Protein AF-0000000078525795 (afdb_homodimer)

Nearest PDB structures (foldseek):
  3oou-assembly1_A  TM=9.366E-01  e=1.561E-06  Listeria innocua
  3w6v-assembly1_A  TM=9.516E-01  e=3.385E-06  Streptomyces griseus
  3oio-assembly1_A  TM=8.699E-01  e=6.347E-05  Chromobacterium violaceum
  8hfb-assembly1_B  TM=8.817E-01  e=7.647E-04  Bacillus subtilis
  1y3t-assembly1_B  TM=6.438E-01  e=1.008E-03  Bacillus subtilis

Secondary structure (DSSP, 8-state):
--GGGGSTTB-SS-SS-SSS-EEEEEEEE---EEEEEEEB-SSEEEEEEEES-EEEEETTEEEEE-S-EEEEE-TT--EEEEE-SSS-EEEEEEEE-GGGG-BSS--HHIIIIIHHHHTTSEE--SEE-TTSTTHHHHHHHHHHHHHHT-S-TT--S---HHHHHHHHHHHHHHHHHHHHHHHHTT--EE------HHHHHHHHHHHHHHHHTTS---HHHHHHHTTS-HHHHHHHHHHHHSS-HHHHHHHHHHHHHHHHHHH----HHHHHHHTT---HHHHHHHHHHHHSS-HHHHHHHH--/--GGGGSTTB-SS-SS-SSS-EEEEEEEE---EEEEEEEB-SSEEEEEEEES-EEEEETTEEEEE-S-EEEEE-TT--EEEEE-SSS-EEEEEEEE-GGGG-BSS--HHIIIIIHHHHTTSEE--SEE-TTSTTHHHHHHHHHHHHHHT-S-TT--S---HHHHHHHHHHHHHHHHHHHHHHHHTT--EE------HHHHHHHHHHHHHHHSTTS---HHHHHHHTTS-HHHHHHHHHHHHSS-HHHHHHHHHHHHHHHHHHH----HHHHHHHTT---HHHHHHHHHHHHSS-HHHHHHHH--

Foldseek 3Di:
DDPVLVPPQAPVDQQDDPVFRKHKDKDKALDFWWRFAKGFAQWKKKKWWDAAWKWKFWFLDIDTDHHTWMFMDHHPIIITMGGHHSHITIMMMMTGQLCLQADPDDDPCNPPPSVCSNVQFKTAAGIDDPPDPLGVLLVVLVVQLVVLVPDPSDCPDPPPPVSCVRSSVSNSVSVVSNSVSCVVVVRMDGRPPPVPLLSVLLSVLLSVLLVQLLEDDDLCVSCVSSPHGSVVVQVSNCSRRVHGPVVVSLVQLLVQLLVCLQPHDDDSVVSCNRSNHDDPVVNQVSNCVVPVDGSVVSSVVNVD/DDPVLPPPQAPVDQQDDPVFRKHKDKDKALDFWWRFAKGFAQWKKKKWWDAAWKWKFWFLDIDTDHHTWIFMDHHPIIITMGGHHSHITIMMMMTGQLCLQADPDDDCCNPPFSVCSNVQFKDAAGIDDPPDPLGVLLVVLVVQLVVLVPDPSPCPDPPPPVSCVRSSVSNSVSVVSNSVSCVVVVRMDGRPPPVPLLRVLLSVLVSVLLVQLLEDDDLCVSCVSSPHGSVVVQVSNCSRRVHGPVVVSLVQLLVQLLVCLQPHDDPSVVSCNRSNHDDPVVNQVSNCVVPVDGSVVSSVVNVD

Organism: NCBI:txid29354

Structure (mmCIF, N/CA/C/O backbone):
data_AF-0000000078525795-model_v1
#
loop_
_entity.id
_entity.type
_entity.pdbx_description
1 polymer 'Transcriptional regulator'
#
loop_
_atom_site.group_PDB
_atom_site.id
_atom_site.type_symbol
_atom_site.label_atom_id
_atom_site.label_alt_id
_atom_site.label_comp_id
_atom_site.label_asym_id
_atom_site.label_entity_id
_atom_site.label_seq_id
_atom_site.pdbx_PDB_ins_code
_atom_site.Cartn_x
_atom_site.Cartn_y
_atom_site.Cartn_z
_atom_site.occupancy
_atom_site.B_iso_or_equiv
_atom_site.auth_seq_id
_atom_site.auth_comp_id
_atom_site.auth_asym_id
_atom_site.auth_atom_id
_atom_site.pdbx_PDB_model_num
ATOM 1 N N . MET A 1 1 ? -3.785 -38.656 9.938 1 24.16 1 MET A N 1
ATOM 2 C CA . MET A 1 1 ? -3.287 -38 8.742 1 24.16 1 MET A CA 1
ATOM 3 C C . MET A 1 1 ? -2.117 -37.094 9.07 1 24.16 1 MET A C 1
ATOM 5 O O . MET A 1 1 ? -2.256 -36.156 9.883 1 24.16 1 MET A O 1
ATOM 9 N N . ASN A 1 2 ? -0.89 -37.594 8.898 1 23.81 2 ASN A N 1
ATOM 10 C CA . ASN A 1 2 ? 0.354 -37.062 9.453 1 23.81 2 ASN A CA 1
ATOM 11 C C . ASN A 1 2 ? 0.684 -35.688 8.891 1 23.81 2 ASN A C 1
ATOM 13 O O . ASN A 1 2 ? 0.725 -35.5 7.676 1 23.81 2 ASN A O 1
ATOM 17 N N . PRO A 1 3 ? 0.663 -34.594 9.641 1 32.03 3 PRO A N 1
ATOM 18 C CA . PRO A 1 3 ? 0.903 -33.188 9.336 1 32.03 3 PRO A CA 1
ATOM 19 C C . PRO A 1 3 ? 2.205 -32.938 8.578 1 32.03 3 PRO A C 1
ATOM 21 O O . PRO A 1 3 ? 2.398 -31.891 7.98 1 32.03 3 PRO A O 1
ATOM 24 N N . GLU A 1 4 ? 3.152 -33.812 8.719 1 31.3 4 GLU A N 1
ATOM 25 C CA . GLU A 1 4 ? 4.496 -33.625 8.18 1 31.3 4 GLU A CA 1
ATOM 26 C C . GLU A 1 4 ? 4.48 -33.656 6.652 1 31.3 4 GLU A C 1
ATOM 28 O O . GLU A 1 4 ? 5.426 -33.219 6.008 1 31.3 4 GLU A O 1
ATOM 33 N N . ILE A 1 5 ? 3.561 -34.406 6 1 30.08 5 ILE A N 1
ATOM 34 C CA . ILE A 1 5 ? 3.564 -34.594 4.551 1 30.08 5 ILE A CA 1
ATOM 35 C C . ILE A 1 5 ? 3.115 -33.312 3.871 1 30.08 5 ILE A C 1
ATOM 37 O O . ILE A 1 5 ? 3.045 -33.219 2.643 1 30.08 5 ILE A O 1
ATOM 41 N N . LYS A 1 6 ? 2.645 -32.25 4.605 1 38.78 6 LYS A N 1
ATOM 42 C CA . LYS A 1 6 ? 2.104 -31.031 4.043 1 38.78 6 LYS A CA 1
ATOM 43 C C . LYS A 1 6 ? 3.203 -30.188 3.404 1 38.78 6 LYS A C 1
ATOM 45 O O . LYS A 1 6 ? 2.918 -29.219 2.691 1 38.78 6 LYS A O 1
ATOM 50 N N . SER A 1 7 ? 4.484 -30.422 3.799 1 37.66 7 SER A N 1
ATOM 51 C CA . SER A 1 7 ? 5.5 -29.391 3.553 1 37.66 7 SER A CA 1
ATOM 52 C C . SER A 1 7 ? 6.047 -29.484 2.131 1 37.66 7 SER A C 1
ATOM 54 O O . SER A 1 7 ? 6.477 -28.484 1.559 1 37.66 7 SER A O 1
ATOM 56 N N . LYS A 1 8 ? 6.293 -30.703 1.543 1 37.44 8 LYS A N 1
ATOM 57 C CA . LYS A 1 8 ? 7.332 -30.875 0.535 1 37.44 8 LYS A CA 1
ATOM 58 C C . LYS A 1 8 ? 6.781 -30.641 -0.87 1 37.44 8 LYS A C 1
ATOM 60 O O . LYS A 1 8 ? 7.535 -30.672 -1.848 1 37.44 8 LYS A O 1
ATOM 65 N N . LEU A 1 9 ? 5.695 -30.891 -1.155 1 39.53 9 LEU A N 1
ATOM 66 C CA . LEU A 1 9 ? 5.25 -30.891 -2.545 1 39.53 9 LEU A CA 1
ATOM 67 C C . LEU A 1 9 ? 4.93 -29.469 -3.01 1 39.53 9 LEU A C 1
ATOM 69 O O . LEU A 1 9 ? 4.453 -29.266 -4.129 1 39.53 9 LEU A O 1
ATOM 73 N N . LYS A 1 10 ? 5 -28.453 -2.172 1 49.47 10 LYS A N 1
ATOM 74 C CA . LYS A 1 10 ? 5.035 -27.016 -2.375 1 49.47 10 LYS A CA 1
ATOM 75 C C . LYS A 1 10 ? 6.152 -26.625 -3.342 1 49.47 10 LYS A C 1
ATOM 77 O O . LYS A 1 10 ? 7.242 -27.188 -3.305 1 49.47 10 LYS A O 1
ATOM 82 N N . GLU A 1 11 ? 5.781 -26.125 -4.496 1 59.47 11 GLU A N 1
ATOM 83 C CA . GLU A 1 11 ? 6.82 -25.578 -5.363 1 59.47 11 GLU A CA 1
ATOM 84 C C . GLU A 1 11 ? 8.039 -25.156 -4.559 1 59.47 11 GLU A C 1
ATOM 86 O O . GLU A 1 11 ? 7.91 -24.516 -3.51 1 59.47 11 GLU A O 1
ATOM 91 N N . GLY A 1 12 ? 8.992 -26.047 -4.234 1 52.88 12 GLY A N 1
ATOM 92 C CA . GLY A 1 12 ? 10.219 -25.719 -3.523 1 52.88 12 GLY A CA 1
ATOM 93 C C . GLY A 1 12 ? 10.781 -24.359 -3.902 1 52.88 12 GLY A C 1
ATOM 94 O O . GLY A 1 12 ? 11.766 -23.906 -3.316 1 52.88 12 GLY A O 1
ATOM 95 N N . ARG A 1 13 ? 10.172 -23.734 -4.996 1 52.12 13 ARG A N 1
ATOM 96 C CA . ARG A 1 13 ? 10.797 -22.484 -5.434 1 52.12 13 ARG A CA 1
ATOM 97 C C . ARG A 1 13 ? 10.203 -21.281 -4.695 1 52.12 13 ARG A C 1
ATOM 99 O O . ARG A 1 13 ? 9.008 -21 -4.812 1 52.12 13 ARG A O 1
ATOM 106 N N . PRO A 1 14 ? 11.031 -20.766 -3.855 1 54.81 14 PRO A N 1
ATOM 107 C CA . PRO A 1 14 ? 10.539 -19.531 -3.246 1 54.81 14 PRO A CA 1
ATOM 108 C C . PRO A 1 14 ? 10.234 -18.438 -4.277 1 54.81 14 PRO A C 1
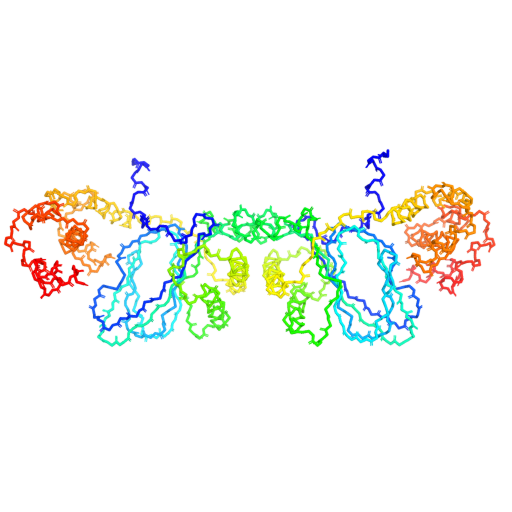ATOM 110 O O . PRO A 1 14 ? 10.93 -18.328 -5.289 1 54.81 14 PRO A O 1
ATOM 113 N N . HIS A 1 15 ? 9.023 -17.922 -4.324 1 66.62 15 HIS A N 1
ATOM 114 C CA . HIS A 1 15 ? 8.711 -16.781 -5.176 1 66.62 15 HIS A CA 1
ATOM 115 C C . HIS A 1 15 ? 9.133 -15.469 -4.52 1 66.62 15 HIS A C 1
ATOM 117 O O . HIS A 1 15 ? 8.586 -15.086 -3.486 1 66.62 15 HIS A O 1
ATOM 123 N N . GLY A 1 16 ? 10 -14.812 -5.223 1 69.31 16 GLY A N 1
ATOM 124 C CA . GLY A 1 16 ? 10.609 -13.641 -4.621 1 69.31 16 GLY A CA 1
ATOM 125 C C . GLY A 1 16 ? 11.617 -13.977 -3.535 1 69.31 16 GLY A C 1
ATOM 126 O O . GLY A 1 16 ? 12.281 -15.008 -3.598 1 69.31 16 GLY A O 1
ATOM 127 N N . THR A 1 17 ? 11.898 -13.023 -2.76 1 69.56 17 THR A N 1
ATOM 128 C CA . THR A 1 17 ? 12.82 -13.242 -1.645 1 69.56 17 THR A CA 1
ATOM 129 C C . THR A 1 17 ? 12.047 -13.406 -0.337 1 69.56 17 THR A C 1
ATOM 131 O O . THR A 1 17 ? 10.836 -13.172 -0.288 1 69.56 17 THR A O 1
ATOM 134 N N . SER A 1 18 ? 12.695 -13.961 0.61 1 69.88 18 SER A N 1
ATOM 135 C CA . SER A 1 18 ? 12.07 -14.125 1.919 1 69.88 18 SER A CA 1
ATOM 136 C C . SER A 1 18 ? 11.555 -12.797 2.459 1 69.88 18 SER A C 1
ATOM 138 O O . SER A 1 18 ? 10.531 -12.75 3.141 1 69.88 18 SER A O 1
ATOM 140 N N . SER A 1 19 ? 12.273 -11.711 2.041 1 75.88 19 SER A N 1
ATOM 141 C CA . SER A 1 19 ? 11.891 -10.406 2.562 1 75.88 19 SER A CA 1
ATOM 142 C C . SER A 1 19 ? 10.82 -9.75 1.686 1 75.88 19 SER A C 1
ATOM 144 O O . SER A 1 19 ? 10.133 -8.828 2.121 1 75.88 19 SER A O 1
ATOM 146 N N . PHE A 1 20 ? 10.742 -10.242 0.498 1 86.56 20 PHE A N 1
ATOM 147 C CA . PHE A 1 20 ? 9.734 -9.711 -0.412 1 86.56 20 PHE A CA 1
ATOM 148 C C . PHE A 1 20 ? 9.117 -10.836 -1.242 1 86.56 20 PHE A C 1
ATOM 150 O O . PHE A 1 20 ? 9.484 -11.031 -2.402 1 86.56 20 PHE A O 1
ATOM 157 N N . PRO A 1 21 ? 8.172 -11.555 -0.725 1 87.69 21 PRO A N 1
ATOM 158 C CA . PRO A 1 21 ? 7.586 -12.734 -1.356 1 87.69 21 PRO A CA 1
ATOM 159 C C . PRO A 1 21 ? 6.637 -12.383 -2.5 1 87.69 21 PRO A C 1
ATOM 161 O O . PRO A 1 21 ? 5.434 -12.641 -2.41 1 87.69 21 PRO A O 1
ATOM 164 N N . CYS A 1 22 ? 7.125 -11.844 -3.48 1 91.56 22 CYS A N 1
ATOM 165 C CA . CYS A 1 22 ? 6.434 -11.477 -4.711 1 91.56 22 CYS A CA 1
ATOM 166 C C . CYS A 1 22 ? 7.344 -11.648 -5.922 1 91.56 22 CYS A C 1
ATOM 168 O O . CYS A 1 22 ? 8.492 -11.219 -5.902 1 91.56 22 CYS A O 1
ATOM 170 N N . GLY A 1 23 ? 6.855 -12.328 -6.906 1 90.56 23 GLY A N 1
ATOM 171 C CA . GLY A 1 23 ? 7.625 -12.562 -8.117 1 90.56 23 GLY A CA 1
ATOM 172 C C . GLY A 1 23 ? 6.785 -12.523 -9.375 1 90.56 23 GLY A C 1
ATOM 173 O O . GLY A 1 23 ? 5.555 -12.609 -9.312 1 90.56 23 GLY A O 1
ATOM 174 N N . ILE A 1 24 ? 7.492 -12.273 -10.484 1 91 24 ILE A N 1
ATOM 175 C CA . ILE A 1 24 ? 6.816 -12.266 -11.781 1 91 24 ILE A CA 1
ATOM 176 C C . ILE A 1 24 ? 7.434 -13.32 -12.688 1 91 24 ILE A C 1
ATOM 178 O O . ILE A 1 24 ? 8.617 -13.656 -12.555 1 91 24 ILE A O 1
ATOM 182 N N . TYR A 1 25 ? 6.629 -13.836 -13.578 1 89.19 25 TYR A N 1
ATOM 183 C CA . TYR A 1 25 ? 7.039 -14.82 -14.57 1 89.19 25 TYR A CA 1
ATOM 184 C C . TYR A 1 25 ? 6.457 -14.492 -15.938 1 89.19 25 TYR A C 1
ATOM 186 O O . TYR A 1 25 ? 5.25 -14.281 -16.078 1 89.19 25 TYR A O 1
ATOM 194 N N . ARG A 1 26 ? 7.363 -14.375 -16.828 1 88.88 26 ARG A N 1
ATOM 195 C CA . ARG A 1 26 ? 6.957 -14.141 -18.219 1 88.88 26 ARG A CA 1
ATOM 196 C C . ARG A 1 26 ? 7.266 -15.352 -19.094 1 88.88 26 ARG A C 1
ATOM 198 O O . ARG A 1 26 ? 8.43 -15.734 -19.234 1 88.88 26 ARG A O 1
ATOM 205 N N . THR A 1 27 ? 6.258 -15.93 -19.641 1 88.19 27 THR A N 1
ATOM 206 C CA . THR A 1 27 ? 6.441 -17.125 -20.438 1 88.19 27 THR A CA 1
ATOM 207 C C . THR A 1 27 ? 6.004 -16.891 -21.875 1 88.19 27 THR A C 1
ATOM 209 O O . THR A 1 27 ? 4.926 -16.328 -22.125 1 88.19 27 THR A O 1
ATOM 212 N N . GLN A 1 28 ? 6.914 -17.172 -22.734 1 87.88 28 GLN A N 1
ATOM 213 C CA . GLN A 1 28 ? 6.645 -17.203 -24.172 1 87.88 28 GLN A CA 1
ATOM 214 C C . GLN A 1 28 ? 7.039 -18.531 -24.781 1 87.88 28 GLN A C 1
ATOM 216 O O . GLN A 1 28 ? 8.078 -19.109 -24.438 1 87.88 28 GLN A O 1
ATOM 221 N N . SER A 1 29 ? 6.121 -19.141 -25.547 1 85.56 29 SER A N 1
ATOM 222 C CA . SER A 1 29 ? 6.414 -20.422 -26.141 1 85.56 29 SER A CA 1
ATOM 223 C C . SER A 1 29 ? 5.695 -20.594 -27.484 1 85.56 29 SER A C 1
ATOM 225 O O . SER A 1 29 ? 4.641 -19.984 -27.703 1 85.56 29 SER A O 1
ATOM 227 N N . THR A 1 30 ? 6.32 -21.391 -28.328 1 85.06 30 THR A N 1
ATOM 228 C CA . THR A 1 30 ? 5.684 -21.734 -29.594 1 85.06 30 THR A CA 1
ATOM 229 C C . THR A 1 30 ? 5.418 -23.25 -29.656 1 85.06 30 THR A C 1
ATOM 231 O O . THR A 1 30 ? 4.945 -23.75 -30.672 1 85.06 30 THR A O 1
ATOM 234 N N . GLN A 1 31 ? 5.719 -23.906 -28.578 1 79.25 31 GLN A N 1
ATOM 235 C CA . GLN A 1 31 ? 5.59 -25.359 -28.594 1 79.25 31 GLN A CA 1
ATOM 236 C C . GLN A 1 31 ? 4.27 -25.797 -27.969 1 79.25 31 GLN A C 1
ATOM 238 O O . GLN A 1 31 ? 3.732 -25.109 -27.094 1 79.25 31 GLN A O 1
ATOM 243 N N . LYS A 1 32 ? 3.826 -26.906 -28.484 1 83.25 32 LYS A N 1
ATOM 244 C CA . LYS A 1 32 ? 2.652 -27.531 -27.875 1 83.25 32 LYS A CA 1
ATOM 245 C C . LYS A 1 32 ? 3.047 -28.422 -26.703 1 83.25 32 LYS A C 1
ATOM 247 O O . LYS A 1 32 ? 4.102 -29.062 -26.734 1 83.25 32 LYS A O 1
ATOM 252 N N . GLY A 1 33 ? 2.152 -28.438 -25.719 1 83.5 33 GLY A N 1
ATOM 253 C CA . GLY A 1 33 ? 2.422 -29.312 -24.594 1 83.5 33 GLY A CA 1
ATOM 254 C C . GLY A 1 33 ? 2.367 -28.609 -23.25 1 83.5 33 GLY A C 1
ATOM 255 O O . GLY A 1 33 ? 1.694 -27.578 -23.109 1 83.5 33 GLY A O 1
ATOM 256 N N . ILE A 1 34 ? 2.988 -29.25 -22.344 1 81.75 34 ILE A N 1
ATOM 257 C CA . ILE A 1 34 ? 2.934 -28.734 -20.984 1 81.75 34 ILE A CA 1
ATOM 258 C C . ILE A 1 34 ? 3.805 -27.484 -20.859 1 81.75 34 ILE A C 1
ATOM 260 O O . ILE A 1 34 ? 5.016 -27.531 -21.094 1 81.75 34 ILE A O 1
ATOM 264 N N . LEU A 1 35 ? 3.186 -26.422 -20.547 1 84.69 35 LEU A N 1
ATOM 265 C CA . LEU A 1 35 ? 3.887 -25.156 -20.391 1 84.69 35 LEU A CA 1
ATOM 266 C C . LEU A 1 35 ? 4.312 -24.938 -18.938 1 84.69 35 LEU A C 1
ATOM 268 O O . LEU A 1 35 ? 5.457 -24.562 -18.672 1 84.69 35 LEU A O 1
ATOM 272 N N . VAL A 1 36 ? 3.41 -25.172 -18.078 1 88.69 36 VAL A N 1
ATOM 273 C CA . VAL A 1 36 ? 3.672 -25.109 -16.641 1 88.69 36 VAL A CA 1
ATOM 274 C C . VAL A 1 36 ? 3.219 -26.406 -15.984 1 88.69 36 VAL A C 1
ATOM 276 O O . VAL A 1 36 ? 2.037 -26.766 -16.031 1 88.69 36 VAL A O 1
ATOM 279 N N . LYS A 1 37 ? 4.117 -27.078 -15.422 1 88.38 37 LYS A N 1
ATOM 280 C CA . LYS A 1 37 ? 3.828 -28.344 -14.758 1 88.38 37 LYS A CA 1
ATOM 281 C C . LYS A 1 37 ? 2.928 -28.141 -13.539 1 88.38 37 LYS A C 1
ATOM 283 O O . LYS A 1 37 ? 3.006 -27.109 -12.875 1 88.38 37 LYS A O 1
ATOM 288 N N . HIS A 1 38 ? 2.213 -29.156 -13.242 1 91.56 38 HIS A N 1
ATOM 289 C CA . HIS A 1 38 ? 1.286 -29.094 -12.117 1 91.56 38 HIS A CA 1
ATOM 290 C C . HIS A 1 38 ? 2.031 -28.922 -10.797 1 91.56 38 HIS A C 1
ATOM 292 O O . HIS A 1 38 ? 3.023 -29.609 -10.539 1 91.56 38 HIS A O 1
ATOM 298 N N . HIS A 1 39 ? 1.562 -27.969 -10.031 1 91.12 39 HIS A N 1
ATOM 299 C CA . HIS A 1 39 ? 2.104 -27.672 -8.711 1 91.12 39 HIS A CA 1
ATOM 300 C C . HIS A 1 39 ? 1.112 -26.875 -7.879 1 91.12 39 HIS A C 1
ATOM 302 O O . HIS A 1 39 ? 0.033 -26.516 -8.359 1 91.12 39 HIS A O 1
ATOM 308 N N . TRP A 1 40 ? 1.383 -26.781 -6.648 1 91.31 40 TRP A N 1
ATOM 309 C CA . TRP A 1 40 ? 0.586 -25.922 -5.785 1 91.31 40 TRP A CA 1
ATOM 310 C C . TRP A 1 40 ? 1.477 -25.141 -4.82 1 91.31 40 TRP A C 1
ATOM 312 O O . TRP A 1 40 ? 2.646 -25.484 -4.637 1 91.31 40 TRP A O 1
ATOM 322 N N . HIS A 1 41 ? 0.975 -24.031 -4.375 1 91.25 41 HIS A N 1
ATOM 323 C CA . HIS A 1 41 ? 1.663 -23.172 -3.414 1 91.25 41 HIS A CA 1
ATOM 324 C C . HIS A 1 41 ? 0.674 -22.328 -2.629 1 91.25 41 HIS A C 1
ATOM 326 O O . HIS A 1 41 ? -0.525 -22.328 -2.918 1 91.25 41 HIS A O 1
ATOM 332 N N . GLU A 1 42 ? 1.224 -21.688 -1.606 1 91.69 42 GLU A N 1
ATOM 333 C CA . GLU A 1 42 ? 0.36 -20.938 -0.698 1 91.69 42 GLU A CA 1
ATOM 334 C C . GLU A 1 42 ? 0.229 -19.484 -1.138 1 91.69 42 GLU A C 1
ATOM 336 O O . GLU A 1 42 ? -0.514 -18.703 -0.528 1 91.69 42 GLU A O 1
ATOM 341 N N . GLU A 1 43 ? 0.921 -19.109 -2.146 1 93.94 43 GLU A N 1
ATOM 342 C CA . GLU A 1 43 ? 0.813 -17.766 -2.713 1 93.94 43 GLU A CA 1
ATOM 343 C C . GLU A 1 43 ? -0.39 -17.656 -3.645 1 93.94 43 GLU A C 1
ATOM 345 O O . GLU A 1 43 ? -0.895 -18.656 -4.137 1 93.94 43 GLU A O 1
ATOM 350 N N . ILE A 1 44 ? -0.798 -16.484 -3.791 1 95.88 44 ILE A N 1
ATOM 351 C CA . ILE A 1 44 ? -1.762 -16.188 -4.844 1 95.88 44 ILE A CA 1
ATOM 352 C C . ILE A 1 44 ? -1.034 -16.016 -6.176 1 95.88 44 ILE A C 1
ATOM 354 O O . ILE A 1 44 ? 0.047 -15.422 -6.23 1 95.88 44 ILE A O 1
ATOM 358 N N . GLU A 1 45 ? -1.609 -16.578 -7.16 1 97.19 45 GLU A N 1
ATOM 359 C CA . GLU A 1 45 ? -1.06 -16.406 -8.5 1 97.19 45 GLU A CA 1
ATOM 360 C C . GLU A 1 45 ? -2.082 -15.773 -9.438 1 97.19 45 GLU A C 1
ATOM 362 O O . GLU A 1 45 ? -3.232 -16.219 -9.5 1 97.19 45 GLU A O 1
ATOM 367 N N . MET A 1 46 ? -1.693 -14.672 -10.039 1 98 46 MET A N 1
ATOM 368 C CA . MET A 1 46 ? -2.477 -14.016 -11.086 1 98 46 MET A CA 1
ATOM 369 C C . MET A 1 46 ? -1.829 -14.203 -12.453 1 98 46 MET A C 1
ATOM 371 O O . MET A 1 46 ? -0.67 -13.828 -12.648 1 98 46 MET A O 1
ATOM 375 N N . ILE A 1 47 ? -2.588 -14.703 -13.391 1 98.06 47 ILE A N 1
ATOM 376 C CA . ILE A 1 47 ? -2.025 -15.008 -14.703 1 98.06 47 ILE A CA 1
ATOM 377 C C . ILE A 1 47 ? -2.748 -14.195 -15.773 1 98.06 47 ILE A C 1
ATOM 379 O O . ILE A 1 47 ? -3.975 -14.258 -15.883 1 98.06 47 ILE A O 1
ATOM 383 N N . HIS A 1 48 ? -2.027 -13.398 -16.469 1 98.06 48 HIS A N 1
ATOM 384 C CA . HIS A 1 48 ? -2.527 -12.68 -17.625 1 98.06 48 HIS A CA 1
ATOM 385 C C . HIS A 1 48 ? -2.217 -13.43 -18.922 1 98.06 48 HIS A C 1
ATOM 387 O O . HIS A 1 48 ? -1.06 -13.508 -19.328 1 98.06 48 HIS A O 1
ATOM 393 N N . PHE A 1 49 ? -3.26 -14.078 -19.469 1 96.94 49 PHE A N 1
ATOM 394 C CA . PHE A 1 49 ? -3.121 -14.734 -20.766 1 96.94 49 PHE A CA 1
ATOM 395 C C . PHE A 1 49 ? -3.268 -13.727 -21.906 1 96.94 49 PHE A C 1
ATOM 397 O O . PHE A 1 49 ? -4.379 -13.305 -22.219 1 96.94 49 PHE A O 1
ATOM 404 N N . LEU A 1 50 ? -2.189 -13.352 -22.516 1 94.44 50 LEU A N 1
ATOM 405 C CA . LEU A 1 50 ? -2.154 -12.281 -23.5 1 94.44 50 LEU A CA 1
ATOM 406 C C . LEU A 1 50 ? -2.553 -12.797 -24.875 1 94.44 50 LEU A C 1
ATOM 408 O O . LEU A 1 50 ? -3.371 -12.18 -25.562 1 94.44 50 LEU A O 1
ATOM 412 N N . LYS A 1 51 ? -1.874 -13.891 -25.266 1 92.31 51 LYS A N 1
ATOM 413 C CA . LYS A 1 51 ? -2.057 -14.422 -26.609 1 92.31 51 LYS A CA 1
ATOM 414 C C . LYS A 1 51 ? -1.815 -15.93 -26.625 1 92.31 51 LYS A C 1
ATOM 416 O O . LYS A 1 51 ? -0.892 -16.422 -25.984 1 92.31 51 LYS A O 1
ATOM 421 N N . GLY A 1 52 ? -2.727 -16.609 -27.422 1 91.31 52 GLY A N 1
ATOM 422 C CA . GLY A 1 52 ? -2.525 -18.031 -27.625 1 91.31 52 GLY A CA 1
ATOM 423 C C . GLY A 1 52 ? -3.693 -18.875 -27.156 1 91.31 52 GLY A C 1
ATOM 424 O O . GLY A 1 52 ? -4.715 -18.344 -26.719 1 91.31 52 GLY A O 1
ATOM 425 N N . HIS A 1 53 ? -3.57 -20.172 -27.375 1 93.88 53 HIS A N 1
ATOM 426 C CA . HIS A 1 53 ? -4.562 -21.156 -26.969 1 93.88 53 HIS A CA 1
ATOM 427 C C . HIS A 1 53 ? -4.035 -22.031 -25.828 1 93.88 53 HIS A C 1
ATOM 429 O O . HIS A 1 53 ? -3.1 -22.812 -26.031 1 93.88 53 HIS A O 1
ATOM 435 N N . PHE A 1 54 ? -4.684 -21.844 -24.656 1 94.5 54 PHE A N 1
ATOM 436 C CA . PHE A 1 54 ? -4.223 -22.531 -23.453 1 94.5 54 PHE A CA 1
ATOM 437 C C . PHE A 1 54 ? -5.332 -23.406 -22.875 1 94.5 54 PHE A C 1
ATOM 439 O O . PHE A 1 54 ? -6.512 -23.203 -23.172 1 94.5 54 PHE A O 1
ATOM 446 N N . ARG A 1 55 ? -4.887 -24.344 -22.203 1 94.56 55 ARG A N 1
ATOM 447 C CA . ARG A 1 55 ? -5.738 -25.047 -21.25 1 94.56 55 ARG A CA 1
ATOM 448 C C . ARG A 1 55 ? -5.184 -24.953 -19.844 1 94.56 55 ARG A C 1
ATOM 450 O O . ARG A 1 55 ? -4.074 -25.422 -19.562 1 94.56 55 ARG A O 1
ATOM 457 N N . LEU A 1 56 ? -5.941 -24.312 -19.016 1 96.19 56 LEU A N 1
ATOM 458 C CA . LEU A 1 56 ? -5.562 -24.188 -17.609 1 96.19 56 LEU A CA 1
ATOM 459 C C . LEU A 1 56 ? -6.27 -25.234 -16.766 1 96.19 56 LEU A C 1
ATOM 461 O O . LEU A 1 56 ? -7.488 -25.375 -16.828 1 96.19 56 LEU A O 1
ATOM 465 N N . LEU A 1 57 ? -5.465 -25.969 -16.078 1 94.69 57 LEU A N 1
ATOM 466 C CA . LEU A 1 57 ? -6.008 -26.969 -15.148 1 94.69 57 LEU A CA 1
ATOM 467 C C . LEU A 1 57 ? -5.871 -26.5 -13.703 1 94.69 57 LEU A C 1
ATOM 469 O O . LEU A 1 57 ? -4.773 -26.156 -13.258 1 94.69 57 LEU A O 1
ATOM 473 N N . VAL A 1 58 ? -6.98 -26.438 -13.023 1 94.88 58 VAL A N 1
ATOM 474 C CA . VAL A 1 58 ? -6.996 -26.094 -11.609 1 94.88 58 VAL A CA 1
ATOM 475 C C . VAL A 1 58 ? -7.82 -27.109 -10.828 1 94.88 58 VAL A C 1
ATOM 477 O O . VAL A 1 58 ? -9.031 -27.219 -11.016 1 94.88 58 VAL A O 1
ATOM 480 N N . ASN A 1 59 ? -7.109 -27.766 -9.953 1 91.88 59 ASN A N 1
ATOM 481 C CA . ASN A 1 59 ? -7.762 -28.859 -9.242 1 91.88 59 ASN A CA 1
ATOM 482 C C . ASN A 1 59 ? -8.422 -29.828 -10.211 1 91.88 59 ASN A C 1
ATOM 484 O O . ASN A 1 59 ? -7.766 -30.391 -11.094 1 91.88 59 ASN A O 1
ATOM 488 N N . MET A 1 60 ? -9.672 -30.047 -10.133 1 89.44 60 MET A N 1
ATOM 489 C CA . MET A 1 60 ? -10.32 -31.031 -11 1 89.44 60 MET A CA 1
ATOM 490 C C . MET A 1 60 ? -11.047 -30.344 -12.156 1 89.44 60 MET A C 1
ATOM 492 O O . MET A 1 60 ? -11.859 -30.969 -12.836 1 89.44 60 MET A O 1
ATOM 496 N N . GLU A 1 61 ? -10.734 -29.062 -12.359 1 92.38 61 GLU A N 1
ATOM 497 C CA . GLU A 1 61 ? -11.414 -28.312 -13.406 1 92.38 61 GLU A CA 1
ATOM 498 C C . GLU A 1 61 ? -10.438 -27.891 -14.508 1 92.38 61 GLU A C 1
ATOM 500 O O . GLU A 1 61 ? -9.266 -27.641 -14.234 1 92.38 61 GLU A O 1
ATOM 505 N N . SER A 1 62 ? -11.023 -27.906 -15.703 1 94.19 62 SER A N 1
ATOM 506 C CA . SER A 1 62 ? -10.258 -27.484 -16.875 1 94.19 62 SER A CA 1
ATOM 507 C C . SER A 1 62 ? -10.883 -26.266 -17.547 1 94.19 62 SER A C 1
ATOM 509 O O . SER A 1 62 ? -12.102 -26.203 -17.703 1 94.19 62 SER A O 1
ATOM 511 N N . TYR A 1 63 ? -10.008 -25.266 -17.922 1 95.56 63 TYR A N 1
ATOM 512 C CA . TYR A 1 63 ? -10.453 -24.047 -18.578 1 95.56 63 TYR A CA 1
ATOM 513 C C . TYR A 1 63 ? -9.742 -23.844 -19.906 1 95.56 63 TYR A C 1
ATOM 515 O O . TYR A 1 63 ? -8.516 -23.703 -19.938 1 95.56 63 TYR A O 1
ATOM 523 N N . GLU A 1 64 ? -10.562 -23.844 -20.906 1 95.5 64 GLU A N 1
ATOM 524 C CA . GLU A 1 64 ? -9.992 -23.516 -22.219 1 95.5 64 GLU A CA 1
ATOM 525 C C . GLU A 1 64 ? -9.906 -22.016 -22.422 1 95.5 64 GLU A C 1
ATOM 527 O O . GLU A 1 64 ? -10.906 -21.297 -22.266 1 95.5 64 GLU A O 1
ATOM 532 N N . ILE A 1 65 ? -8.734 -21.516 -22.812 1 95.62 65 ILE A N 1
ATOM 533 C CA . ILE A 1 65 ? -8.5 -20.078 -22.953 1 95.62 65 ILE A CA 1
ATOM 534 C C . ILE A 1 65 ? -8.047 -19.781 -24.375 1 95.62 65 ILE A C 1
ATOM 536 O O . ILE A 1 65 ? -6.977 -20.219 -24.812 1 95.62 65 ILE A O 1
ATOM 540 N N . LYS A 1 66 ? -8.805 -19 -25.078 1 93.81 66 LYS A N 1
ATOM 541 C CA . LYS A 1 66 ? -8.508 -18.672 -26.453 1 93.81 66 LYS A CA 1
ATOM 542 C C . LYS A 1 66 ? -8.352 -17.156 -26.641 1 93.81 66 LYS A C 1
ATOM 544 O O . LYS A 1 66 ? -7.824 -16.703 -27.656 1 93.81 66 LYS A O 1
ATOM 549 N N . GLU A 1 67 ? -8.891 -16.469 -25.672 1 93.81 67 GLU A N 1
ATOM 550 C CA . GLU A 1 67 ? -8.828 -15.016 -25.703 1 93.81 67 GLU A CA 1
ATOM 551 C C . GLU A 1 67 ? -8.125 -14.453 -24.469 1 93.81 67 GLU A C 1
ATOM 553 O O . GLU A 1 67 ? -7.938 -15.172 -23.484 1 93.81 67 GLU A O 1
ATOM 558 N N . GLU A 1 68 ? -7.758 -13.195 -24.641 1 96.38 68 GLU A N 1
ATOM 559 C CA . GLU A 1 68 ? -7.09 -12.531 -23.516 1 96.38 68 GLU A CA 1
ATOM 560 C C . GLU A 1 68 ? -7.973 -12.516 -22.281 1 96.38 68 GLU A C 1
ATOM 562 O O . GLU A 1 68 ? -9.18 -12.289 -22.375 1 96.38 68 GLU A O 1
ATOM 567 N N . CYS A 1 69 ? -7.402 -12.812 -21.156 1 97.44 69 CYS A N 1
ATOM 568 C CA . CYS A 1 69 ? -8.117 -12.805 -19.875 1 97.44 69 CYS A CA 1
ATOM 569 C C . CYS A 1 69 ? -7.145 -12.914 -18.703 1 97.44 69 CYS A C 1
ATOM 571 O O . CYS A 1 69 ? -5.934 -13.039 -18.906 1 97.44 69 CYS A O 1
ATOM 573 N N . ILE A 1 70 ? -7.699 -12.758 -17.516 1 98.44 70 ILE A N 1
ATOM 574 C CA . ILE A 1 70 ? -6.898 -12.875 -16.297 1 98.44 70 ILE A CA 1
ATOM 575 C C . ILE A 1 70 ? -7.48 -13.961 -15.398 1 98.44 70 ILE A C 1
ATOM 577 O O . ILE A 1 70 ? -8.68 -13.961 -15.125 1 98.44 70 ILE A O 1
ATOM 581 N N . PHE A 1 71 ? -6.656 -14.875 -14.977 1 98.44 71 PHE A N 1
ATOM 582 C CA . PHE A 1 71 ? -7.062 -15.93 -14.055 1 98.44 71 PHE A CA 1
ATOM 583 C C . PHE A 1 71 ? -6.352 -15.781 -12.719 1 98.44 71 PHE A C 1
ATOM 585 O O . PHE A 1 71 ? -5.223 -15.289 -12.664 1 98.44 71 PHE A O 1
ATOM 592 N N . PHE A 1 72 ? -7.023 -16.219 -11.695 1 98.19 72 PHE A N 1
ATOM 593 C CA . PHE A 1 72 ? -6.434 -16.266 -10.359 1 98.19 72 PHE A CA 1
ATOM 594 C C . PHE A 1 72 ? -6.344 -17.688 -9.852 1 98.19 72 PHE A C 1
ATOM 596 O O . PHE A 1 72 ? -7.285 -18.469 -10.008 1 98.19 72 PHE A O 1
ATOM 603 N N . ILE A 1 73 ? -5.203 -18.047 -9.352 1 96.69 73 ILE A N 1
ATOM 604 C CA . ILE A 1 73 ? -4.996 -19.297 -8.633 1 96.69 73 ILE A CA 1
ATOM 605 C C . ILE A 1 73 ? -4.902 -19.016 -7.133 1 96.69 73 ILE A C 1
ATOM 607 O O . ILE A 1 73 ? -3.998 -18.312 -6.68 1 96.69 73 ILE A O 1
ATOM 611 N N . ASN A 1 74 ? -5.797 -19.531 -6.363 1 9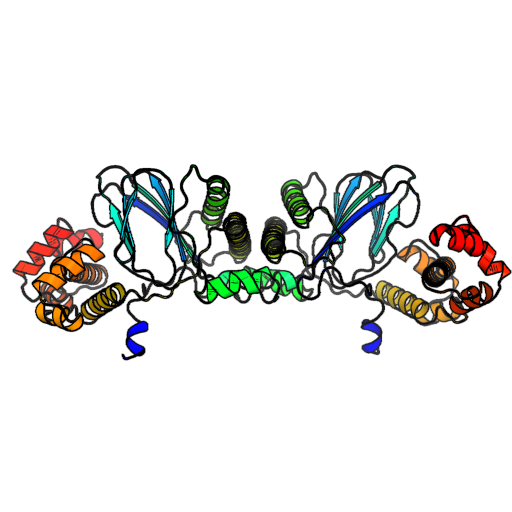5.81 74 ASN A N 1
ATOM 612 C CA . ASN A 1 74 ? -5.82 -19.297 -4.922 1 95.81 74 ASN A CA 1
ATOM 613 C C . ASN A 1 74 ? -4.855 -20.234 -4.191 1 95.81 74 ASN A C 1
ATOM 615 O O . ASN A 1 74 ? -4.41 -21.234 -4.75 1 95.81 74 ASN A O 1
ATOM 619 N N . PRO A 1 75 ? -4.551 -19.859 -2.986 1 93.62 75 PRO A N 1
ATOM 620 C CA . PRO A 1 75 ? -3.598 -20.656 -2.219 1 93.62 75 PRO A CA 1
ATOM 621 C C . PRO A 1 75 ? -4.016 -22.109 -2.098 1 93.62 75 PRO A C 1
ATOM 623 O O . PRO A 1 75 ? -5.18 -22.406 -1.804 1 93.62 75 PRO A O 1
ATOM 626 N N . GLY A 1 76 ? -3.033 -22.984 -2.422 1 91.06 76 GLY A N 1
ATOM 627 C CA . GLY A 1 76 ? -3.24 -24.406 -2.215 1 91.06 76 GLY A CA 1
ATOM 628 C C . GLY A 1 76 ? -3.848 -25.094 -3.42 1 91.06 76 GLY A C 1
ATOM 629 O O . GLY A 1 76 ? -3.936 -26.328 -3.455 1 91.06 76 GLY A O 1
ATOM 630 N N . GLU A 1 77 ? -4.223 -24.391 -4.352 1 92.69 77 GLU A N 1
ATOM 631 C CA . GLU A 1 77 ? -4.848 -25.016 -5.516 1 92.69 77 GLU A CA 1
ATOM 632 C C . GLU A 1 77 ? -3.807 -25.641 -6.434 1 92.69 77 GLU A C 1
ATOM 634 O O . GLU A 1 77 ? -2.836 -24.984 -6.82 1 92.69 77 GLU A O 1
ATOM 639 N N . LEU A 1 78 ? -4.047 -26.922 -6.703 1 93.25 78 LEU A N 1
ATOM 640 C CA . LEU A 1 78 ? -3.24 -27.594 -7.711 1 93.25 78 LEU A CA 1
ATOM 641 C C . LEU A 1 78 ? -3.529 -27.047 -9.102 1 93.25 78 LEU A C 1
ATOM 643 O O . LEU A 1 78 ? -4.691 -26.875 -9.477 1 93.25 78 LEU A O 1
ATOM 647 N N . HIS A 1 79 ? -2.434 -26.641 -9.828 1 94.62 79 HIS A N 1
ATOM 648 C CA . HIS A 1 79 ? -2.709 -26.047 -11.141 1 94.62 79 HIS A CA 1
ATOM 649 C C . HIS A 1 79 ? -1.556 -26.297 -12.102 1 94.62 79 HIS A C 1
ATOM 651 O O . HIS A 1 79 ? -0.442 -26.625 -11.68 1 94.62 79 HIS A O 1
ATOM 657 N N . GLY A 1 80 ? -1.887 -26.266 -13.344 1 94.38 80 GLY A N 1
ATOM 658 C CA . GLY A 1 80 ? -0.964 -26.359 -14.461 1 94.38 80 GLY A CA 1
ATOM 659 C C . GLY A 1 80 ? -1.511 -25.766 -15.742 1 94.38 80 GLY A C 1
ATOM 660 O O . GLY A 1 80 ? -2.703 -25.469 -15.836 1 94.38 80 GLY A O 1
ATOM 661 N N . ILE A 1 81 ? -0.578 -25.5 -16.672 1 94.12 81 ILE A N 1
ATOM 662 C CA . ILE A 1 81 ? -0.972 -24.891 -17.938 1 94.12 81 ILE A CA 1
ATOM 663 C C . ILE A 1 81 ? -0.474 -25.75 -19.109 1 94.12 81 ILE A C 1
ATOM 665 O O . ILE A 1 81 ? 0.695 -26.141 -19.141 1 94.12 81 ILE A O 1
ATOM 669 N N . ILE A 1 82 ? -1.334 -26.062 -19.984 1 91.25 82 ILE A N 1
ATOM 670 C CA . ILE A 1 82 ? -1.003 -26.797 -21.203 1 91.25 82 ILE A CA 1
ATOM 671 C C . ILE A 1 82 ? -1.213 -25.891 -22.422 1 91.25 82 ILE A C 1
ATOM 673 O O . ILE A 1 82 ? -2.207 -25.172 -22.5 1 91.25 82 ILE A O 1
ATOM 677 N N . SER A 1 83 ? -0.278 -25.875 -23.312 1 90.12 83 SER A N 1
ATOM 678 C CA . SER A 1 83 ? -0.422 -25.203 -24.609 1 90.12 83 SER A CA 1
ATOM 679 C C . SER A 1 83 ? -1.108 -26.109 -25.625 1 90.12 83 SER A C 1
ATOM 681 O O . SER A 1 83 ? -0.675 -27.25 -25.844 1 90.12 83 SER A O 1
ATOM 683 N N . GLU A 1 84 ? -2.033 -25.672 -26.266 1 86 84 GLU A N 1
ATOM 684 C CA . GLU A 1 84 ? -2.844 -26.5 -27.141 1 86 84 GLU A CA 1
ATOM 685 C C . GLU A 1 84 ? -2.475 -26.281 -28.609 1 86 84 GLU A C 1
ATOM 687 O O . GLU A 1 84 ? -3.053 -26.906 -29.5 1 86 84 GLU A O 1
ATOM 692 N N . SER A 1 85 ? -1.666 -25.375 -28.906 1 81.62 85 SER A N 1
ATOM 693 C CA . SER A 1 85 ? -1.31 -25.078 -30.297 1 81.62 85 SER A CA 1
ATOM 694 C C . SER A 1 85 ? 0.172 -24.75 -30.422 1 81.62 85 SER A C 1
ATOM 696 O O . SER A 1 85 ? 0.859 -24.547 -29.422 1 81.62 85 SER A O 1
ATOM 698 N N . LYS A 1 86 ? 0.631 -24.797 -31.641 1 82.75 86 LYS A N 1
ATOM 699 C CA . LYS A 1 86 ? 2.023 -24.453 -31.922 1 82.75 86 LYS A CA 1
ATOM 700 C C . LYS A 1 86 ? 2.182 -22.969 -32.219 1 82.75 86 LYS A C 1
ATOM 702 O O . LYS A 1 86 ? 3.283 -22.5 -32.531 1 82.75 86 LYS A O 1
ATOM 707 N N . SER A 1 87 ? 1.107 -22.312 -32.031 1 83.19 87 SER A N 1
ATOM 708 C CA . SER A 1 87 ? 1.181 -20.859 -32.25 1 83.19 87 SER A CA 1
ATOM 709 C C . SER A 1 87 ? 1.834 -20.156 -31.078 1 83.19 87 SER A C 1
ATOM 711 O O . SER A 1 87 ? 1.981 -20.75 -30 1 83.19 87 SER A O 1
ATOM 713 N N . LEU A 1 88 ? 2.252 -18.969 -31.406 1 85.56 88 LEU A N 1
ATOM 714 C CA . LEU A 1 88 ? 2.885 -18.188 -30.359 1 85.56 88 LEU A CA 1
ATOM 715 C C . LEU A 1 88 ? 1.933 -17.984 -29.172 1 85.56 88 LEU A C 1
ATOM 717 O O . LEU A 1 88 ? 0.78 -17.594 -29.375 1 85.56 88 LEU A O 1
ATOM 721 N N . LYS A 1 89 ? 2.42 -18.344 -28.047 1 88.25 89 LYS A N 1
ATOM 722 C CA . LYS A 1 89 ? 1.683 -18.188 -26.797 1 88.25 89 LYS A CA 1
ATOM 723 C C . LYS A 1 89 ? 2.453 -17.312 -25.797 1 88.25 89 LYS A C 1
ATOM 725 O O . LYS A 1 89 ? 3.68 -17.391 -25.719 1 88.25 89 LYS A O 1
ATOM 730 N N . GLU A 1 90 ? 1.652 -16.453 -25.203 1 93 90 GLU A N 1
ATOM 731 C CA . GLU A 1 90 ? 2.277 -15.562 -24.219 1 93 90 GLU A CA 1
ATOM 732 C C . GLU A 1 90 ? 1.403 -15.406 -22.984 1 93 90 GLU A C 1
ATOM 734 O O . GLU A 1 90 ? 0.202 -15.156 -23.094 1 93 90 GLU A O 1
ATOM 739 N N . GLU A 1 91 ? 1.961 -15.633 -21.891 1 93.56 91 GLU A N 1
ATOM 740 C CA . GLU A 1 91 ? 1.292 -15.383 -20.609 1 93.56 91 GLU A CA 1
ATOM 741 C C . GLU A 1 91 ? 2.271 -14.859 -19.562 1 93.56 91 GLU A C 1
ATOM 743 O O . GLU A 1 91 ? 3.451 -15.219 -19.578 1 93.56 91 GLU A O 1
ATOM 748 N N . HIS A 1 92 ? 1.807 -13.953 -18.734 1 94.88 92 HIS A N 1
ATOM 749 C CA . HIS A 1 92 ? 2.559 -13.406 -17.609 1 94.88 92 HIS A CA 1
ATOM 750 C C . HIS A 1 92 ? 1.873 -13.727 -16.281 1 94.88 92 HIS A C 1
ATOM 752 O O . HIS A 1 92 ? 0.644 -13.703 -16.188 1 94.88 92 HIS A O 1
ATOM 758 N N . ALA A 1 93 ? 2.697 -14.047 -15.281 1 95.94 93 ALA A N 1
ATOM 759 C CA . ALA A 1 93 ? 2.129 -14.383 -13.977 1 95.94 93 ALA A CA 1
ATOM 760 C C . ALA A 1 93 ? 2.77 -13.555 -12.867 1 95.94 93 ALA A C 1
ATOM 762 O O . ALA A 1 93 ? 3.973 -13.281 -12.906 1 95.94 93 ALA A O 1
ATOM 763 N N . ILE A 1 94 ? 1.97 -13.133 -11.984 1 95.38 94 ILE A N 1
ATOM 764 C CA . ILE A 1 94 ? 2.408 -12.555 -10.719 1 95.38 94 ILE A CA 1
ATOM 765 C C . ILE A 1 94 ? 2.098 -13.516 -9.578 1 95.38 94 ILE A C 1
ATOM 767 O O . ILE A 1 94 ? 0.987 -14.047 -9.484 1 95.38 94 ILE A O 1
ATOM 771 N N . VAL A 1 95 ? 3.025 -13.812 -8.758 1 95.88 95 VAL A N 1
ATOM 772 C CA . VAL A 1 95 ? 2.844 -14.68 -7.594 1 95.88 95 VAL A CA 1
ATOM 773 C C . VAL A 1 95 ? 3.24 -13.93 -6.324 1 95.88 95 VAL A C 1
ATOM 775 O O . VAL A 1 95 ? 4.344 -13.383 -6.238 1 95.88 95 VAL A O 1
ATOM 778 N N . PHE A 1 96 ? 2.314 -13.844 -5.348 1 94.62 96 PHE A N 1
ATOM 779 C CA . PHE A 1 96 ? 2.656 -13.117 -4.133 1 94.62 96 PHE A CA 1
ATOM 780 C C . PHE A 1 96 ? 1.91 -13.688 -2.932 1 94.62 96 PHE A C 1
ATOM 782 O O . PHE A 1 96 ? 0.833 -14.266 -3.084 1 94.62 96 PHE A O 1
ATOM 789 N N . GLN A 1 97 ? 2.453 -13.523 -1.764 1 93.75 97 GLN A N 1
ATOM 790 C CA . GLN A 1 97 ? 1.784 -13.883 -0.518 1 93.75 97 GLN A CA 1
ATOM 791 C C . GLN A 1 97 ? 0.894 -12.742 -0.024 1 93.75 97 GLN A C 1
ATOM 793 O O . GLN A 1 97 ? 1.334 -11.594 0.055 1 93.75 97 GLN A O 1
ATOM 798 N N . PRO A 1 98 ? -0.306 -13.055 0.39 1 91 98 PRO A N 1
ATOM 799 C CA . PRO A 1 98 ? -1.174 -11.984 0.878 1 91 98 PRO A CA 1
ATOM 800 C C . PRO A 1 98 ? -0.569 -11.227 2.059 1 91 98 PRO A C 1
ATOM 802 O O . PRO A 1 98 ? -0.82 -10.031 2.225 1 91 98 PRO A O 1
ATOM 805 N N . GLY A 1 99 ? 0.203 -11.922 2.836 1 91.94 99 GLY A N 1
ATOM 806 C CA . GLY A 1 99 ? 0.847 -11.297 3.982 1 91.94 99 GLY A CA 1
ATOM 807 C C . GLY A 1 99 ? 1.757 -10.148 3.604 1 91.94 99 GLY A C 1
ATOM 808 O O . GLY A 1 99 ? 2.094 -9.312 4.445 1 91.94 99 GLY A O 1
ATOM 809 N N . LEU A 1 100 ? 2.156 -10.125 2.381 1 93.94 100 LEU A N 1
ATOM 810 C CA . LEU A 1 100 ? 2.977 -9.039 1.857 1 93.94 100 LEU A CA 1
ATOM 811 C C . LEU A 1 100 ? 2.285 -7.695 2.049 1 93.94 100 LEU A C 1
ATOM 813 O O . LEU A 1 100 ? 2.949 -6.668 2.199 1 93.94 100 LEU A O 1
ATOM 817 N N . LEU A 1 101 ? 0.913 -7.711 2.119 1 96.56 101 LEU A N 1
ATOM 818 C CA . LEU A 1 101 ? 0.116 -6.492 2.154 1 96.56 101 LEU A CA 1
ATOM 819 C C . LEU A 1 101 ? -0.493 -6.277 3.535 1 96.56 101 LEU A C 1
ATOM 821 O O . LEU A 1 101 ? -1.41 -5.469 3.697 1 96.56 101 LEU A O 1
ATOM 825 N N . SER A 1 102 ? -0.02 -7.016 4.496 1 96.25 102 SER A N 1
ATOM 826 C CA . SER A 1 102 ? -0.521 -6.855 5.855 1 96.25 102 SER A CA 1
ATOM 827 C C . SER A 1 102 ? 0.099 -5.637 6.535 1 96.25 102 SER A C 1
ATOM 829 O O . SER A 1 102 ? 1.322 -5.488 6.551 1 96.25 102 SER A O 1
ATOM 831 N N . PHE A 1 103 ? -0.747 -4.844 7.07 1 95.19 103 PHE A N 1
ATOM 832 C CA . PHE A 1 103 ? -0.302 -3.648 7.773 1 95.19 103 PHE A CA 1
ATOM 833 C C . PHE A 1 103 ? -0.308 -3.873 9.281 1 95.19 103 PHE A C 1
ATOM 835 O O . PHE A 1 103 ? -0.993 -4.77 9.773 1 95.19 103 PHE A O 1
ATOM 842 N N . ASP A 1 104 ? 0.415 -2.977 9.945 1 91 104 ASP A N 1
ATOM 843 C CA . ASP A 1 104 ? 0.397 -2.963 11.398 1 91 104 ASP A CA 1
ATOM 844 C C . ASP A 1 104 ? -0.928 -2.418 11.93 1 91 104 ASP A C 1
ATOM 846 O O . ASP A 1 104 ? -1.412 -2.855 12.977 1 91 104 ASP A O 1
ATOM 850 N N . ALA A 1 105 ? -1.458 -1.463 11.219 1 87.56 105 ALA A N 1
ATOM 851 C CA . ALA A 1 105 ? -2.715 -0.838 11.625 1 87.56 105 ALA A CA 1
ATOM 852 C C . ALA A 1 105 ? -3.885 -1.805 11.461 1 87.56 105 ALA A C 1
ATOM 854 O O . ALA A 1 105 ? -3.955 -2.545 10.477 1 87.56 105 ALA A O 1
ATOM 855 N N . TYR A 1 106 ? -4.801 -1.823 12.359 1 89 106 TYR A N 1
ATOM 856 C CA . TYR A 1 106 ? -5.949 -2.719 12.336 1 89 106 TYR A CA 1
ATOM 857 C C . TYR A 1 106 ? -7.211 -1.976 11.922 1 89 106 TYR A C 1
ATOM 859 O O . TYR A 1 106 ? -8.211 -1.976 12.641 1 89 106 TYR A O 1
ATOM 867 N N . ASP A 1 107 ? -7.191 -1.453 10.812 1 92.31 107 ASP A N 1
ATOM 868 C CA . ASP A 1 107 ? -8.344 -0.738 10.266 1 92.31 107 ASP A CA 1
ATOM 869 C C . ASP A 1 107 ? -9.281 -1.689 9.531 1 92.31 107 ASP A C 1
ATOM 871 O O . ASP A 1 107 ? -9.094 -2.906 9.562 1 92.31 107 ASP A O 1
ATOM 875 N N . SER A 1 108 ? -10.328 -1.186 8.867 1 92.38 108 SER A N 1
ATOM 876 C CA . SER A 1 108 ? -11.344 -2.012 8.219 1 92.38 108 SER A CA 1
ATOM 877 C C . SER A 1 108 ? -10.75 -2.814 7.066 1 92.38 108 SER A C 1
ATOM 879 O O . SER A 1 108 ? -11.086 -3.984 6.875 1 92.38 108 SER A O 1
ATOM 881 N N . ALA A 1 109 ? -9.875 -2.223 6.297 1 94.69 109 ALA A N 1
ATOM 882 C CA . ALA A 1 109 ? -9.242 -2.93 5.184 1 94.69 109 ALA A CA 1
ATOM 883 C C . ALA A 1 109 ? -8.477 -4.156 5.68 1 94.69 109 ALA A C 1
ATOM 885 O O . ALA A 1 109 ? -8.562 -5.23 5.082 1 94.69 109 ALA A O 1
ATOM 886 N N . GLN A 1 110 ? -7.691 -3.982 6.742 1 95.75 110 GLN A N 1
ATOM 887 C CA . GLN A 1 110 ? -6.93 -5.078 7.332 1 95.75 110 GLN A CA 1
ATOM 888 C C . GLN A 1 110 ? -7.855 -6.16 7.879 1 95.75 110 GLN A C 1
ATOM 890 O O . GLN A 1 110 ? -7.668 -7.348 7.602 1 95.75 110 GLN A O 1
ATOM 895 N N . MET A 1 111 ? -8.844 -5.805 8.508 1 94.88 111 MET A N 1
ATOM 896 C CA . MET A 1 111 ? -9.688 -6.73 9.258 1 94.88 111 MET A CA 1
ATOM 897 C C . MET A 1 111 ? -10.625 -7.496 8.328 1 94.88 111 MET A C 1
ATOM 899 O O . MET A 1 111 ? -10.828 -8.695 8.5 1 94.88 111 MET A O 1
ATOM 903 N N . TYR A 1 112 ? -11.125 -6.824 7.371 1 95.44 112 TYR A N 1
ATOM 904 C CA . TYR A 1 112 ? -12.25 -7.414 6.656 1 95.44 112 TYR A CA 1
ATOM 905 C C . TYR A 1 112 ? -11.828 -7.906 5.277 1 95.44 112 TYR A C 1
ATOM 907 O O . TYR A 1 112 ? -12.586 -8.594 4.598 1 95.44 112 TYR A O 1
ATOM 915 N N . LEU A 1 113 ? -10.625 -7.578 4.898 1 97.19 113 LEU A N 1
ATOM 916 C CA . LEU A 1 113 ? -10.203 -8.086 3.596 1 97.19 113 LEU A CA 1
ATOM 917 C C . LEU A 1 113 ? -8.836 -8.75 3.689 1 97.19 113 LEU A C 1
ATOM 919 O O . LEU A 1 113 ? -8.703 -9.945 3.395 1 97.19 113 LEU A O 1
ATOM 923 N N . ILE A 1 114 ? -7.824 -8.031 4.152 1 97.31 114 ILE A N 1
ATOM 924 C CA . ILE A 1 114 ? -6.449 -8.523 4.098 1 97.31 114 ILE A CA 1
ATOM 925 C C . ILE A 1 114 ? -6.305 -9.742 5.012 1 97.31 114 ILE A C 1
ATOM 927 O O . ILE A 1 114 ? -5.758 -10.766 4.602 1 97.31 114 ILE A O 1
ATOM 931 N N . ASN A 1 115 ? -6.781 -9.648 6.223 1 96.88 115 ASN A N 1
ATOM 932 C CA . ASN A 1 115 ? -6.684 -10.781 7.141 1 96.88 115 ASN A CA 1
ATOM 933 C C . ASN A 1 115 ? -7.422 -12 6.602 1 96.88 115 ASN A C 1
ATOM 935 O O . ASN A 1 115 ? -6.879 -13.109 6.602 1 96.88 115 ASN A O 1
ATOM 939 N N . PRO A 1 116 ? -8.648 -11.781 6.188 1 96.69 116 PRO A N 1
ATOM 940 C CA . PRO A 1 116 ? -9.352 -12.945 5.625 1 96.69 116 PRO A CA 1
ATOM 941 C C . PRO A 1 116 ? -8.617 -13.555 4.434 1 96.69 116 PRO A C 1
ATOM 943 O O . PRO A 1 116 ? -8.617 -14.781 4.27 1 96.69 116 PRO A O 1
ATOM 946 N N . LEU A 1 117 ? -8 -12.797 3.576 1 96.5 117 LEU A N 1
ATOM 947 C CA . LEU A 1 117 ? -7.219 -13.328 2.465 1 96.5 117 LEU A CA 1
ATOM 948 C C . LEU A 1 117 ? -5.996 -14.078 2.973 1 96.5 117 LEU A C 1
ATOM 950 O O . LEU A 1 117 ? -5.703 -15.18 2.506 1 96.5 117 LEU A O 1
ATOM 954 N N . LYS A 1 118 ? -5.32 -13.438 3.889 1 94.56 118 LYS A N 1
ATOM 955 C CA . LYS A 1 118 ? -4.113 -14.016 4.477 1 94.56 118 LYS A CA 1
ATOM 956 C C . LYS A 1 118 ? -4.418 -15.352 5.145 1 94.56 118 LYS A C 1
ATOM 958 O O . LYS A 1 118 ? -3.6 -16.281 5.105 1 94.56 118 LYS A O 1
ATOM 963 N N . ASN A 1 119 ? -5.609 -15.469 5.695 1 94.31 119 ASN A N 1
ATOM 964 C CA . ASN A 1 119 ? -5.984 -16.672 6.445 1 94.31 119 ASN A CA 1
ATOM 965 C C . ASN A 1 119 ? -6.816 -17.625 5.594 1 94.31 119 ASN A C 1
ATOM 967 O O . ASN A 1 119 ? -7.441 -18.547 6.117 1 94.31 119 ASN A O 1
ATOM 971 N N . ASN A 1 120 ? -6.914 -17.328 4.363 1 93 120 ASN A N 1
ATOM 972 C CA . ASN A 1 120 ? -7.586 -18.188 3.389 1 93 120 ASN A CA 1
ATOM 973 C C . ASN A 1 120 ? -9.078 -18.297 3.68 1 93 120 ASN A C 1
ATOM 975 O O . ASN A 1 120 ? -9.664 -19.375 3.541 1 93 120 ASN A O 1
ATOM 979 N N . LYS A 1 121 ? -9.672 -17.281 4.188 1 94.44 121 LYS A N 1
ATOM 980 C CA . LYS A 1 121 ? -11.117 -17.234 4.422 1 94.44 121 LYS A CA 1
ATOM 981 C C . LYS A 1 121 ? -11.844 -16.625 3.23 1 94.44 121 LYS A C 1
ATOM 983 O O . LYS A 1 121 ? -13.055 -16.828 3.066 1 94.44 121 LYS A O 1
ATOM 988 N N . LEU A 1 122 ? -11.117 -15.844 2.502 1 95.88 122 LEU A N 1
ATOM 989 C CA . LEU A 1 122 ? -11.609 -15.258 1.26 1 95.88 122 LEU A CA 1
ATOM 990 C C . LEU A 1 122 ? -10.758 -15.703 0.074 1 95.88 122 LEU A C 1
ATOM 992 O O . LEU A 1 122 ? -9.555 -15.922 0.217 1 95.88 122 LEU A O 1
ATOM 996 N N . SER A 1 123 ? -11.375 -15.812 -1.093 1 96.12 123 SER A N 1
ATOM 997 C CA . SER A 1 123 ? -10.68 -16.234 -2.309 1 96.12 123 SER A CA 1
ATOM 998 C C . SER A 1 123 ? -10.867 -15.211 -3.424 1 96.12 123 SER A C 1
ATOM 1000 O O . SER A 1 123 ? -11.914 -14.578 -3.531 1 96.12 123 SER A O 1
ATOM 1002 N N . PHE A 1 124 ? -9.805 -15.062 -4.188 1 97.38 124 PHE A N 1
ATOM 1003 C CA . PHE A 1 124 ? -9.891 -14.281 -5.414 1 97.38 124 PHE A CA 1
ATOM 1004 C C . PHE A 1 124 ? -10.844 -14.938 -6.406 1 97.38 124 PHE A C 1
ATOM 1006 O O . PHE A 1 124 ? -11.102 -16.141 -6.328 1 97.38 124 PHE A O 1
ATOM 1013 N N . PRO A 1 125 ? -11.406 -14.141 -7.316 1 97.44 125 PRO A N 1
ATOM 1014 C CA . PRO A 1 125 ? -12.219 -14.758 -8.375 1 97.44 125 PRO A CA 1
ATOM 1015 C C . PRO A 1 125 ? -11.398 -15.664 -9.289 1 97.44 125 PRO A C 1
ATOM 1017 O O . PRO A 1 125 ? -10.172 -15.508 -9.383 1 97.44 125 PRO A O 1
ATOM 1020 N N . ARG A 1 126 ? -12.023 -16.609 -9.961 1 97.19 126 ARG A N 1
ATOM 1021 C CA . ARG A 1 126 ? -11.32 -17.516 -10.852 1 97.19 126 ARG A CA 1
ATOM 1022 C C . ARG A 1 126 ? -10.797 -16.797 -12.086 1 97.19 126 ARG A C 1
ATOM 1024 O O . ARG A 1 126 ? -9.641 -16.984 -12.484 1 97.19 126 ARG A O 1
ATOM 1031 N N . CYS A 1 127 ? -11.664 -15.945 -12.625 1 97.56 127 CYS A N 1
ATOM 1032 C CA . CYS A 1 127 ? -11.305 -15.305 -13.883 1 97.56 127 CYS A CA 1
ATOM 1033 C C . CYS A 1 127 ? -11.984 -13.953 -14.023 1 97.56 127 CYS A C 1
ATOM 1035 O O . CYS A 1 127 ? -13.062 -13.734 -13.477 1 97.56 127 CYS A O 1
ATOM 1037 N N . ILE A 1 128 ? -11.312 -13.055 -14.633 1 97.88 128 ILE A N 1
ATOM 1038 C CA . ILE A 1 128 ? -11.891 -11.789 -15.078 1 97.88 128 ILE A CA 1
ATOM 1039 C C . ILE A 1 128 ? -11.758 -11.672 -16.594 1 97.88 128 ILE A C 1
ATOM 1041 O O . ILE A 1 128 ? -10.648 -11.672 -17.125 1 97.88 128 ILE A O 1
ATOM 1045 N N . GLN A 1 129 ? -12.906 -11.523 -17.234 1 97.19 129 GLN A N 1
ATOM 1046 C CA . GLN A 1 129 ? -12.945 -11.398 -18.688 1 97.19 129 GLN A CA 1
ATOM 1047 C C . GLN A 1 129 ? -12.852 -9.938 -19.125 1 97.19 129 GLN A C 1
ATOM 1049 O O . GLN A 1 129 ? -13.203 -9.031 -18.359 1 97.19 129 GLN A O 1
ATOM 1054 N N . PRO A 1 130 ? -12.414 -9.68 -20.328 1 96.69 130 PRO A N 1
ATOM 1055 C CA . PRO A 1 130 ? -12.211 -8.312 -20.797 1 96.69 130 PRO A CA 1
ATOM 1056 C C . PRO A 1 130 ? -13.492 -7.48 -20.781 1 96.69 130 PRO A C 1
ATOM 1058 O O . PRO A 1 130 ? -13.438 -6.25 -20.703 1 96.69 130 PRO A O 1
ATOM 1061 N N . ASP A 1 131 ? -14.586 -8.109 -20.875 1 96.75 131 ASP A N 1
ATOM 1062 C CA . ASP A 1 131 ? -15.844 -7.371 -20.953 1 96.75 131 ASP A CA 1
ATOM 1063 C C . ASP A 1 131 ? -16.312 -6.969 -19.547 1 96.75 131 ASP A C 1
ATOM 1065 O O . ASP A 1 131 ? -17.266 -6.184 -19.422 1 96.75 131 ASP A O 1
ATOM 1069 N N . HIS A 1 132 ? -15.695 -7.508 -18.547 1 97.38 132 HIS A N 1
ATOM 1070 C CA . HIS A 1 132 ? -16.078 -7.098 -17.203 1 97.38 132 HIS A CA 1
ATOM 1071 C C . HIS A 1 132 ? -15.648 -5.66 -16.922 1 97.38 132 HIS A C 1
ATOM 1073 O O . HIS A 1 132 ? -14.555 -5.246 -17.312 1 97.38 132 HIS A O 1
ATOM 1079 N N . PRO A 1 133 ? -16.422 -4.871 -16.219 1 97.88 133 PRO A N 1
ATOM 1080 C CA . PRO A 1 133 ? -16.109 -3.455 -15.984 1 97.88 133 PRO A CA 1
ATOM 1081 C C . PRO A 1 133 ? -14.812 -3.248 -15.211 1 97.88 133 PRO A C 1
ATOM 1083 O O . PRO A 1 133 ? -14.18 -2.197 -15.336 1 97.88 133 PRO A O 1
ATOM 1086 N N . SER A 1 134 ? -14.383 -4.215 -14.469 1 97.56 134 SER A N 1
ATOM 1087 C CA . SER A 1 134 ? -13.18 -4.082 -13.656 1 97.56 134 SER A CA 1
ATOM 1088 C C . SER A 1 134 ? -11.93 -4.453 -14.445 1 97.56 134 SER A C 1
ATOM 1090 O O . SER A 1 134 ? -10.805 -4.207 -13.992 1 97.56 134 SER A O 1
ATOM 1092 N N . TYR A 1 135 ? -12.078 -4.996 -15.586 1 98.38 135 TYR A N 1
ATOM 1093 C CA . TYR A 1 135 ? -10.969 -5.625 -16.297 1 98.38 135 TYR A CA 1
ATOM 1094 C C . TYR A 1 135 ? -9.859 -4.625 -16.578 1 98.38 135 TYR A C 1
ATOM 1096 O O . TYR A 1 135 ? -8.688 -4.891 -16.297 1 98.38 135 TYR A O 1
ATOM 1104 N N . SER A 1 136 ? -10.195 -3.463 -17.109 1 98.12 136 SER A N 1
ATOM 1105 C CA . SER A 1 136 ? -9.195 -2.467 -17.484 1 98.12 136 SER A CA 1
ATOM 1106 C C . SER A 1 136 ? -8.367 -2.027 -16.281 1 98.12 136 SER A C 1
ATOM 1108 O O . SER A 1 136 ? -7.145 -1.891 -16.375 1 98.12 136 SER A O 1
ATOM 1110 N N . SER A 1 137 ? -9.062 -1.788 -15.203 1 97.88 137 SER A N 1
ATOM 1111 C CA . SER A 1 137 ? -8.375 -1.356 -13.984 1 97.88 137 SER A CA 1
ATOM 1112 C C . SER A 1 137 ? -7.461 -2.449 -13.445 1 97.88 137 SER A C 1
ATOM 1114 O O . SER A 1 137 ? -6.328 -2.176 -13.047 1 97.88 137 SER A O 1
ATOM 1116 N N . ILE A 1 138 ? -7.895 -3.664 -13.445 1 98.38 138 ILE A N 1
ATOM 1117 C CA . ILE A 1 138 ? -7.113 -4.789 -12.945 1 98.38 138 ILE A CA 1
ATOM 1118 C C . ILE A 1 138 ? -5.902 -5.02 -13.852 1 98.38 138 ILE A C 1
ATOM 1120 O O . ILE A 1 138 ? -4.793 -5.246 -13.359 1 98.38 138 ILE A O 1
ATOM 1124 N N . LEU A 1 139 ? -6.137 -4.91 -15.117 1 98.44 139 LEU A N 1
ATOM 1125 C CA . LEU A 1 139 ? -5.043 -5.062 -16.062 1 98.44 139 LEU A CA 1
ATOM 1126 C C . LEU A 1 139 ? -3.986 -3.98 -15.859 1 98.44 139 LEU A C 1
ATOM 1128 O O . LEU A 1 139 ? -2.787 -4.262 -15.914 1 98.44 139 LEU A O 1
ATOM 1132 N N . GLU A 1 140 ? -4.406 -2.781 -15.68 1 98.12 140 GLU A N 1
ATOM 1133 C CA . GLU A 1 140 ? -3.477 -1.688 -15.414 1 98.12 140 GLU A CA 1
ATOM 1134 C C . GLU A 1 140 ? -2.621 -1.979 -14.188 1 98.12 140 GLU A C 1
ATOM 1136 O O . GLU A 1 140 ? -1.408 -1.756 -14.203 1 98.12 140 GLU A O 1
ATOM 1141 N N . CYS A 1 141 ? -3.25 -2.4 -13.125 1 98.25 141 CYS A N 1
ATOM 1142 C CA . CYS A 1 141 ? -2.52 -2.773 -11.922 1 98.25 141 CYS A CA 1
ATOM 1143 C C . CYS A 1 141 ? -1.512 -3.879 -12.211 1 98.25 141 CYS A C 1
ATOM 1145 O O . CYS A 1 141 ? -0.371 -3.822 -11.75 1 98.25 141 CYS A O 1
ATOM 1147 N N . PHE A 1 142 ? -1.944 -4.883 -12.969 1 97.94 142 PHE A N 1
ATOM 1148 C CA . PHE A 1 142 ? -1.084 -6 -13.344 1 97.94 142 PHE A CA 1
ATOM 1149 C C . PHE A 1 142 ? 0.156 -5.504 -14.078 1 97.94 142 PHE A C 1
ATOM 1151 O O . PHE A 1 142 ? 1.279 -5.875 -13.727 1 97.94 142 PHE A O 1
ATOM 1158 N N . ILE A 1 143 ? -0.059 -4.668 -15.039 1 96.94 143 ILE A N 1
ATOM 1159 C CA . ILE A 1 143 ? 1.021 -4.133 -15.867 1 96.94 143 ILE A CA 1
ATOM 1160 C C . ILE A 1 143 ? 1.971 -3.309 -15 1 96.94 143 ILE A C 1
ATOM 1162 O O . ILE A 1 143 ? 3.191 -3.426 -15.125 1 96.94 143 ILE A O 1
ATOM 1166 N N . ASN A 1 144 ? 1.408 -2.514 -14.117 1 96.5 144 ASN A N 1
ATOM 1167 C CA . ASN A 1 144 ? 2.232 -1.698 -13.227 1 96.5 144 ASN A CA 1
ATOM 1168 C C . ASN A 1 144 ? 3.133 -2.561 -12.352 1 96.5 144 ASN A C 1
ATOM 1170 O O . ASN A 1 144 ? 4.297 -2.223 -12.125 1 96.5 144 ASN A O 1
ATOM 1174 N N . VAL A 1 145 ? 2.588 -3.629 -11.844 1 96.5 145 VAL A N 1
ATOM 1175 C CA . VAL A 1 145 ? 3.379 -4.539 -11.016 1 96.5 145 VAL A CA 1
ATOM 1176 C C . VAL A 1 145 ? 4.516 -5.129 -11.844 1 96.5 145 VAL A C 1
ATOM 1178 O O . VAL A 1 145 ? 5.676 -5.105 -11.43 1 96.5 145 VAL A O 1
ATOM 1181 N N . THR A 1 146 ? 4.215 -5.617 -13.016 1 94.12 146 THR A N 1
ATOM 1182 C CA . THR A 1 146 ? 5.223 -6.258 -13.852 1 94.12 146 THR A CA 1
ATOM 1183 C C . THR A 1 146 ? 6.289 -5.254 -14.273 1 94.12 146 THR A C 1
ATOM 1185 O O . THR A 1 146 ? 7.477 -5.582 -14.32 1 94.12 146 THR A O 1
ATOM 1188 N N . ASP A 1 147 ? 5.906 -4.035 -14.539 1 92.88 147 ASP A N 1
ATOM 1189 C CA . ASP A 1 147 ? 6.84 -2.994 -14.969 1 92.88 147 ASP A CA 1
ATOM 1190 C C . ASP A 1 147 ? 7.762 -2.582 -13.82 1 92.88 147 ASP A C 1
ATOM 1192 O O . ASP A 1 147 ? 8.883 -2.113 -14.055 1 92.88 147 ASP A O 1
ATOM 1196 N N . SER A 1 148 ? 7.254 -2.684 -12.648 1 92.38 148 SER A N 1
ATOM 1197 C CA . SER A 1 148 ? 8.016 -2.244 -11.484 1 92.38 148 SER A CA 1
ATOM 1198 C C . SER A 1 148 ? 9.141 -3.223 -11.164 1 92.38 148 SER A C 1
ATOM 1200 O O . SER A 1 148 ? 10.078 -2.885 -10.43 1 92.38 148 SER A O 1
ATOM 1202 N N . PHE A 1 149 ? 9.023 -4.516 -11.492 1 84.62 149 PHE A N 1
ATOM 1203 C CA . PHE A 1 149 ? 10.086 -5.496 -11.281 1 84.62 149 PHE A CA 1
ATOM 1204 C C . PHE A 1 149 ? 11.227 -5.281 -12.266 1 84.62 149 PHE A C 1
ATOM 1206 O O . PHE A 1 149 ? 12.359 -5.691 -12.008 1 84.62 149 PHE A O 1
ATOM 1213 N N . GLY A 1 150 ? 11.352 -4.195 -12.906 1 64.56 150 GLY A N 1
ATOM 1214 C CA . GLY A 1 150 ? 12.406 -3.953 -13.883 1 64.56 150 GLY A CA 1
ATOM 1215 C C . GLY A 1 150 ? 12.648 -5.129 -14.805 1 64.56 150 GLY A C 1
ATOM 1216 O O . GLY A 1 150 ? 12.086 -6.207 -14.609 1 64.56 150 GLY A O 1
ATOM 1217 N N . VAL A 1 151 ? 13.102 -4.953 -15.984 1 51.84 151 VAL A N 1
ATOM 1218 C CA . VAL A 1 151 ? 13.391 -5.941 -17.016 1 51.84 151 VAL A CA 1
ATOM 1219 C C . VAL A 1 151 ? 14.219 -7.082 -16.438 1 51.84 151 VAL A C 1
ATOM 1221 O O . VAL A 1 151 ? 14.086 -8.234 -16.859 1 51.84 151 VAL A O 1
ATOM 1224 N N . GLU A 1 152 ? 15.359 -6.859 -15.672 1 43.91 152 GLU A N 1
ATOM 1225 C CA . GLU A 1 152 ? 16.344 -7.926 -15.523 1 43.91 152 GLU A CA 1
ATOM 1226 C C . GLU A 1 152 ? 15.953 -8.883 -14.398 1 43.91 152 GLU A C 1
ATOM 1228 O O . GLU A 1 152 ? 15.859 -8.484 -13.242 1 43.91 152 GLU A O 1
ATOM 1233 N N . GLU A 1 153 ? 15.062 -9.797 -14.555 1 45.09 153 GLU A N 1
ATOM 1234 C CA . GLU A 1 153 ? 14.727 -10.984 -13.781 1 45.09 153 GLU A CA 1
ATOM 1235 C C . GLU A 1 153 ? 15.844 -11.336 -12.805 1 45.09 153 GLU A C 1
ATOM 1237 O O . GLU A 1 153 ? 15.586 -11.867 -11.719 1 45.09 153 GLU A O 1
ATOM 1242 N N . GLY A 1 154 ? 17.188 -11.539 -13.367 1 37.75 154 GLY A N 1
ATOM 1243 C CA . GLY A 1 154 ? 18.297 -12.258 -12.773 1 37.75 154 GLY A CA 1
ATOM 1244 C C . GLY A 1 154 ? 18.922 -11.539 -11.594 1 37.75 154 GLY A C 1
ATOM 1245 O O . GLY A 1 154 ? 20.062 -11.805 -11.219 1 37.75 154 GLY A O 1
ATOM 1246 N N . LEU A 1 155 ? 18.781 -10.266 -11.398 1 38.88 155 LEU A N 1
ATOM 1247 C CA . LEU A 1 155 ? 19.891 -9.531 -10.797 1 38.88 155 LEU A CA 1
ATOM 1248 C C . LEU A 1 155 ? 20.141 -10 -9.367 1 38.88 155 LEU A C 1
ATOM 1250 O O . LEU A 1 155 ? 19.375 -9.656 -8.453 1 38.88 155 LEU A O 1
ATOM 1254 N N . GLU A 1 156 ? 20.375 -11.109 -9.156 1 40.34 156 GLU A N 1
ATOM 1255 C CA . GLU A 1 156 ? 21.266 -11.508 -8.078 1 40.34 156 GLU A CA 1
ATOM 1256 C C . GLU A 1 156 ? 22.141 -10.336 -7.621 1 40.34 156 GLU A C 1
ATOM 1258 O O . GLU A 1 156 ? 22.922 -10.469 -6.68 1 40.34 156 GLU A O 1
ATOM 1263 N N . GLN A 1 157 ? 22.453 -9.453 -8.594 1 43.41 157 GLN A N 1
ATOM 1264 C CA . GLN A 1 157 ? 23.391 -8.406 -8.18 1 43.41 157 GLN A CA 1
ATOM 1265 C C . GLN A 1 157 ? 22.781 -7.523 -7.098 1 43.41 157 GLN A C 1
ATOM 1267 O O . GLN A 1 157 ? 21.547 -7.441 -6.969 1 43.41 157 GLN A O 1
ATOM 1272 N N . GLN A 1 158 ? 23.5 -7.105 -6.195 1 46.75 158 GLN A N 1
ATOM 1273 C CA . GLN A 1 158 ? 23.25 -6.145 -5.125 1 46.75 158 GLN A CA 1
ATOM 1274 C C . GLN A 1 158 ? 22.203 -5.109 -5.547 1 46.75 158 GLN A C 1
ATOM 1276 O O . GLN A 1 158 ? 22.531 -4.152 -6.254 1 46.75 158 GLN A O 1
ATOM 1281 N N . GLU A 1 159 ? 21.016 -5.637 -5.918 1 55.66 159 GLU A N 1
ATOM 1282 C CA . GLU A 1 159 ? 20.016 -4.602 -6.18 1 55.66 159 GLU A CA 1
ATOM 1283 C C . GLU A 1 159 ? 20.281 -3.352 -5.348 1 55.66 159 GLU A C 1
ATOM 1285 O O . GLU A 1 159 ? 20.484 -3.439 -4.137 1 55.66 159 GLU A O 1
ATOM 1290 N N . ASP A 1 160 ? 20.516 -2.295 -6.035 1 79.5 160 ASP A N 1
ATOM 1291 C CA . ASP A 1 160 ? 20.625 -0.986 -5.398 1 79.5 160 ASP A CA 1
ATOM 1292 C C . ASP A 1 160 ? 19.422 -0.713 -4.492 1 79.5 160 ASP A C 1
ATOM 1294 O O . ASP A 1 160 ? 18.281 -0.848 -4.914 1 79.5 160 ASP A O 1
ATOM 1298 N N . VAL A 1 161 ? 19.672 -0.887 -3.186 1 86.5 161 VAL A N 1
ATOM 1299 C CA . VAL A 1 161 ? 18.688 -0.581 -2.15 1 86.5 161 VAL A CA 1
ATOM 1300 C C . VAL A 1 161 ? 17.75 0.515 -2.643 1 86.5 161 VAL A C 1
ATOM 1302 O O . VAL A 1 161 ? 16.547 0.449 -2.416 1 86.5 161 VAL A O 1
ATOM 1305 N N . PHE A 1 162 ? 18.281 1.333 -3.422 1 92 162 PHE A N 1
ATOM 1306 C CA . PHE A 1 162 ? 17.5 2.469 -3.912 1 92 162 PHE A CA 1
ATOM 1307 C C . PHE A 1 162 ? 16.406 2.004 -4.859 1 92 162 PHE A C 1
ATOM 1309 O O . PHE A 1 162 ? 15.234 2.344 -4.672 1 92 162 PHE A O 1
ATOM 1316 N N . GLU A 1 163 ? 16.703 1.19 -5.809 1 91.44 163 GLU A N 1
ATOM 1317 C CA . GLU A 1 163 ? 15.727 0.691 -6.77 1 91.44 163 GLU A CA 1
ATOM 1318 C C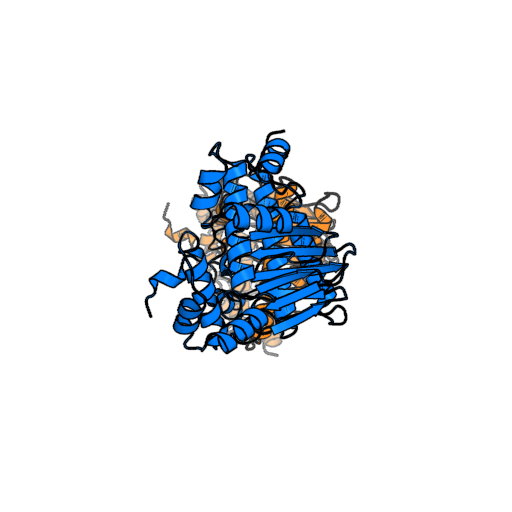 . GLU A 1 163 ? 14.727 -0.254 -6.109 1 91.44 163 GLU A C 1
ATOM 1320 O O . GLU A 1 163 ? 13.547 -0.278 -6.473 1 91.44 163 GLU A O 1
ATOM 1325 N N . ALA A 1 164 ? 15.211 -1.045 -5.207 1 91.31 164 ALA A N 1
ATOM 1326 C CA . ALA A 1 164 ? 14.352 -1.998 -4.508 1 91.31 164 ALA A CA 1
ATOM 1327 C C . ALA A 1 164 ? 13.25 -1.28 -3.736 1 91.31 164 ALA A C 1
ATOM 1329 O O . ALA A 1 164 ? 12.094 -1.712 -3.746 1 91.31 164 ALA A O 1
ATOM 1330 N N . VAL A 1 165 ? 13.602 -0.186 -3.08 1 94.44 165 VAL A N 1
ATOM 1331 C CA . VAL A 1 165 ? 12.641 0.578 -2.299 1 94.44 165 VAL A CA 1
ATOM 1332 C C . VAL A 1 165 ? 11.523 1.086 -3.209 1 94.44 165 VAL A C 1
ATOM 1334 O O . VAL A 1 165 ? 10.344 0.896 -2.916 1 94.44 165 VAL A O 1
ATOM 1337 N N . ILE A 1 166 ? 11.898 1.66 -4.312 1 95.69 166 ILE A N 1
ATOM 1338 C CA . ILE A 1 166 ? 10.93 2.225 -5.246 1 95.69 166 ILE A CA 1
ATOM 1339 C C . ILE A 1 166 ? 10.039 1.115 -5.793 1 95.69 166 ILE A C 1
ATOM 1341 O O . ILE A 1 166 ? 8.812 1.232 -5.777 1 95.69 166 ILE A O 1
ATOM 1345 N N . SER A 1 167 ? 10.648 0.036 -6.246 1 94.56 167 SER A N 1
ATOM 1346 C CA . SER A 1 167 ? 9.922 -1.079 -6.852 1 94.56 167 SER A CA 1
ATOM 1347 C C . SER A 1 167 ? 8.938 -1.696 -5.867 1 94.56 167 SER A C 1
ATOM 1349 O O . SER A 1 167 ? 7.766 -1.906 -6.203 1 94.56 167 SER A O 1
ATOM 1351 N N . GLN A 1 168 ? 9.375 -1.938 -4.684 1 95.75 168 GLN A N 1
ATOM 1352 C CA . GLN A 1 168 ? 8.547 -2.59 -3.676 1 95.75 168 GLN A CA 1
ATOM 1353 C C . GLN A 1 168 ? 7.352 -1.722 -3.299 1 95.75 168 GLN A C 1
ATOM 1355 O O . GLN A 1 168 ? 6.238 -2.225 -3.137 1 95.75 168 GLN A O 1
ATOM 1360 N N . LEU A 1 169 ? 7.555 -0.412 -3.168 1 97.38 169 LEU A N 1
ATOM 1361 C CA . LEU A 1 169 ? 6.457 0.5 -2.871 1 97.38 169 LEU A CA 1
ATOM 1362 C C . LEU A 1 169 ? 5.441 0.518 -4.012 1 97.38 169 LEU A C 1
ATOM 1364 O O . LEU A 1 169 ? 4.234 0.484 -3.773 1 97.38 169 LEU A O 1
ATOM 1368 N N . GLN A 1 170 ? 5.93 0.592 -5.211 1 97.31 170 GLN A N 1
ATOM 1369 C CA . GLN A 1 170 ? 5.051 0.643 -6.375 1 97.31 170 GLN A CA 1
ATOM 1370 C C . GLN A 1 170 ? 4.258 -0.653 -6.523 1 97.31 170 GLN A C 1
ATOM 1372 O O . GLN A 1 170 ? 3.072 -0.627 -6.855 1 97.31 170 GLN A O 1
ATOM 1377 N N . ILE A 1 171 ? 4.902 -1.777 -6.34 1 96.88 171 ILE A N 1
ATOM 1378 C CA . ILE A 1 171 ? 4.246 -3.078 -6.41 1 96.88 171 ILE A CA 1
ATOM 1379 C C . ILE A 1 171 ? 3.135 -3.148 -5.363 1 96.88 171 ILE A C 1
ATOM 1381 O O . ILE A 1 171 ? 1.992 -3.482 -5.68 1 96.88 171 ILE A O 1
ATOM 1385 N N . LYS A 1 172 ? 3.471 -2.805 -4.117 1 98.06 172 LYS A N 1
ATOM 1386 C CA . LYS A 1 172 ? 2.482 -2.836 -3.043 1 98.06 172 LYS A CA 1
ATOM 1387 C C . LYS A 1 172 ? 1.31 -1.907 -3.348 1 98.06 172 LYS A C 1
ATOM 1389 O O . LYS A 1 172 ? 0.151 -2.27 -3.133 1 98.06 172 LYS A O 1
ATOM 1394 N N . ALA A 1 173 ? 1.63 -0.717 -3.844 1 98.5 173 ALA A N 1
ATOM 1395 C CA . ALA A 1 173 ? 0.58 0.237 -4.191 1 98.5 173 ALA A CA 1
ATOM 1396 C C . ALA A 1 173 ? -0.365 -0.344 -5.238 1 98.5 173 ALA A C 1
ATOM 1398 O O . ALA A 1 173 ? -1.587 -0.252 -5.102 1 98.5 173 ALA A O 1
ATOM 1399 N N . SER A 1 174 ? 0.191 -0.927 -6.277 1 98.31 174 SER A N 1
ATOM 1400 C CA . SER A 1 174 ? -0.608 -1.476 -7.367 1 98.31 174 SER A CA 1
ATOM 1401 C C . SER A 1 174 ? -1.438 -2.668 -6.898 1 98.31 174 SER A C 1
ATOM 1403 O O . SER A 1 174 ? -2.596 -2.816 -7.293 1 98.31 174 SER A O 1
ATOM 1405 N N . LEU A 1 175 ? -0.861 -3.525 -6.086 1 98.38 175 LEU A N 1
ATOM 1406 C CA . LEU A 1 175 ? -1.591 -4.676 -5.566 1 98.38 175 LEU A CA 1
ATOM 1407 C C . LEU A 1 175 ? -2.744 -4.23 -4.676 1 98.38 175 LEU A C 1
ATOM 1409 O O . LEU A 1 175 ? -3.83 -4.816 -4.719 1 98.38 175 LEU A O 1
ATOM 1413 N N . LEU A 1 176 ? -2.518 -3.215 -3.846 1 98.62 176 LEU A N 1
ATOM 1414 C CA . LEU A 1 176 ? -3.588 -2.695 -2.998 1 98.62 176 LEU A CA 1
ATOM 1415 C C . LEU A 1 176 ? -4.73 -2.145 -3.844 1 98.62 176 LEU A C 1
ATOM 1417 O O . LEU A 1 176 ? -5.902 -2.361 -3.529 1 98.62 176 LEU A O 1
ATOM 1421 N N . LYS A 1 177 ? -4.363 -1.391 -4.848 1 98.38 177 LYS A N 1
ATOM 1422 C CA . LYS A 1 177 ? -5.383 -0.872 -5.754 1 98.38 177 LYS A CA 1
ATOM 1423 C C . LYS A 1 177 ? -6.184 -2.006 -6.387 1 98.38 177 LYS A C 1
ATOM 1425 O O . LYS A 1 177 ? -7.402 -1.904 -6.535 1 98.38 177 LYS A O 1
ATOM 1430 N N . MET A 1 178 ? -5.496 -3.051 -6.773 1 98.38 178 MET A N 1
ATOM 1431 C CA . MET A 1 178 ? -6.156 -4.215 -7.352 1 98.38 178 MET A CA 1
ATOM 1432 C C . MET A 1 178 ? -7.141 -4.832 -6.363 1 98.38 178 MET A C 1
ATOM 1434 O O . MET A 1 178 ? -8.281 -5.133 -6.723 1 98.38 178 MET A O 1
ATOM 1438 N N . LEU A 1 179 ? -6.699 -5.035 -5.117 1 98.56 179 LEU A N 1
ATOM 1439 C CA . LEU A 1 179 ? -7.566 -5.586 -4.082 1 98.56 179 LEU A CA 1
ATOM 1440 C C . LEU A 1 179 ? -8.82 -4.73 -3.904 1 98.56 179 LEU A C 1
ATOM 1442 O O . LEU A 1 179 ? -9.922 -5.258 -3.779 1 98.56 179 LEU A O 1
ATOM 1446 N N . ALA A 1 180 ? -8.617 -3.41 -3.918 1 98.31 180 ALA A N 1
ATOM 1447 C CA . ALA A 1 180 ? -9.734 -2.486 -3.76 1 98.31 180 ALA A CA 1
ATOM 1448 C C . ALA A 1 180 ? -10.734 -2.637 -4.902 1 98.31 180 ALA A C 1
ATOM 1450 O O . ALA A 1 180 ? -11.953 -2.66 -4.676 1 98.31 180 ALA A O 1
ATOM 1451 N N . THR A 1 181 ? -10.234 -2.721 -6.109 1 98.38 181 THR A N 1
ATOM 1452 C CA . THR A 1 181 ? -11.086 -2.842 -7.289 1 98.38 181 THR A CA 1
ATOM 1453 C C . THR A 1 181 ? -11.898 -4.133 -7.238 1 98.38 181 THR A C 1
ATOM 1455 O O . THR A 1 181 ? -13.109 -4.117 -7.477 1 98.38 181 THR A O 1
ATOM 1458 N N . LEU A 1 182 ? -11.266 -5.262 -6.91 1 98.62 182 LEU A N 1
ATOM 1459 C CA . LEU A 1 182 ? -11.961 -6.539 -6.801 1 98.62 182 LEU A CA 1
ATOM 1460 C C . LEU A 1 182 ? -13.031 -6.484 -5.715 1 98.62 182 LEU A C 1
ATOM 1462 O O . LEU A 1 182 ? -14.125 -7.02 -5.891 1 98.62 182 LEU A O 1
ATOM 1466 N N . TYR A 1 183 ? -12.695 -5.855 -4.59 1 98.06 183 TYR A N 1
ATOM 1467 C CA . TYR A 1 183 ? -13.648 -5.711 -3.492 1 98.06 183 TYR A CA 1
ATOM 1468 C C . TYR A 1 183 ? -14.836 -4.852 -3.908 1 98.06 183 TYR A C 1
ATOM 1470 O O . TYR A 1 183 ? -15.984 -5.184 -3.607 1 98.06 183 TYR A O 1
ATOM 1478 N N . GLN A 1 184 ? -14.562 -3.775 -4.586 1 97.31 184 GLN A N 1
ATOM 1479 C CA . GLN A 1 184 ? -15.578 -2.832 -5.043 1 97.31 184 GLN A CA 1
ATOM 1480 C C . GLN A 1 184 ? -16.625 -3.527 -5.91 1 97.31 184 GLN A C 1
ATOM 1482 O O . GLN A 1 184 ? -17.812 -3.195 -5.844 1 97.31 184 GLN A O 1
ATOM 1487 N N . PHE A 1 185 ? -16.234 -4.477 -6.676 1 97.69 185 PHE A N 1
ATOM 1488 C CA . PHE A 1 185 ? -17.141 -5.156 -7.598 1 97.69 185 PHE A CA 1
ATOM 1489 C C . PHE A 1 185 ? -17.656 -6.461 -6.992 1 97.69 185 PHE A C 1
ATOM 1491 O O . PHE A 1 185 ? -18.219 -7.297 -7.699 1 97.69 185 PHE A O 1
ATOM 1498 N N . HIS A 1 186 ? -17.375 -6.738 -5.727 1 96.94 186 HIS A N 1
ATOM 1499 C CA . HIS A 1 186 ? -17.875 -7.891 -4.984 1 96.94 186 HIS A CA 1
ATOM 1500 C C . HIS A 1 186 ? -17.422 -9.195 -5.629 1 96.94 186 HIS A C 1
ATOM 1502 O O . HIS A 1 186 ? -18.219 -10.125 -5.781 1 96.94 186 HIS A O 1
ATOM 1508 N N . LEU A 1 187 ? -16.125 -9.25 -5.93 1 97.62 187 LEU A N 1
ATOM 1509 C CA . LEU A 1 187 ? -15.672 -10.383 -6.723 1 97.62 187 LEU A CA 1
ATOM 1510 C C . LEU A 1 187 ? -15.047 -11.453 -5.828 1 97.62 187 LEU A C 1
ATOM 1512 O O . LEU A 1 187 ? -14.836 -12.586 -6.266 1 97.62 187 LEU A O 1
ATOM 1516 N N . TYR A 1 188 ? -14.719 -11.141 -4.598 1 97.06 188 TYR A N 1
ATOM 1517 C CA . TYR A 1 188 ? -14.203 -12.148 -3.682 1 97.06 188 TYR A CA 1
ATOM 1518 C C . TYR A 1 188 ? -15.305 -13.117 -3.266 1 97.06 188 TYR A C 1
ATOM 1520 O O . TYR A 1 188 ? -16.484 -12.75 -3.213 1 97.06 188 TYR A O 1
ATOM 1528 N N . SER A 1 189 ? -14.93 -14.32 -2.98 1 94.94 189 SER A N 1
ATOM 1529 C CA . SER A 1 189 ? -15.852 -15.32 -2.461 1 94.94 189 SER A CA 1
ATOM 1530 C C . SER A 1 189 ? -15.297 -15.984 -1.204 1 94.94 189 SER A C 1
ATOM 1532 O O . SER A 1 189 ? -14.086 -15.961 -0.966 1 94.94 189 SER A O 1
ATOM 1534 N N . ASP A 1 190 ? -16.156 -16.469 -0.382 1 91.94 190 ASP A N 1
ATOM 1535 C CA . ASP A 1 190 ? -15.711 -17.234 0.776 1 91.94 190 ASP A CA 1
ATOM 1536 C C . ASP A 1 190 ? -14.914 -18.469 0.345 1 91.94 190 ASP A C 1
ATOM 1538 O O . ASP A 1 190 ? -15.281 -19.156 -0.614 1 91.94 190 ASP A O 1
ATOM 1542 N N . SER A 1 191 ? -13.828 -18.469 1.017 1 84.44 191 SER A N 1
ATOM 1543 C CA . SER A 1 191 ? -13.008 -19.641 0.704 1 84.44 191 SER A CA 1
ATOM 1544 C C . SER A 1 191 ? -13.594 -20.906 1.299 1 84.44 191 SER A C 1
ATOM 1546 O O . SER A 1 191 ? -14.031 -20.922 2.453 1 84.44 191 SER A O 1
ATOM 1548 N N . HIS A 1 192 ? -14.5 -21.578 0.615 1 67.44 192 HIS A N 1
ATOM 1549 C CA . HIS A 1 192 ? -14.961 -22.875 1.135 1 67.44 192 HIS A CA 1
ATOM 1550 C C . HIS A 1 192 ? -13.836 -23.891 1.152 1 67.44 192 HIS A C 1
ATOM 1552 O O . HIS A 1 192 ? -13.258 -24.203 0.108 1 67.44 192 HIS A O 1
ATOM 1558 N N . ARG A 1 193 ? -13.102 -23.875 2.232 1 57.56 193 ARG A N 1
ATOM 1559 C CA . ARG A 1 193 ? -12.078 -24.906 2.305 1 57.56 193 ARG A CA 1
ATOM 1560 C C . ARG A 1 193 ? -12.656 -26.281 1.975 1 57.56 193 ARG A C 1
ATOM 1562 O O . ARG A 1 193 ? -13.055 -27.016 2.873 1 57.56 193 ARG A O 1
ATOM 1569 N N . ASN A 1 194 ? -13.703 -26.328 1.204 1 55.72 194 ASN A N 1
ATOM 1570 C CA . ASN A 1 194 ? -14.047 -27.703 0.916 1 55.72 194 ASN A CA 1
ATOM 1571 C C . ASN A 1 194 ? -12.883 -28.453 0.266 1 55.72 194 ASN A C 1
ATOM 1573 O O . ASN A 1 194 ? -12.516 -28.172 -0.875 1 55.72 194 ASN A O 1
ATOM 1577 N N . THR A 1 195 ? -12.008 -28.844 1.121 1 62.84 195 THR A N 1
ATOM 1578 C CA . THR A 1 195 ? -10.938 -29.703 0.63 1 62.84 195 THR A CA 1
ATOM 1579 C C . THR A 1 195 ? -11.516 -30.859 -0.198 1 62.84 195 THR A C 1
ATOM 1581 O O . THR A 1 195 ? -12.164 -31.75 0.344 1 62.84 195 THR A O 1
ATOM 1584 N N . ASP A 1 196 ? -11.734 -30.516 -1.524 1 78.06 196 ASP A N 1
ATOM 1585 C CA . ASP A 1 196 ? -12.062 -31.625 -2.408 1 78.06 196 ASP A CA 1
ATOM 1586 C C . ASP A 1 196 ? -11.117 -32.812 -2.182 1 78.06 196 ASP A C 1
ATOM 1588 O O . ASP A 1 196 ? -9.922 -32.719 -2.469 1 78.06 196 ASP A O 1
ATOM 1592 N N . THR A 1 197 ? -11.641 -33.75 -1.551 1 86.12 197 THR A N 1
ATOM 1593 C CA . THR A 1 197 ? -10.883 -34.969 -1.229 1 86.12 197 THR A CA 1
ATOM 1594 C C . THR A 1 197 ? -10.141 -35.469 -2.459 1 86.12 197 THR A C 1
ATOM 1596 O O . THR A 1 197 ? -9.031 -36.031 -2.342 1 86.12 197 THR A O 1
ATOM 1599 N N . ARG A 1 198 ? -10.734 -35.312 -3.549 1 88.25 198 ARG A N 1
ATOM 1600 C CA . ARG A 1 198 ? -10.109 -35.75 -4.789 1 88.25 198 ARG A CA 1
ATOM 1601 C C . ARG A 1 198 ? -8.781 -35.031 -5.027 1 88.25 198 ARG A C 1
ATOM 1603 O O . ARG A 1 198 ? -7.801 -35.656 -5.441 1 88.25 198 ARG A O 1
ATOM 1610 N N . VAL A 1 199 ? -8.828 -33.781 -4.711 1 91.06 199 VAL A N 1
ATOM 1611 C CA . VAL A 1 199 ? -7.625 -32.969 -4.918 1 91.06 199 VAL A CA 1
ATOM 1612 C C . VAL A 1 199 ? -6.535 -33.438 -3.945 1 91.06 199 VAL A C 1
ATOM 1614 O O . VAL A 1 199 ? -5.367 -33.562 -4.328 1 91.06 199 VAL A O 1
ATOM 1617 N N . GLU A 1 200 ? -6.891 -33.688 -2.799 1 90.94 200 GLU A N 1
ATOM 1618 C CA . GLU A 1 200 ? -5.93 -34.125 -1.793 1 90.94 200 GLU A CA 1
ATOM 1619 C C . GLU A 1 200 ? -5.32 -35.469 -2.17 1 90.94 200 GLU A C 1
ATOM 1621 O O . GLU A 1 200 ? -4.145 -35.719 -1.905 1 90.94 200 GLU A O 1
ATOM 1626 N N . LEU A 1 201 ? -6.117 -36.281 -2.717 1 91.5 201 LEU A N 1
ATOM 1627 C CA . LEU A 1 201 ? -5.633 -37.594 -3.146 1 91.5 201 LEU A CA 1
ATOM 1628 C C . LEU A 1 201 ? -4.605 -37.438 -4.262 1 91.5 201 LEU A C 1
ATOM 1630 O O . LEU A 1 201 ? -3.588 -38.125 -4.266 1 91.5 201 LEU A O 1
ATOM 1634 N N . ILE A 1 202 ? -4.902 -36.594 -5.145 1 91.88 202 ILE A N 1
ATOM 1635 C CA . ILE A 1 202 ? -3.963 -36.375 -6.238 1 91.88 202 ILE A CA 1
ATOM 1636 C C . ILE A 1 202 ? -2.672 -35.781 -5.691 1 91.88 202 ILE A C 1
ATOM 1638 O O . ILE A 1 202 ? -1.575 -36.188 -6.074 1 91.88 202 ILE A O 1
ATOM 1642 N N . LYS A 1 203 ? -2.811 -34.812 -4.824 1 92.06 203 LYS A N 1
ATOM 1643 C CA . LYS A 1 203 ? -1.633 -34.219 -4.219 1 92.06 203 LYS A CA 1
ATOM 1644 C C . LYS A 1 203 ? -0.79 -35.25 -3.479 1 92.06 203 LYS A C 1
ATOM 1646 O O . LYS A 1 203 ? 0.439 -35.25 -3.574 1 92.06 203 LYS A O 1
ATOM 1651 N N . ALA A 1 204 ? -1.444 -36.094 -2.811 1 91.94 204 ALA A N 1
ATOM 1652 C CA . ALA A 1 204 ? -0.752 -37.156 -2.104 1 91.94 204 ALA A CA 1
ATOM 1653 C C . ALA A 1 204 ? -0.012 -38.062 -3.076 1 91.94 204 ALA A C 1
ATOM 1655 O O . ALA A 1 204 ? 1.113 -38.5 -2.805 1 91.94 204 ALA A O 1
ATOM 1656 N N . SER A 1 205 ? -0.709 -38.344 -4.145 1 93.25 205 SER A N 1
ATOM 1657 C CA . SER A 1 205 ? -0.103 -39.219 -5.164 1 93.25 205 SER A CA 1
ATOM 1658 C C . SER A 1 205 ? 1.141 -38.562 -5.762 1 93.25 205 SER A C 1
ATOM 1660 O O . SER A 1 205 ? 2.182 -39.188 -5.898 1 93.25 205 SER A O 1
ATOM 1662 N N . ILE A 1 206 ? 0.967 -37.312 -6.07 1 93.38 206 ILE A N 1
ATOM 1663 C CA . ILE A 1 206 ? 2.082 -36.562 -6.629 1 93.38 206 ILE A CA 1
ATOM 1664 C C . ILE A 1 206 ? 3.238 -36.531 -5.633 1 93.38 206 ILE A C 1
ATOM 1666 O O . ILE A 1 206 ? 4.391 -36.781 -6 1 93.38 206 ILE A O 1
ATOM 1670 N N . THR A 1 207 ? 2.943 -36.25 -4.422 1 92.69 207 THR A N 1
ATOM 1671 C CA . THR A 1 207 ? 3.949 -36.188 -3.365 1 92.69 207 THR A CA 1
ATOM 1672 C C . THR A 1 207 ? 4.656 -37.531 -3.221 1 92.69 207 THR A C 1
ATOM 1674 O O . THR A 1 207 ? 5.879 -37.594 -3.074 1 92.69 207 THR A O 1
ATOM 1677 N N . PHE A 1 208 ? 3.939 -38.594 -3.26 1 93.75 208 PHE A N 1
ATOM 1678 C CA . PHE A 1 208 ? 4.508 -39.938 -3.184 1 93.75 208 PHE A CA 1
ATOM 1679 C C . PHE A 1 208 ? 5.492 -40.188 -4.324 1 93.75 208 PHE A C 1
ATOM 1681 O O . PHE A 1 208 ? 6.609 -40.625 -4.098 1 93.75 208 PHE A O 1
ATOM 1688 N N . ILE A 1 209 ? 5.027 -39.875 -5.512 1 93.88 209 ILE A N 1
ATOM 1689 C CA . ILE A 1 209 ? 5.863 -40.062 -6.691 1 93.88 209 ILE A CA 1
ATOM 1690 C C . ILE A 1 209 ? 7.164 -39.281 -6.547 1 93.88 209 ILE A C 1
ATOM 1692 O O . ILE A 1 209 ? 8.25 -39.812 -6.789 1 93.88 209 ILE A O 1
ATOM 1696 N N . ARG A 1 210 ? 7.07 -38.094 -6.137 1 93.25 210 ARG A N 1
ATOM 1697 C CA . ARG A 1 210 ? 8.234 -37.219 -6.035 1 93.25 210 ARG A CA 1
ATOM 1698 C C . ARG A 1 210 ? 9.203 -37.719 -4.969 1 93.25 210 ARG A C 1
ATOM 1700 O O . ARG A 1 210 ? 10.422 -37.594 -5.125 1 93.25 210 ARG A O 1
ATOM 1707 N N . ASN A 1 211 ? 8.672 -38.25 -3.926 1 93.56 211 ASN A N 1
ATOM 1708 C CA . ASN A 1 211 ? 9.492 -38.75 -2.82 1 93.56 211 ASN A CA 1
ATOM 1709 C C . ASN A 1 211 ? 10.102 -40.094 -3.129 1 93.56 211 ASN A C 1
ATOM 1711 O O . ASN A 1 211 ? 11.109 -40.5 -2.535 1 93.56 211 ASN A O 1
ATOM 1715 N N . HIS A 1 212 ? 9.586 -40.812 -4.125 1 94.75 212 HIS A N 1
ATOM 1716 C CA . HIS A 1 212 ? 10 -42.188 -4.348 1 94.75 212 HIS A CA 1
ATOM 1717 C C . HIS A 1 212 ? 10.383 -42.438 -5.805 1 94.75 212 HIS A C 1
ATOM 1719 O O . HIS A 1 212 ? 10.383 -43.562 -6.273 1 94.75 212 HIS A O 1
ATOM 1725 N N . TYR A 1 213 ? 10.602 -41.375 -6.496 1 94.44 213 TYR A N 1
ATOM 1726 C CA . TYR A 1 213 ? 10.82 -41.469 -7.938 1 94.44 213 TYR A CA 1
ATOM 1727 C C . TYR A 1 213 ? 12.008 -42.375 -8.25 1 94.44 213 TYR A C 1
ATOM 1729 O O . TYR A 1 213 ? 12.117 -42.906 -9.359 1 94.44 213 TYR A O 1
ATOM 1737 N N . ARG A 1 214 ? 12.906 -42.562 -7.32 1 95.12 214 ARG A N 1
ATOM 1738 C CA . ARG A 1 214 ? 14.109 -43.375 -7.543 1 95.12 214 ARG A CA 1
ATOM 1739 C C . ARG A 1 214 ? 13.82 -44.844 -7.367 1 95.12 214 ARG A C 1
ATOM 1741 O O . ARG A 1 214 ? 14.656 -45.688 -7.684 1 95.12 214 ARG A O 1
ATOM 1748 N N . GLU A 1 215 ? 12.75 -45.156 -6.918 1 94.62 215 GLU A N 1
ATOM 1749 C CA . GLU A 1 215 ? 12.328 -46.531 -6.691 1 94.62 215 GLU A CA 1
ATOM 1750 C C . GLU A 1 215 ? 11.32 -47 -7.746 1 94.62 215 GLU A C 1
ATOM 1752 O O . GLU A 1 215 ? 10.828 -46.188 -8.523 1 94.62 215 GLU A O 1
ATOM 1757 N N . LYS A 1 216 ? 11.141 -48.312 -7.777 1 92.69 216 LYS A N 1
ATOM 1758 C CA . LYS A 1 216 ? 10.078 -48.812 -8.641 1 92.69 216 LYS A CA 1
ATOM 1759 C C . LYS A 1 216 ? 8.703 -48.438 -8.109 1 92.69 216 LYS A C 1
ATOM 1761 O O . LYS A 1 216 ? 8.375 -48.719 -6.957 1 92.69 216 LYS A O 1
ATOM 1766 N N . ILE A 1 217 ? 7.996 -47.719 -8.906 1 93.81 217 ILE A N 1
ATOM 1767 C CA . ILE A 1 217 ? 6.66 -47.281 -8.523 1 93.81 217 ILE A CA 1
ATOM 1768 C C . ILE A 1 217 ? 5.617 -48.062 -9.328 1 93.81 217 ILE A C 1
ATOM 1770 O O . ILE A 1 217 ? 5.609 -48 -10.555 1 93.81 217 ILE A O 1
ATOM 1774 N N . TYR A 1 218 ? 4.832 -48.719 -8.68 1 93.19 218 TYR A N 1
ATOM 1775 C CA . TYR A 1 218 ? 3.75 -49.438 -9.336 1 93.19 218 TYR A CA 1
ATOM 1776 C C . TYR A 1 218 ? 2.445 -48.656 -9.258 1 93.19 218 TYR A C 1
ATOM 1778 O O . TYR A 1 218 ? 2.139 -48.062 -8.227 1 93.19 218 TYR A O 1
ATOM 1786 N N . ILE A 1 219 ? 1.698 -48.688 -10.305 1 94.38 219 ILE A N 1
ATOM 1787 C CA . ILE A 1 219 ? 0.431 -47.969 -10.383 1 94.38 219 ILE A CA 1
ATOM 1788 C C . ILE A 1 219 ? -0.527 -48.5 -9.32 1 94.38 219 ILE A C 1
ATOM 1790 O O . ILE A 1 219 ? -1.314 -47.75 -8.758 1 94.38 219 ILE A O 1
ATOM 1794 N N . HIS A 1 220 ? -0.401 -49.781 -9.047 1 93.5 220 HIS A N 1
ATOM 1795 C CA . HIS A 1 220 ? -1.274 -50.375 -8.047 1 93.5 220 HIS A CA 1
ATOM 1796 C C . HIS A 1 220 ? -1.056 -49.75 -6.676 1 93.5 220 HIS A C 1
ATOM 1798 O O . HIS A 1 220 ? -2.006 -49.594 -5.91 1 93.5 220 HIS A O 1
ATOM 1804 N N . ASP A 1 221 ? 0.189 -49.469 -6.34 1 91.75 221 ASP A N 1
ATOM 1805 C CA . ASP A 1 221 ? 0.499 -48.812 -5.07 1 91.75 221 ASP A CA 1
ATOM 1806 C C . ASP A 1 221 ? -0.094 -47.406 -5.008 1 91.75 221 ASP A C 1
ATOM 1808 O O . ASP A 1 221 ? -0.648 -47 -3.982 1 91.75 221 ASP A O 1
ATOM 1812 N N . LEU A 1 222 ? -0.009 -46.688 -6.066 1 93.69 222 LEU A N 1
ATOM 1813 C CA . LEU A 1 222 ? -0.573 -45.344 -6.145 1 93.69 222 LEU A CA 1
ATOM 1814 C C . LEU A 1 222 ? -2.094 -45.375 -6.055 1 93.69 222 LEU A C 1
ATOM 1816 O O . LEU A 1 222 ? -2.703 -44.562 -5.375 1 93.69 222 LEU A O 1
ATOM 1820 N N . ALA A 1 223 ? -2.662 -46.281 -6.73 1 94.94 223 ALA A N 1
ATOM 1821 C CA . ALA A 1 223 ? -4.113 -46.469 -6.695 1 94.94 223 ALA A CA 1
ATOM 1822 C C . ALA A 1 223 ? -4.594 -46.75 -5.281 1 94.94 223 ALA A C 1
ATOM 1824 O O . ALA A 1 223 ? -5.621 -46.25 -4.84 1 94.94 223 ALA A O 1
ATOM 1825 N N . SER A 1 224 ? -3.84 -47.594 -4.625 1 93.25 224 SER A N 1
ATOM 1826 C CA . SER A 1 224 ? -4.172 -47.938 -3.25 1 93.25 224 SER A CA 1
ATOM 1827 C C . SER A 1 224 ? -4.102 -46.75 -2.324 1 93.25 224 SER A C 1
ATOM 1829 O O . SER A 1 224 ? -4.953 -46.562 -1.448 1 93.25 224 SER A O 1
ATOM 1831 N N . LEU A 1 225 ? -3.113 -45.969 -2.541 1 90.25 225 LEU A N 1
ATOM 1832 C CA . LEU A 1 225 ? -2.975 -44.75 -1.767 1 90.25 225 LEU A CA 1
ATOM 1833 C C . LEU A 1 225 ? -4.215 -43.875 -1.914 1 90.25 225 LEU A C 1
ATOM 1835 O O . LEU A 1 225 ? -4.613 -43.188 -0.967 1 90.25 225 LEU A O 1
ATOM 1839 N N . ALA A 1 226 ? -4.824 -43.906 -3.072 1 91.62 226 ALA A N 1
ATOM 1840 C CA . ALA A 1 226 ? -5.992 -43.062 -3.375 1 91.62 226 ALA A CA 1
ATOM 1841 C C . ALA A 1 226 ? -7.285 -43.844 -3.107 1 91.62 226 ALA A C 1
ATOM 1843 O O . ALA A 1 226 ? -8.383 -43.344 -3.385 1 91.62 226 ALA A O 1
ATOM 1844 N N . ASN A 1 227 ? -7.129 -45.031 -2.662 1 92.25 227 ASN A N 1
ATOM 1845 C CA . ASN A 1 227 ? -8.266 -45.906 -2.385 1 92.25 227 ASN A CA 1
ATOM 1846 C C . ASN A 1 227 ? -9.109 -46.156 -3.633 1 92.25 227 ASN A C 1
ATOM 1848 O O . ASN A 1 227 ? -10.336 -46.031 -3.588 1 92.25 227 ASN A O 1
ATOM 1852 N N . MET A 1 228 ? -8.422 -46.375 -4.703 1 94 228 MET A N 1
ATOM 1853 C CA . MET A 1 228 ? -9.062 -46.625 -5.988 1 94 228 MET A CA 1
ATOM 1854 C C . MET A 1 228 ? -8.477 -47.875 -6.648 1 94 228 MET A C 1
ATOM 1856 O O . MET A 1 228 ? -7.402 -48.344 -6.262 1 94 228 MET A O 1
ATOM 1860 N N . ASN A 1 229 ? -9.227 -48.406 -7.555 1 94.12 229 ASN A N 1
ATOM 1861 C CA . ASN A 1 229 ? -8.594 -49.406 -8.422 1 94.12 229 ASN A CA 1
ATOM 1862 C C . ASN A 1 229 ? -7.715 -48.75 -9.477 1 94.12 229 ASN A C 1
ATOM 1864 O O . ASN A 1 229 ? -7.805 -47.531 -9.703 1 94.12 229 ASN A O 1
ATOM 1868 N N . GLU A 1 230 ? -6.906 -49.5 -10.109 1 94.69 230 GLU A N 1
ATOM 1869 C CA . GLU A 1 230 ? -5.883 -48.969 -11.008 1 94.69 230 GLU A CA 1
ATOM 1870 C C . GLU A 1 230 ? -6.508 -48.25 -12.195 1 94.69 230 GLU A C 1
ATOM 1872 O O . GLU A 1 230 ? -6.066 -47.156 -12.562 1 94.69 230 GLU A O 1
ATOM 1877 N N . GLN A 1 231 ? -7.527 -48.875 -12.742 1 94.38 231 GLN A N 1
ATOM 1878 C CA . GLN A 1 231 ? -8.164 -48.312 -13.922 1 94.38 231 GLN A CA 1
ATOM 1879 C C . GLN A 1 231 ? -8.766 -46.938 -13.602 1 94.38 231 GLN A C 1
ATOM 1881 O O . GLN A 1 231 ? -8.57 -45.969 -14.352 1 94.38 231 GLN A O 1
ATOM 1886 N N . TYR A 1 232 ? -9.461 -46.938 -12.523 1 94.19 232 TYR A N 1
ATOM 1887 C CA . TYR A 1 232 ? -10.094 -45.688 -12.109 1 94.19 232 TYR A CA 1
ATOM 1888 C C . TYR A 1 232 ? -9.047 -44.656 -11.727 1 94.19 232 TYR A C 1
ATOM 1890 O O . TYR A 1 232 ? -9.195 -43.469 -12.039 1 94.19 232 TYR A O 1
ATOM 1898 N N . PHE A 1 233 ? -8.047 -45.062 -11.062 1 95.62 233 PHE A N 1
ATOM 1899 C CA . PHE A 1 233 ? -6.988 -44.125 -10.648 1 95.62 233 PHE A CA 1
ATOM 1900 C C . PHE A 1 233 ? -6.336 -43.469 -11.859 1 95.62 233 PHE A C 1
ATOM 1902 O O . PHE A 1 233 ? -6.086 -42.281 -11.859 1 95.62 233 PHE A O 1
ATOM 1909 N N . CYS A 1 234 ? -6.023 -44.25 -12.875 1 94.75 234 CYS A N 1
ATOM 1910 C CA . CYS A 1 234 ? -5.391 -43.688 -14.078 1 94.75 234 CYS A CA 1
ATOM 1911 C C . CYS A 1 234 ? -6.273 -42.656 -14.727 1 94.75 234 CYS A C 1
ATOM 1913 O O . CYS A 1 234 ? -5.781 -41.594 -15.141 1 94.75 234 CYS A O 1
ATOM 1915 N N . ARG A 1 235 ? -7.566 -42.906 -14.781 1 93.31 235 ARG A N 1
ATOM 1916 C CA . ARG A 1 235 ? -8.5 -41.938 -15.359 1 93.31 235 ARG A CA 1
ATOM 1917 C C . ARG A 1 235 ? -8.586 -40.688 -14.5 1 93.31 235 ARG A C 1
ATOM 1919 O O . ARG A 1 235 ? -8.625 -39.594 -15.023 1 93.31 235 ARG A O 1
ATOM 1926 N N . PHE A 1 236 ? -8.695 -41 -13.234 1 92.25 236 PHE A N 1
ATOM 1927 C CA . PHE A 1 236 ? -8.781 -39.938 -12.242 1 92.25 236 PHE A CA 1
ATOM 1928 C C . PHE A 1 236 ? -7.566 -39 -12.32 1 92.25 236 PHE A C 1
ATOM 1930 O O . PHE A 1 236 ? -7.707 -37.781 -12.375 1 92.25 236 PHE A O 1
ATOM 1937 N N . PHE A 1 237 ? -6.387 -39.625 -12.375 1 94.5 237 PHE A N 1
ATOM 1938 C CA . PHE A 1 237 ? -5.117 -38.906 -12.469 1 94.5 237 PHE A CA 1
ATOM 1939 C C . PHE A 1 237 ? -5.035 -38.125 -13.766 1 94.5 237 PHE A C 1
ATOM 1941 O O . PHE A 1 237 ? -4.645 -36.938 -13.758 1 94.5 237 PHE A O 1
ATOM 1948 N N . LYS A 1 238 ? -5.41 -38.656 -14.805 1 92.5 238 LYS A N 1
ATOM 1949 C CA . LYS A 1 238 ? -5.371 -38 -16.109 1 92.5 238 LYS A CA 1
ATOM 1950 C C . LYS A 1 238 ? -6.344 -36.844 -16.156 1 92.5 238 LYS A C 1
ATOM 1952 O O . LYS A 1 238 ? -6.047 -35.812 -16.766 1 92.5 238 LYS A O 1
ATOM 1957 N N . LYS A 1 239 ? -7.441 -37.031 -15.602 1 89.81 239 LYS A N 1
ATOM 1958 C CA . LYS A 1 239 ? -8.422 -35.969 -15.547 1 89.81 239 LYS A CA 1
ATOM 1959 C C . LYS A 1 239 ? -7.871 -34.75 -14.789 1 89.81 239 LYS A C 1
ATOM 1961 O O . LYS A 1 239 ? -8.07 -33.625 -15.203 1 89.81 239 LYS A O 1
ATOM 1966 N N . ALA A 1 240 ? -7.195 -35.062 -13.766 1 89.94 240 ALA A N 1
ATOM 1967 C CA . ALA A 1 240 ? -6.684 -34 -12.891 1 89.94 240 ALA A CA 1
ATOM 1968 C C . ALA A 1 240 ? -5.449 -33.344 -13.492 1 89.94 240 ALA A C 1
ATOM 1970 O O . ALA A 1 240 ? -5.305 -32.125 -13.438 1 89.94 240 ALA A O 1
ATOM 1971 N N . LEU A 1 241 ? -4.559 -34.094 -14.117 1 92.81 241 LEU A N 1
ATOM 1972 C CA . LEU A 1 241 ? -3.246 -33.562 -14.484 1 92.81 241 LEU A CA 1
ATOM 1973 C C . LEU A 1 241 ? -3.105 -33.469 -16 1 92.81 241 LEU A C 1
ATOM 1975 O O . LEU A 1 241 ? -2.16 -32.844 -16.5 1 92.81 241 LEU A O 1
ATOM 1979 N N . GLY A 1 242 ? -3.986 -34.062 -16.703 1 89.5 242 GLY A N 1
ATOM 1980 C CA . GLY A 1 242 ? -3.92 -34.062 -18.156 1 89.5 242 GLY A CA 1
ATOM 1981 C C . GLY A 1 242 ? -2.988 -35.125 -18.719 1 89.5 242 GLY A C 1
ATOM 1982 O O . GLY A 1 242 ? -2.787 -35.188 -19.938 1 89.5 242 GLY A O 1
ATOM 1983 N N . ARG A 1 243 ? -2.488 -35.938 -17.828 1 91.31 243 ARG A N 1
ATOM 1984 C CA . ARG A 1 243 ? -1.604 -37.031 -18.234 1 91.31 243 ARG A CA 1
ATOM 1985 C C . ARG A 1 243 ? -1.717 -38.219 -17.297 1 91.31 243 ARG A C 1
ATOM 1987 O O . ARG A 1 243 ? -2.189 -38.094 -16.172 1 91.31 243 ARG A O 1
ATOM 1994 N N . THR A 1 244 ? -1.211 -39.344 -17.75 1 94.06 244 THR A N 1
ATOM 1995 C CA . THR A 1 244 ? -1.293 -40.562 -16.953 1 94.06 244 THR A CA 1
ATOM 1996 C C . THR A 1 244 ? -0.219 -40.594 -15.867 1 94.06 244 THR A C 1
ATOM 1998 O O . THR A 1 244 ? 0.764 -39.844 -15.945 1 94.06 244 THR A O 1
ATOM 2001 N N . PRO A 1 245 ? -0.446 -41.438 -14.883 1 95.5 245 PRO A N 1
ATOM 2002 C CA . PRO A 1 245 ? 0.577 -41.562 -13.836 1 95.5 245 PRO A CA 1
ATOM 2003 C C . PRO A 1 245 ? 1.942 -41.969 -14.391 1 95.5 245 PRO A C 1
ATOM 2005 O O . PRO A 1 245 ? 2.965 -41.406 -13.984 1 95.5 245 PRO A O 1
ATOM 2008 N N . THR A 1 246 ? 1.937 -42.844 -15.328 1 94.31 246 THR A N 1
ATOM 2009 C CA . THR A 1 246 ? 3.184 -43.312 -15.922 1 94.31 246 THR A CA 1
ATOM 2010 C C . THR A 1 246 ? 3.9 -42.156 -16.641 1 94.31 246 THR A C 1
ATOM 2012 O O . THR A 1 246 ? 5.113 -42 -16.5 1 94.31 246 THR A O 1
ATOM 2015 N N . GLU A 1 247 ? 3.127 -41.469 -17.406 1 93.5 247 GLU A N 1
ATOM 2016 C CA . GLU A 1 247 ? 3.695 -40.312 -18.109 1 93.5 247 GLU A CA 1
ATOM 2017 C C . GLU A 1 247 ? 4.277 -39.312 -17.125 1 93.5 247 GLU A C 1
ATOM 2019 O O . GLU A 1 247 ? 5.344 -38.719 -17.359 1 93.5 247 GLU A O 1
ATOM 2024 N N . TYR A 1 248 ? 3.549 -39.094 -16.047 1 94.81 248 TYR A N 1
ATOM 2025 C CA . TYR A 1 248 ? 4.004 -38.156 -15.023 1 94.81 248 TYR A CA 1
ATOM 2026 C C . TYR A 1 248 ? 5.32 -38.625 -14.406 1 94.81 248 TYR A C 1
ATOM 2028 O O . TYR A 1 248 ? 6.262 -37.812 -14.273 1 94.81 248 TYR A O 1
ATOM 2036 N N . ILE A 1 249 ? 5.43 -39.812 -14.023 1 95.19 249 ILE A N 1
ATOM 2037 C CA . ILE A 1 249 ? 6.617 -40.375 -13.406 1 95.19 249 ILE A CA 1
ATOM 2038 C C . ILE A 1 249 ? 7.809 -40.25 -14.352 1 95.19 249 ILE A C 1
ATOM 2040 O O . ILE A 1 249 ? 8.883 -39.812 -13.945 1 95.19 249 ILE A O 1
ATOM 2044 N N . ASN A 1 250 ? 7.578 -40.625 -15.586 1 94.81 250 ASN A N 1
ATOM 2045 C CA . ASN A 1 250 ? 8.648 -40.562 -16.578 1 94.81 250 ASN A CA 1
ATOM 2046 C C . ASN A 1 250 ? 9.141 -39.125 -16.75 1 94.81 250 ASN A C 1
ATOM 2048 O O . ASN A 1 250 ? 10.344 -38.875 -16.828 1 94.81 250 ASN A O 1
ATOM 2052 N N . ASP A 1 251 ? 8.227 -38.312 -16.859 1 93.69 251 ASP A N 1
ATOM 2053 C CA . ASP A 1 251 ? 8.57 -36.906 -17.016 1 93.69 251 ASP A CA 1
ATOM 2054 C C . ASP A 1 251 ? 9.414 -36.406 -15.836 1 93.69 251 ASP A C 1
ATOM 2056 O O . ASP A 1 251 ? 10.43 -35.719 -16.031 1 93.69 251 ASP A O 1
ATOM 2060 N N . TYR A 1 252 ? 8.938 -36.656 -14.633 1 94.44 252 TYR A N 1
ATOM 2061 C CA . TYR A 1 252 ? 9.656 -36.25 -13.43 1 94.44 252 TYR A CA 1
ATOM 2062 C C . TYR A 1 252 ? 11.07 -36.812 -13.414 1 94.44 252 TYR A C 1
ATOM 2064 O O . TYR A 1 252 ? 12.031 -36.094 -13.133 1 94.44 252 TYR A O 1
ATOM 2072 N N . ARG A 1 253 ? 11.18 -38.031 -13.758 1 95.88 253 ARG A N 1
ATOM 2073 C CA . ARG A 1 253 ? 12.469 -38.719 -13.758 1 95.88 253 ARG A CA 1
ATOM 2074 C C . ARG A 1 253 ? 13.391 -38.156 -14.828 1 95.88 253 ARG A C 1
ATOM 2076 O O . ARG A 1 253 ? 14.594 -38 -14.594 1 95.88 253 ARG A O 1
ATOM 2083 N N . ILE A 1 254 ? 12.867 -37.844 -15.961 1 95.44 254 ILE A N 1
ATOM 2084 C CA . ILE A 1 254 ? 13.672 -37.25 -17.031 1 95.44 254 ILE A CA 1
ATOM 2085 C C . ILE A 1 254 ? 14.211 -35.906 -16.578 1 95.44 254 ILE A C 1
ATOM 2087 O O . ILE A 1 254 ? 15.367 -35.562 -16.859 1 95.44 254 ILE A O 1
ATOM 2091 N N . ARG A 1 255 ? 13.445 -35.219 -15.93 1 93.5 255 ARG A N 1
ATOM 2092 C CA . ARG A 1 255 ? 13.898 -33.906 -15.43 1 93.5 255 ARG A CA 1
ATOM 2093 C C . ARG A 1 255 ? 15.039 -34.062 -14.43 1 93.5 255 ARG A C 1
ATOM 2095 O O . ARG A 1 255 ? 15.992 -33.281 -14.438 1 93.5 255 ARG A O 1
ATOM 2102 N N . LYS A 1 256 ? 14.891 -35 -13.625 1 95.31 256 LYS A N 1
ATOM 2103 C CA . LYS A 1 256 ? 15.969 -35.281 -12.688 1 95.31 256 LYS A CA 1
ATOM 2104 C C . LYS A 1 256 ? 17.234 -35.719 -13.438 1 95.31 256 LYS A C 1
ATOM 2106 O O . LYS A 1 256 ? 18.344 -35.312 -13.07 1 95.31 256 LYS A O 1
ATOM 2111 N N . ALA A 1 257 ? 17.031 -36.406 -14.438 1 96.06 257 ALA A N 1
ATOM 2112 C CA . ALA A 1 257 ? 18.156 -36.844 -15.25 1 96.06 257 ALA A CA 1
ATOM 2113 C C . ALA A 1 257 ? 18.844 -35.656 -15.898 1 96.06 257 ALA A C 1
ATOM 2115 O O . ALA A 1 257 ? 20.078 -35.562 -15.914 1 96.06 257 ALA A O 1
ATOM 2116 N N . ILE A 1 258 ? 18.047 -34.812 -16.406 1 94.5 258 ILE A N 1
ATOM 2117 C CA . ILE A 1 258 ? 18.562 -33.594 -17.062 1 94.5 258 ILE A CA 1
ATOM 2118 C C . ILE A 1 258 ? 19.375 -32.781 -16.062 1 94.5 258 ILE A C 1
ATOM 2120 O O . ILE A 1 258 ? 20.469 -32.312 -16.359 1 94.5 258 ILE A O 1
ATOM 2124 N N . THR A 1 259 ? 18.859 -32.625 -14.883 1 94 259 THR A N 1
ATOM 2125 C CA . THR A 1 259 ? 19.562 -31.906 -13.828 1 94 259 THR A CA 1
ATOM 2126 C C . THR A 1 259 ? 20.922 -32.531 -13.531 1 94 259 THR A C 1
ATOM 2128 O O . THR A 1 259 ? 21.938 -31.844 -13.43 1 94 259 THR A O 1
ATOM 2131 N N . LEU A 1 260 ? 20.906 -33.781 -13.469 1 94.94 260 LEU A N 1
ATOM 2132 C CA . LEU A 1 260 ? 22.141 -34.531 -13.203 1 94.94 260 LEU A CA 1
ATOM 2133 C C . LEU A 1 260 ? 23.125 -34.375 -14.359 1 94.94 260 LEU A C 1
ATOM 2135 O O . LEU A 1 260 ? 24.328 -34.25 -14.148 1 94.94 260 LEU A O 1
ATOM 2139 N N . LEU A 1 261 ? 22.594 -34.375 -15.547 1 94.69 261 LEU A N 1
ATOM 2140 C CA . LEU A 1 261 ? 23.422 -34.219 -16.734 1 94.69 261 LEU A CA 1
ATOM 2141 C C . LEU A 1 261 ? 24.094 -32.875 -16.75 1 94.69 261 LEU A C 1
ATOM 2143 O O . LEU A 1 261 ? 25.25 -32.75 -17.188 1 94.69 261 LEU A O 1
ATOM 2147 N N . GLU A 1 262 ? 23.391 -31.906 -16.25 1 93.5 262 GLU A N 1
ATOM 2148 C CA . GLU A 1 262 ? 23.859 -30.531 -16.312 1 93.5 262 GLU A CA 1
ATOM 2149 C C . GLU A 1 262 ? 24.75 -30.188 -15.133 1 93.5 262 GLU A C 1
ATOM 2151 O O . GLU A 1 262 ? 25.609 -29.297 -15.227 1 93.5 262 GLU A O 1
ATOM 2156 N N . THR A 1 263 ? 24.578 -30.875 -14.039 1 93.56 263 THR A N 1
ATOM 2157 C CA . THR A 1 263 ? 25.234 -30.406 -12.812 1 93.56 263 THR A CA 1
ATOM 2158 C C . THR A 1 263 ? 26.312 -31.391 -12.375 1 93.56 263 THR A C 1
ATOM 2160 O O . THR A 1 263 ? 27.094 -31.094 -11.469 1 93.56 263 THR A O 1
ATOM 2163 N N . THR A 1 264 ? 26.359 -32.625 -12.984 1 94.38 264 THR A N 1
ATOM 2164 C CA . THR A 1 264 ? 27.344 -33.625 -12.594 1 94.38 264 THR A CA 1
ATOM 2165 C C . THR A 1 264 ? 28.047 -34.188 -13.812 1 94.38 264 THR A C 1
ATOM 2167 O O . THR A 1 264 ? 27.656 -33.906 -14.953 1 94.38 264 THR A O 1
ATOM 2170 N N . ASP A 1 265 ? 29.094 -35 -13.539 1 93.88 265 ASP A N 1
ATOM 2171 C CA . ASP A 1 265 ? 29.812 -35.688 -14.594 1 93.88 265 ASP A CA 1
ATOM 2172 C C . ASP A 1 265 ? 29.594 -37.219 -14.484 1 93.88 265 ASP A C 1
ATOM 2174 O O . ASP A 1 265 ? 30.438 -38 -14.906 1 93.88 265 ASP A O 1
ATOM 2178 N N . LEU A 1 266 ? 28.547 -37.531 -13.961 1 95.94 266 LEU A N 1
ATOM 2179 C CA . LEU A 1 266 ? 28.25 -38.938 -13.75 1 95.94 266 LEU A CA 1
ATOM 2180 C C . LEU A 1 266 ? 28.094 -39.688 -15.078 1 95.94 266 LEU A C 1
ATOM 2182 O O . LEU A 1 266 ? 27.594 -39.094 -16.047 1 95.94 266 LEU A O 1
ATOM 2186 N N . PRO A 1 267 ? 28.531 -41 -15.07 1 96.38 267 PRO A N 1
ATOM 2187 C CA . PRO A 1 267 ? 28.25 -41.781 -16.266 1 96.38 267 PRO A CA 1
ATOM 2188 C C . PRO A 1 267 ? 26.75 -41.906 -16.547 1 96.38 267 PRO A C 1
ATOM 2190 O O . PRO A 1 267 ? 25.953 -41.938 -15.625 1 96.38 267 PRO A O 1
ATOM 2193 N N . ILE A 1 268 ? 26.406 -42.094 -17.797 1 96.06 268 ILE A N 1
ATOM 2194 C CA . ILE A 1 268 ? 25.016 -42.125 -18.25 1 96.06 268 ILE A CA 1
ATOM 2195 C C . ILE A 1 268 ? 24.266 -43.219 -17.516 1 96.06 268 ILE A C 1
ATOM 2197 O O . ILE A 1 268 ? 23.094 -43.062 -17.156 1 96.06 268 ILE A O 1
ATOM 2201 N N . MET A 1 269 ? 24.953 -44.312 -17.266 1 95.56 269 MET A N 1
ATOM 2202 C CA . MET A 1 269 ? 24.312 -45.438 -16.578 1 95.56 269 MET A CA 1
ATOM 2203 C C . MET A 1 269 ? 23.922 -45.031 -15.148 1 95.56 269 MET A C 1
ATOM 2205 O O . MET A 1 269 ? 22.844 -45.375 -14.664 1 95.56 269 MET A O 1
ATOM 2209 N N . ASN A 1 270 ? 24.781 -44.344 -14.508 1 96.75 270 ASN A N 1
ATOM 2210 C CA . ASN A 1 270 ? 24.484 -43.875 -13.156 1 96.75 270 ASN A CA 1
ATOM 2211 C C . ASN A 1 270 ? 23.328 -42.906 -13.141 1 96.75 270 ASN A C 1
ATOM 2213 O O . ASN A 1 270 ? 22.484 -42.938 -12.234 1 96.75 270 ASN A O 1
ATOM 2217 N N . ILE A 1 271 ? 23.312 -42.031 -14.109 1 97 271 ILE A N 1
ATOM 2218 C CA . ILE A 1 271 ? 22.234 -41.062 -14.219 1 97 271 ILE A CA 1
ATOM 2219 C C . ILE A 1 271 ? 20.906 -41.75 -14.453 1 97 271 ILE A C 1
ATOM 2221 O O . ILE A 1 271 ? 19.891 -41.406 -13.859 1 97 271 ILE A O 1
ATOM 2225 N N . CYS A 1 272 ? 20.953 -42.75 -15.312 1 96.75 272 CYS A N 1
ATOM 2226 C CA . CYS A 1 272 ? 19.766 -43.594 -15.562 1 96.75 272 CYS A CA 1
ATOM 2227 C C . CYS A 1 272 ? 19.219 -44.156 -14.266 1 96.75 272 CYS A C 1
ATOM 2229 O O . CYS A 1 272 ? 18.031 -43.969 -13.961 1 96.75 272 CYS A O 1
ATOM 2231 N N . LEU A 1 273 ? 20.078 -44.688 -13.453 1 95.81 273 LEU A N 1
ATOM 2232 C CA . LEU A 1 273 ? 19.672 -45.344 -12.211 1 95.81 273 LEU A CA 1
ATOM 2233 C C . LEU A 1 273 ? 19.281 -44.312 -11.172 1 95.81 273 LEU A C 1
ATOM 2235 O O . LEU A 1 273 ? 18.25 -44.469 -10.492 1 95.81 273 LEU A O 1
ATOM 2239 N N . ASP A 1 274 ? 20.031 -43.281 -11.102 1 95.88 274 ASP A N 1
ATOM 2240 C CA . ASP A 1 274 ? 19.812 -42.25 -10.094 1 95.88 274 ASP A CA 1
ATOM 2241 C C . ASP A 1 274 ? 18.516 -41.469 -10.375 1 95.88 274 ASP A C 1
ATOM 2243 O O . ASP A 1 274 ? 17.953 -40.844 -9.469 1 95.88 274 ASP A O 1
ATOM 2247 N N . SER A 1 275 ? 18.141 -41.469 -11.594 1 96.5 275 SER A N 1
ATOM 2248 C CA . SER A 1 275 ? 16.922 -40.781 -11.953 1 96.5 275 SER A CA 1
ATOM 2249 C C . SER A 1 275 ? 15.703 -41.688 -11.828 1 96.5 275 SER A C 1
ATOM 2251 O O . SER A 1 275 ? 14.562 -41.25 -12 1 96.5 275 SER A O 1
ATOM 2253 N N . GLY A 1 276 ? 15.938 -42.938 -11.523 1 95.69 276 GLY A N 1
ATOM 2254 C CA . GLY A 1 276 ? 14.836 -43.812 -11.195 1 95.69 276 GLY A CA 1
ATOM 2255 C C . GLY A 1 276 ? 14.469 -44.781 -12.328 1 95.69 276 GLY A C 1
ATOM 2256 O O . GLY A 1 276 ? 13.43 -45.438 -12.281 1 95.69 276 GLY A O 1
ATOM 2257 N N . PHE A 1 277 ? 15.289 -44.719 -13.367 1 95.31 277 PHE A N 1
ATOM 2258 C CA . PHE A 1 277 ? 15.102 -45.688 -14.43 1 95.31 277 PHE A CA 1
ATOM 2259 C C . PHE A 1 277 ? 15.859 -46.969 -14.117 1 95.31 277 PHE A C 1
ATOM 2261 O O . PHE A 1 277 ? 16.953 -46.938 -13.547 1 95.31 277 PHE A O 1
ATOM 2268 N N . PHE A 1 278 ? 15.305 -48.094 -14.477 1 92.31 278 PHE A N 1
ATOM 2269 C CA . PHE A 1 278 ? 15.938 -49.375 -14.156 1 92.31 278 PHE A CA 1
ATOM 2270 C C . PHE A 1 278 ? 16.312 -50.125 -15.43 1 92.31 278 PHE A C 1
ATOM 2272 O O . PHE A 1 278 ? 16.844 -51.219 -15.367 1 92.31 278 PHE A O 1
ATOM 2279 N N . ASN A 1 279 ? 16.016 -49.594 -16.469 1 93.31 279 ASN A N 1
ATOM 2280 C CA . ASN A 1 279 ? 16.328 -50.156 -17.781 1 93.31 279 ASN A CA 1
ATOM 2281 C C . ASN A 1 279 ? 16.922 -49.094 -18.703 1 93.31 279 ASN A C 1
ATOM 2283 O O . ASN A 1 279 ? 16.234 -48.125 -19.062 1 93.31 279 ASN A O 1
ATOM 2287 N N . LEU A 1 280 ? 18.188 -49.281 -19.172 1 94.69 280 LEU A N 1
ATOM 2288 C CA . LEU A 1 280 ? 18.906 -48.312 -19.984 1 94.69 280 LEU A CA 1
ATOM 2289 C C . LEU A 1 280 ? 18.203 -48.094 -21.312 1 94.69 280 LEU A C 1
ATOM 2291 O O . LEU A 1 280 ? 18.125 -46.938 -21.797 1 94.69 280 LEU A O 1
ATOM 2295 N N . GLY A 1 281 ? 17.781 -49.156 -21.844 1 95.31 281 GLY A N 1
ATOM 2296 C CA . GLY A 1 281 ? 17.078 -49.031 -23.109 1 95.31 281 GLY A CA 1
ATOM 2297 C C . GLY A 1 281 ? 15.836 -48.156 -23.016 1 95.31 281 GLY A C 1
ATOM 2298 O O . GLY A 1 281 ? 15.609 -47.312 -23.859 1 95.31 281 GLY A O 1
ATOM 2299 N N . ASN A 1 282 ? 15.117 -48.469 -21.969 1 95.31 282 ASN A N 1
ATOM 2300 C CA . ASN A 1 282 ? 13.922 -47.688 -21.734 1 95.31 282 ASN A CA 1
ATOM 2301 C C . ASN A 1 282 ? 14.258 -46.219 -21.438 1 95.31 282 ASN A C 1
ATOM 2303 O O . ASN A 1 282 ? 13.578 -45.312 -21.906 1 95.31 282 ASN A O 1
ATOM 2307 N N . PHE A 1 283 ? 15.266 -45.969 -20.641 1 96.81 283 PHE A N 1
ATOM 2308 C CA . PHE A 1 283 ? 15.742 -44.625 -20.328 1 96.81 283 PHE A CA 1
ATOM 2309 C C . PHE A 1 283 ? 16.094 -43.875 -21.609 1 96.81 283 PHE A C 1
ATOM 2311 O O . PHE A 1 283 ? 15.656 -42.75 -21.797 1 96.81 283 PHE A O 1
ATOM 2318 N N . LEU A 1 284 ? 16.828 -44.469 -22.453 1 96.38 284 LEU A N 1
ATOM 2319 C CA . LEU A 1 284 ? 17.281 -43.812 -23.688 1 96.38 284 LEU A CA 1
ATOM 2320 C C . LEU A 1 284 ? 16.094 -43.5 -24.594 1 96.38 284 LEU A C 1
ATOM 2322 O O . LEU A 1 284 ? 16.062 -42.406 -25.188 1 96.38 284 LEU A O 1
ATOM 2326 N N . LYS A 1 285 ? 15.172 -44.406 -24.609 1 96.56 285 LYS A N 1
ATOM 2327 C CA . LYS A 1 285 ? 13.992 -44.219 -25.453 1 96.56 285 LYS A CA 1
ATOM 2328 C C . LYS A 1 285 ? 13.156 -43.031 -24.938 1 96.56 285 LYS A C 1
ATOM 2330 O O . LYS A 1 285 ? 12.773 -42.156 -25.734 1 96.56 285 LYS A O 1
ATOM 2335 N N . ILE A 1 286 ? 12.883 -43.031 -23.734 1 95.56 286 ILE A N 1
ATOM 2336 C CA . ILE A 1 286 ? 12.039 -42 -23.125 1 95.56 286 ILE A CA 1
ATOM 2337 C C . ILE A 1 286 ? 12.766 -40.656 -23.156 1 95.56 286 ILE A C 1
ATOM 2339 O O . ILE A 1 286 ? 12.148 -39.625 -23.438 1 95.56 286 ILE A O 1
ATOM 2343 N N . PHE A 1 287 ? 14.047 -40.625 -22.891 1 96.56 287 PHE A N 1
ATOM 2344 C CA . PHE A 1 287 ? 14.844 -39.406 -22.938 1 96.56 287 PHE A CA 1
ATOM 2345 C C . PHE A 1 287 ? 14.773 -38.781 -24.312 1 96.56 287 PHE A C 1
ATOM 2347 O O . PHE A 1 287 ? 14.555 -37.562 -24.438 1 96.56 287 PHE A O 1
ATOM 2354 N N . ARG A 1 288 ? 14.898 -39.562 -25.266 1 94.75 288 ARG A N 1
ATOM 2355 C CA . ARG A 1 288 ? 14.844 -39.062 -26.641 1 94.75 288 ARG A CA 1
ATOM 2356 C C . ARG A 1 288 ? 13.461 -38.531 -26.969 1 94.75 288 ARG A C 1
ATOM 2358 O O . ARG A 1 288 ? 13.336 -37.531 -27.672 1 94.75 288 ARG A O 1
ATOM 2365 N N . LYS A 1 289 ? 12.516 -39.25 -26.531 1 92.56 289 LYS A N 1
ATOM 2366 C CA . LYS A 1 289 ? 11.141 -38.812 -26.75 1 92.56 289 LYS A CA 1
ATOM 2367 C C . LYS A 1 289 ? 10.891 -37.438 -26.172 1 92.56 289 LYS A C 1
ATOM 2369 O O . LYS A 1 289 ? 10.188 -36.625 -26.766 1 92.56 289 LYS A O 1
ATOM 2374 N N . TYR A 1 290 ? 11.461 -37.156 -25.047 1 89.12 290 TYR A N 1
ATOM 2375 C CA . TYR A 1 290 ? 11.188 -35.938 -24.312 1 89.12 290 TYR A CA 1
ATOM 2376 C C . TYR A 1 290 ? 12.102 -34.812 -24.766 1 89.12 290 TYR A C 1
ATOM 2378 O O . TYR A 1 290 ? 11.711 -33.625 -24.766 1 89.12 290 TYR A O 1
ATOM 2386 N N . THR A 1 291 ? 13.367 -35.062 -25.203 1 89.81 291 THR A N 1
ATOM 2387 C CA . THR A 1 291 ? 14.336 -34 -25.469 1 89.81 291 THR A CA 1
ATOM 2388 C C . THR A 1 291 ? 14.695 -33.969 -26.953 1 89.81 291 THR A C 1
ATOM 2390 O O . THR A 1 291 ? 15.266 -32.969 -27.422 1 89.81 291 THR A O 1
ATOM 2393 N N . GLY A 1 292 ? 14.492 -35 -27.594 1 90.62 292 GLY A N 1
ATOM 2394 C CA . GLY A 1 292 ? 14.828 -35.062 -29 1 90.62 292 GLY A CA 1
ATOM 2395 C C . GLY A 1 292 ? 16.25 -35.531 -29.25 1 90.62 292 GLY A C 1
ATOM 2396 O O . GLY A 1 292 ? 16.672 -35.688 -30.406 1 90.62 292 GLY A O 1
ATOM 2397 N N . THR A 1 293 ? 16.953 -35.781 -28.172 1 93.25 293 THR A N 1
ATOM 2398 C CA . THR A 1 293 ? 18.359 -36.188 -28.312 1 93.25 293 THR A CA 1
ATOM 2399 C C . THR A 1 293 ? 18.688 -37.281 -27.312 1 93.25 293 THR A C 1
ATOM 2401 O O . THR A 1 293 ? 17.844 -37.688 -26.5 1 93.25 293 THR A O 1
ATOM 2404 N N . THR A 1 294 ? 19.875 -37.781 -27.422 1 95.12 294 THR A N 1
ATOM 2405 C CA . THR A 1 294 ? 20.359 -38.75 -26.438 1 95.12 294 THR A CA 1
ATOM 2406 C C . THR A 1 294 ? 20.969 -38.031 -25.234 1 95.12 294 THR A C 1
ATOM 2408 O O . THR A 1 294 ? 21.359 -36.844 -25.344 1 95.12 294 THR A O 1
ATOM 2411 N N . PRO A 1 295 ? 21.016 -38.75 -24.141 1 95.56 295 PRO A N 1
ATOM 2412 C CA . PRO A 1 295 ? 21.625 -38.094 -22.969 1 95.56 295 PRO A CA 1
ATOM 2413 C C . PRO A 1 295 ? 23.047 -37.625 -23.234 1 95.56 295 PRO A C 1
ATOM 2415 O O . PRO A 1 295 ? 23.406 -36.5 -22.797 1 95.56 295 PRO A O 1
ATOM 2418 N N . LEU A 1 296 ? 23.812 -38.375 -23.875 1 93.56 296 LEU A N 1
ATOM 2419 C CA . LEU A 1 296 ? 25.188 -38 -24.172 1 93.56 296 LEU A CA 1
ATOM 2420 C C . LEU A 1 296 ? 25.25 -36.75 -25.062 1 93.56 296 LEU A C 1
ATOM 2422 O O . LEU A 1 296 ? 26.047 -35.844 -24.828 1 93.56 296 LEU A O 1
ATOM 2426 N N . GLN A 1 297 ? 24.484 -36.812 -26.062 1 93.75 297 GLN A N 1
ATOM 2427 C CA . GLN A 1 297 ? 24.406 -35.656 -26.953 1 93.75 297 GLN A CA 1
ATOM 2428 C C . GLN A 1 297 ? 23.938 -34.406 -26.203 1 93.75 297 GLN A C 1
ATOM 2430 O O . GLN A 1 297 ? 24.438 -33.312 -26.438 1 93.75 297 GLN A O 1
ATOM 2435 N N . TYR A 1 298 ? 22.938 -34.594 -25.391 1 93.62 298 TYR A N 1
ATOM 2436 C CA . TYR A 1 298 ? 22.406 -33.5 -24.594 1 93.62 298 TYR A CA 1
ATOM 2437 C C . TYR A 1 298 ? 23.5 -32.844 -23.75 1 93.62 298 TYR A C 1
ATOM 2439 O O . TYR A 1 298 ? 23.609 -31.625 -23.703 1 93.62 298 TYR A O 1
ATOM 2447 N N . ARG A 1 299 ? 24.203 -33.594 -23.031 1 92.62 299 ARG A N 1
ATOM 2448 C CA . ARG A 1 299 ? 25.297 -33.125 -22.188 1 92.62 299 ARG A CA 1
ATOM 2449 C C . ARG A 1 299 ? 26.312 -32.344 -23.016 1 92.62 299 ARG A C 1
ATOM 2451 O O . ARG A 1 299 ? 26.797 -31.281 -22.578 1 92.62 299 ARG A O 1
ATOM 2458 N N . LYS A 1 300 ? 26.641 -32.844 -24.141 1 90.5 300 LYS A N 1
ATOM 2459 C CA . LYS A 1 300 ? 27.625 -32.219 -25.016 1 90.5 300 LYS A CA 1
ATOM 2460 C C . LYS A 1 300 ? 27.141 -30.844 -25.484 1 90.5 300 LYS A C 1
ATOM 2462 O O . LYS A 1 300 ? 27.922 -29.906 -25.594 1 90.5 300 LYS A O 1
ATOM 2467 N N . GLU A 1 301 ? 25.938 -30.797 -25.719 1 87.12 301 GLU A N 1
ATOM 2468 C CA . GLU A 1 301 ? 25.344 -29.562 -26.203 1 87.12 301 GLU A CA 1
ATOM 2469 C C . GLU A 1 301 ? 25.266 -28.5 -25.109 1 87.12 301 GLU A C 1
ATOM 2471 O O . GLU A 1 301 ? 25.422 -27.312 -25.375 1 87.12 301 GLU A O 1
ATOM 2476 N N . LYS A 1 302 ? 25 -28.891 -23.875 1 81.19 302 LYS A N 1
ATOM 2477 C CA . LYS A 1 302 ? 24.844 -27.953 -22.766 1 81.19 302 LYS A CA 1
ATOM 2478 C C . LYS A 1 302 ? 26.188 -27.578 -22.172 1 81.19 302 LYS A C 1
ATOM 2480 O O . LYS A 1 302 ? 26.344 -26.516 -21.562 1 81.19 302 LYS A O 1
ATOM 2485 N N . SER A 1 303 ? 27.188 -28.438 -22.219 1 69.38 303 SER A N 1
ATOM 2486 C CA . SER A 1 303 ? 28.531 -28.109 -21.766 1 69.38 303 SER A CA 1
ATOM 2487 C C . SER A 1 303 ? 29.188 -27.078 -22.688 1 69.38 303 SER A C 1
ATOM 2489 O O . SER A 1 303 ? 30.203 -26.469 -22.328 1 69.38 303 SER A O 1
ATOM 2491 N N . LYS A 1 304 ? 28.578 -26.688 -23.672 1 55.22 304 LYS A N 1
ATOM 2492 C CA . LYS A 1 304 ? 29.109 -25.625 -24.516 1 55.22 304 LYS A CA 1
ATOM 2493 C C . LYS A 1 304 ? 28.469 -24.281 -24.172 1 55.22 304 LYS A C 1
ATOM 2495 O O . LYS A 1 304 ? 29.141 -23.25 -24.172 1 55.22 304 LYS A O 1
ATOM 2500 N N . MET B 1 1 ? 14.211 19.141 32.531 1 24.31 1 MET B N 1
ATOM 2501 C CA . MET B 1 1 ? 13.18 19.469 31.547 1 24.31 1 MET B CA 1
ATOM 2502 C C . MET B 1 1 ? 12.109 18.391 31.484 1 24.31 1 MET B C 1
ATOM 2504 O O . MET B 1 1 ? 12.414 17.219 31.219 1 24.31 1 MET B O 1
ATOM 2508 N N . ASN B 1 2 ? 11.008 18.594 32.219 1 23.78 2 ASN B N 1
ATOM 2509 C CA . ASN B 1 2 ? 10.031 17.578 32.594 1 23.78 2 ASN B CA 1
ATOM 2510 C C . ASN B 1 2 ? 9.297 17.016 31.391 1 23.78 2 ASN B C 1
ATOM 2512 O O . ASN B 1 2 ? 8.711 17.766 30.609 1 23.78 2 ASN B O 1
ATOM 2516 N N . PRO B 1 3 ? 9.438 15.766 31 1 31.95 3 PRO B N 1
ATOM 2517 C CA . PRO B 1 3 ? 8.875 15.008 29.891 1 31.95 3 PRO B CA 1
ATOM 2518 C C . PRO B 1 3 ? 7.359 15.133 29.797 1 31.95 3 PRO B C 1
ATOM 2520 O O . PRO B 1 3 ? 6.77 14.805 28.766 1 31.95 3 PRO B O 1
ATOM 2523 N N . GLU B 1 4 ? 6.719 15.383 30.844 1 31.56 4 GLU B N 1
ATOM 2524 C CA . GLU B 1 4 ? 5.262 15.383 30.938 1 31.56 4 GLU B CA 1
ATOM 2525 C C . GLU B 1 4 ? 4.656 16.5 30.094 1 31.56 4 GLU B C 1
ATOM 2527 O O . GLU B 1 4 ? 3.461 16.469 29.781 1 31.56 4 GLU B O 1
ATOM 2532 N N . ILE B 1 5 ? 5.355 17.625 29.891 1 30.31 5 ILE B N 1
ATOM 2533 C CA . ILE B 1 5 ? 4.785 18.781 29.188 1 30.31 5 ILE B CA 1
ATOM 2534 C C . ILE B 1 5 ? 4.68 18.469 27.703 1 30.31 5 ILE B C 1
ATOM 2536 O O . ILE B 1 5 ? 4.25 19.312 26.922 1 30.31 5 ILE B O 1
ATOM 2540 N N . LYS B 1 6 ? 5.18 17.312 27.203 1 38.72 6 LYS B N 1
ATOM 2541 C CA . LYS B 1 6 ? 5.23 16.984 25.766 1 38.72 6 LYS B CA 1
ATOM 2542 C C . LYS B 1 6 ? 3.834 16.703 25.234 1 38.72 6 LYS B C 1
ATOM 2544 O O . LYS B 1 6 ? 3.637 16.641 24.016 1 38.72 6 LYS B O 1
ATOM 2549 N N . SER B 1 7 ? 2.871 16.328 26.125 1 37.97 7 SER B N 1
ATOM 2550 C CA . SER B 1 7 ? 1.681 15.633 25.625 1 37.97 7 SER B CA 1
ATOM 2551 C C . SER B 1 7 ? 0.636 16.625 25.125 1 37.97 7 SER B C 1
ATOM 2553 O O . SER B 1 7 ? -0.168 16.297 24.25 1 37.97 7 SER B O 1
ATOM 2555 N N . LYS B 1 8 ? 0.418 17.797 25.766 1 37.78 8 LYS B N 1
ATOM 2556 C CA . LYS B 1 8 ? -0.883 18.453 25.75 1 37.78 8 LYS B CA 1
ATOM 2557 C C . LYS B 1 8 ? -0.993 19.438 24.578 1 37.78 8 LYS B C 1
ATOM 2559 O O . LYS B 1 8 ? -2.055 20.016 24.359 1 37.78 8 LYS B O 1
ATOM 2564 N N . LEU B 1 9 ? -0.1 20.016 24.156 1 39.56 9 LEU B N 1
ATOM 2565 C CA . LEU B 1 9 ? -0.243 21.125 23.234 1 39.56 9 LEU B CA 1
ATOM 2566 C C . LEU B 1 9 ? -0.383 20.625 21.797 1 39.56 9 LEU B C 1
ATOM 2568 O O . LEU B 1 9 ? -0.448 21.422 20.859 1 39.56 9 LEU B O 1
ATOM 2572 N N . LYS B 1 10 ? -0.273 19.344 21.516 1 49.94 10 LYS B N 1
ATOM 2573 C CA . LYS B 1 10 ? -0.636 18.562 20.344 1 49.94 10 LYS B CA 1
ATOM 2574 C C . LYS B 1 10 ? -2.098 18.797 19.953 1 49.94 10 LYS B C 1
ATOM 2576 O O . LYS B 1 10 ? -2.965 18.875 20.828 1 49.94 10 LYS B O 1
ATOM 2581 N N . GLU B 1 11 ? -2.311 19.422 18.812 1 60.31 11 GLU B N 1
ATOM 2582 C CA . GLU B 1 11 ? -3.688 19.5 18.328 1 60.31 11 GLU B CA 1
ATOM 2583 C C . GLU B 1 11 ? -4.539 18.375 18.906 1 60.31 11 GLU B C 1
ATOM 2585 O O . GLU B 1 11 ? -4.113 17.219 18.922 1 60.31 11 GLU B O 1
ATOM 2590 N N . GLY B 1 12 ? -5.156 18.531 20.094 1 53.25 12 GLY B N 1
ATOM 2591 C CA . GLY B 1 12 ? -6.031 17.531 20.688 1 53.25 12 GLY B CA 1
ATOM 2592 C C . GLY B 1 12 ? -6.941 16.844 19.688 1 53.25 12 GLY B C 1
ATOM 2593 O O . GLY B 1 12 ? -7.668 15.914 20.031 1 53.25 12 GLY B O 1
ATOM 2594 N N . ARG B 1 13 ? -6.945 17.406 18.406 1 52.59 13 ARG B N 1
ATOM 2595 C CA . ARG B 1 13 ? -7.898 16.812 17.469 1 52.59 13 ARG B CA 1
ATOM 2596 C C . ARG B 1 13 ? -7.309 15.586 16.797 1 52.59 13 ARG B C 1
ATOM 2598 O O . ARG B 1 13 ? -6.316 15.695 16.062 1 52.59 13 ARG B O 1
ATOM 2605 N N . PRO B 1 14 ? -7.859 14.469 17.188 1 55.28 14 PRO B N 1
ATOM 2606 C CA . PRO B 1 14 ? -7.398 13.297 16.438 1 55.28 14 PRO B CA 1
ATOM 2607 C C . PRO B 1 14 ? -7.695 13.398 14.945 1 55.28 14 PRO B C 1
ATOM 2609 O O . PRO B 1 14 ? -8.734 13.945 14.555 1 55.28 14 PRO B O 1
ATOM 2612 N N . HIS B 1 15 ? -6.695 13.328 14.086 1 67.12 15 HIS B N 1
ATOM 2613 C CA . HIS B 1 15 ? -6.934 13.25 12.648 1 67.12 15 HIS B CA 1
ATOM 2614 C C . HIS B 1 15 ? -7.301 11.836 12.219 1 67.12 15 HIS B C 1
ATOM 2616 O O . HIS B 1 15 ? -6.48 10.922 12.32 1 67.12 15 HIS B O 1
ATOM 2622 N N . GLY B 1 16 ? -8.484 11.75 11.672 1 69.38 16 GLY B N 1
ATOM 2623 C CA . GLY B 1 16 ? -9.008 10.422 11.383 1 69.38 16 GLY B CA 1
ATOM 2624 C C . GLY B 1 16 ? -9.453 9.672 12.625 1 69.38 16 GLY B C 1
ATOM 2625 O O . GLY B 1 16 ? -9.898 10.281 13.602 1 69.38 16 GLY B O 1
ATOM 2626 N N . THR B 1 17 ? -9.578 8.438 12.484 1 69.81 17 THR B N 1
ATOM 2627 C CA . THR B 1 17 ? -9.953 7.598 13.625 1 69.81 17 THR B CA 1
ATOM 2628 C C . THR B 1 17 ? -8.734 6.879 14.188 1 69.81 17 THR B C 1
ATOM 2630 O O . THR B 1 17 ? -7.656 6.906 13.586 1 69.81 17 THR B O 1
ATOM 2633 N N . SER B 1 18 ? -8.867 6.441 15.383 1 69.88 18 SER B N 1
ATOM 2634 C CA . SER B 1 18 ? -7.77 5.699 16 1 69.88 18 SER B CA 1
ATOM 2635 C C . SER B 1 18 ? -7.344 4.52 15.133 1 69.88 18 SER B C 1
ATOM 2637 O O . SER B 1 18 ? -6.164 4.168 15.094 1 69.88 18 SER B O 1
ATOM 2639 N N . SER B 1 19 ? -8.344 3.992 14.375 1 75.94 19 SER B N 1
ATOM 2640 C CA . SER B 1 19 ? -8.031 2.818 13.562 1 75.94 19 SER B CA 1
ATOM 2641 C C . SER B 1 19 ? -7.512 3.219 12.188 1 75.94 19 SER B C 1
ATOM 2643 O O . SER B 1 19 ? -6.891 2.412 11.492 1 75.94 19 SER B O 1
ATOM 2645 N N . PHE B 1 20 ? -7.812 4.426 11.844 1 86.56 20 PHE B N 1
ATOM 2646 C CA . PHE B 1 20 ? -7.332 4.926 10.562 1 86.56 20 PHE B CA 1
ATOM 2647 C C . PHE B 1 20 ? -6.891 6.379 10.68 1 86.56 20 PHE B C 1
ATOM 2649 O O . PHE B 1 20 ? -7.633 7.289 10.305 1 86.56 20 PHE B O 1
ATOM 2656 N N . PRO B 1 21 ? -5.699 6.641 11.133 1 87.62 21 PRO B N 1
ATOM 2657 C CA . PRO B 1 21 ? -5.195 7.984 11.422 1 87.62 21 PRO B CA 1
ATOM 2658 C C . PRO B 1 21 ? -4.828 8.758 10.156 1 87.62 21 PRO B C 1
ATOM 2660 O O . PRO B 1 21 ? -3.656 9.07 9.93 1 87.62 21 PRO B O 1
ATOM 2663 N N . CYS B 1 22 ? -5.746 9.031 9.391 1 91.44 22 CYS B N 1
ATOM 2664 C CA . CYS B 1 22 ? -5.652 9.812 8.164 1 91.44 22 CYS B CA 1
ATOM 2665 C C . CYS B 1 22 ? -6.91 10.648 7.957 1 91.44 22 CYS B C 1
ATOM 2667 O O . CYS B 1 22 ? -8.023 10.148 8.086 1 91.44 22 CYS B O 1
ATOM 2669 N N . GLY B 1 23 ? -6.711 11.898 7.711 1 90.5 23 GLY B N 1
ATOM 2670 C CA . GLY B 1 23 ? -7.828 12.805 7.492 1 90.5 23 GLY B CA 1
ATOM 2671 C C . GLY B 1 23 ? -7.551 13.852 6.426 1 90.5 23 GLY B C 1
ATOM 2672 O O . GLY B 1 23 ? -6.395 14.07 6.055 1 90.5 23 GLY B O 1
ATOM 2673 N N . ILE B 1 24 ? -8.664 14.383 5.883 1 90.88 24 ILE B N 1
ATOM 2674 C CA . ILE B 1 24 ? -8.547 15.438 4.887 1 90.88 24 ILE B CA 1
ATOM 2675 C C . ILE B 1 24 ? -9.258 16.688 5.379 1 90.88 24 ILE B C 1
ATOM 2677 O O . ILE B 1 24 ? -10.219 16.609 6.145 1 90.88 24 ILE B O 1
ATOM 2681 N N . TYR B 1 25 ? -8.773 17.812 4.949 1 89.06 25 TYR B N 1
ATOM 2682 C CA . TYR B 1 25 ? -9.344 19.125 5.266 1 89.06 25 TYR B CA 1
ATOM 2683 C C . TYR B 1 25 ? -9.398 20 4.027 1 89.06 25 TYR B C 1
ATOM 2685 O O . TYR B 1 25 ? -8.391 20.172 3.336 1 89.06 25 TYR B O 1
ATOM 2693 N N . ARG B 1 26 ? -10.57 20.406 3.775 1 88.75 26 ARG B N 1
ATOM 2694 C CA . ARG B 1 26 ? -10.773 21.344 2.666 1 88.75 26 ARG B CA 1
ATOM 2695 C C . ARG B 1 26 ? -11.172 22.719 3.172 1 88.75 26 ARG B C 1
ATOM 2697 O O . ARG B 1 26 ? -12.219 22.875 3.811 1 88.75 26 ARG B O 1
ATOM 2704 N N . THR B 1 27 ? -10.367 23.688 2.906 1 88 27 THR B N 1
ATOM 2705 C CA . THR B 1 27 ? -10.625 25.031 3.395 1 88 27 THR B CA 1
ATOM 2706 C C . THR B 1 27 ? -10.828 26 2.232 1 88 27 THR B C 1
ATOM 2708 O O . THR B 1 27 ? -10.039 26 1.282 1 88 27 THR B O 1
ATOM 2711 N N . GLN B 1 28 ? -11.914 26.656 2.307 1 87.75 28 GLN B N 1
ATOM 2712 C CA . GLN B 1 28 ? -12.211 27.766 1.407 1 87.75 28 GLN B CA 1
ATOM 2713 C C . GLN B 1 28 ? -12.57 29.031 2.189 1 87.75 28 GLN B C 1
ATOM 2715 O O . GLN B 1 28 ? -13.281 28.953 3.193 1 87.75 28 GLN B O 1
ATOM 2720 N N . SER B 1 29 ? -11.922 30.125 1.857 1 85.44 29 SER B N 1
ATOM 2721 C CA . SER B 1 29 ? -12.195 31.375 2.574 1 85.44 29 SER B CA 1
ATOM 2722 C C . SER B 1 29 ? -12.023 32.594 1.666 1 85.44 29 SER B C 1
ATOM 2724 O O . SER B 1 29 ? -11.25 32.531 0.704 1 85.44 29 SER B O 1
ATOM 2726 N N . THR B 1 30 ? -12.766 33.594 1.987 1 84.56 30 THR B N 1
ATOM 2727 C CA . THR B 1 30 ? -12.602 34.875 1.296 1 84.56 30 THR B CA 1
ATOM 2728 C C . THR B 1 30 ? -12.117 35.969 2.26 1 84.56 30 THR B C 1
ATOM 2730 O O . THR B 1 30 ? -11.977 37.125 1.875 1 84.56 30 THR B O 1
ATOM 2733 N N . GLN B 1 31 ? -11.859 35.562 3.473 1 78.62 31 GLN B N 1
ATOM 2734 C CA . GLN B 1 31 ? -11.492 36.531 4.484 1 78.62 31 GLN B CA 1
ATOM 2735 C C . GLN B 1 31 ? -9.977 36.594 4.66 1 78.62 31 GLN B C 1
ATOM 2737 O O . GLN B 1 31 ? -9.273 35.625 4.438 1 78.62 31 GLN B O 1
ATOM 2742 N N . LYS B 1 32 ? -9.562 37.781 5.008 1 82.69 32 LYS B N 1
ATOM 2743 C CA . LYS B 1 32 ? -8.156 37.969 5.355 1 82.69 32 LYS B CA 1
ATOM 2744 C C . LYS B 1 32 ? -7.906 37.625 6.824 1 82.69 32 LYS B C 1
ATOM 2746 O O . LYS B 1 32 ? -8.766 37.875 7.676 1 82.69 32 LYS B O 1
ATOM 2751 N N . GLY B 1 33 ? -6.719 37.094 7.059 1 83.06 33 GLY B N 1
ATOM 2752 C CA . GLY B 1 33 ? -6.379 36.812 8.445 1 83.06 33 GLY B CA 1
ATOM 2753 C C . GLY B 1 33 ? -5.938 35.375 8.664 1 83.06 33 GLY B C 1
ATOM 2754 O O . GLY B 1 33 ? -5.457 34.719 7.738 1 83.06 33 GLY B O 1
ATOM 2755 N N . ILE B 1 34 ? -6.043 35 9.875 1 81.19 34 ILE B N 1
ATOM 2756 C CA . ILE B 1 34 ? -5.566 33.688 10.25 1 81.19 34 ILE B CA 1
ATOM 2757 C C . ILE B 1 34 ? -6.535 32.625 9.734 1 81.19 34 ILE B C 1
ATOM 2759 O O . ILE B 1 34 ? -7.707 32.594 10.117 1 81.19 34 ILE B O 1
ATOM 2763 N N . LEU B 1 35 ? -6.039 31.797 8.898 1 84.5 35 LEU B N 1
ATOM 2764 C CA . LEU B 1 35 ? -6.844 30.719 8.328 1 84.5 35 LEU B CA 1
ATOM 2765 C C . LEU B 1 35 ? -6.719 29.453 9.164 1 84.5 35 LEU B C 1
ATOM 2767 O O . LEU B 1 35 ? -7.723 28.797 9.469 1 84.5 35 LEU B O 1
ATOM 2771 N N . VAL B 1 36 ? -5.527 29.125 9.461 1 88.5 36 VAL B N 1
ATOM 2772 C CA . VAL B 1 36 ? -5.234 28 10.328 1 88.5 36 VAL B CA 1
ATOM 2773 C C . VAL B 1 36 ? -4.336 28.453 11.484 1 88.5 36 VAL B C 1
ATOM 2775 O O . VAL B 1 36 ? -3.221 28.922 11.258 1 88.5 36 VAL B O 1
ATOM 2778 N N . LYS B 1 37 ? -4.82 28.328 12.641 1 88.19 37 LYS B N 1
ATOM 2779 C CA . LYS B 1 37 ? -4.078 28.719 13.836 1 88.19 37 LYS B CA 1
ATOM 2780 C C . LYS B 1 37 ? -2.836 27.859 14.023 1 88.19 37 LYS B C 1
ATOM 2782 O O . LYS B 1 37 ? -2.84 26.672 13.68 1 88.19 37 LYS B O 1
ATOM 2787 N N . HIS B 1 38 ? -1.884 28.422 14.656 1 91.44 38 HIS B N 1
ATOM 2788 C CA . HIS B 1 38 ? -0.627 27.719 14.898 1 91.44 38 HIS B CA 1
ATOM 2789 C C . HIS B 1 38 ? -0.834 26.516 15.797 1 91.44 38 HIS B C 1
ATOM 2791 O O . HIS B 1 38 ? -1.521 26.594 16.812 1 91.44 38 HIS B O 1
ATOM 2797 N N . HIS B 1 39 ? -0.294 25.422 15.359 1 91.12 39 HIS B N 1
ATOM 2798 C CA . HIS B 1 39 ? -0.34 24.156 16.094 1 91.12 39 HIS B CA 1
ATOM 2799 C C . HIS B 1 39 ? 0.726 23.188 15.594 1 91.12 39 HIS B C 1
ATOM 2801 O O . HIS B 1 39 ? 1.455 23.5 14.648 1 91.12 39 HIS B O 1
ATOM 2807 N N . TRP B 1 40 ? 0.934 22.188 16.344 1 91.31 40 TRP B N 1
ATOM 2808 C CA . TRP B 1 40 ? 1.827 21.125 15.891 1 91.31 40 TRP B CA 1
ATOM 2809 C C . TRP B 1 40 ? 1.243 19.75 16.203 1 91.31 40 TRP B C 1
ATOM 2811 O O . TRP B 1 40 ? 0.308 19.641 17 1 91.31 40 TRP B O 1
ATOM 2821 N N . HIS B 1 41 ? 1.67 18.797 15.461 1 91.25 41 HIS B N 1
ATOM 2822 C CA . HIS B 1 41 ? 1.254 17.406 15.633 1 91.25 41 HIS B CA 1
ATOM 2823 C C . HIS B 1 41 ? 2.297 16.453 15.078 1 91.25 41 HIS B C 1
ATOM 2825 O O . HIS B 1 41 ? 3.275 16.875 14.461 1 91.25 41 HIS B O 1
ATOM 2831 N N . GLU B 1 42 ? 2.072 15.18 15.406 1 91.75 42 GLU B N 1
ATOM 2832 C CA . GLU B 1 42 ? 3.066 14.172 15.047 1 91.75 42 GLU B CA 1
ATOM 2833 C C . GLU B 1 42 ? 2.762 13.562 13.68 1 91.75 42 GLU B C 1
ATOM 2835 O O . GLU B 1 42 ? 3.533 12.75 13.172 1 91.75 42 GLU B O 1
ATOM 2840 N N . GLU B 1 43 ? 1.68 13.93 13.094 1 93.94 43 GLU B N 1
ATOM 2841 C CA . GLU B 1 43 ? 1.326 13.477 11.758 1 93.94 43 GLU B CA 1
ATOM 2842 C C . GLU B 1 43 ? 2.045 14.305 10.688 1 93.94 43 GLU B C 1
ATOM 2844 O O . GLU B 1 43 ? 2.494 15.422 10.961 1 93.94 43 GLU B O 1
ATOM 2849 N N . ILE B 1 44 ? 2.152 13.719 9.594 1 95.81 44 ILE B N 1
ATOM 2850 C CA . ILE B 1 44 ? 2.572 14.461 8.414 1 95.81 44 ILE B CA 1
ATOM 2851 C C . ILE B 1 44 ? 1.377 15.203 7.812 1 95.81 44 ILE B C 1
ATOM 2853 O O . ILE B 1 44 ? 0.27 14.656 7.762 1 95.81 44 ILE B O 1
ATOM 2857 N N . GLU B 1 45 ? 1.623 16.391 7.449 1 97.19 45 GLU B N 1
ATOM 2858 C CA . GLU B 1 45 ? 0.584 17.156 6.773 1 97.19 45 GLU B CA 1
ATOM 2859 C C . GLU B 1 45 ? 1.042 17.609 5.387 1 97.19 45 GLU B C 1
ATOM 2861 O O . GLU B 1 45 ? 2.141 18.141 5.234 1 97.19 45 GLU B O 1
ATOM 2866 N N . MET B 1 46 ? 0.266 17.234 4.391 1 98 46 MET B N 1
ATOM 2867 C CA . MET B 1 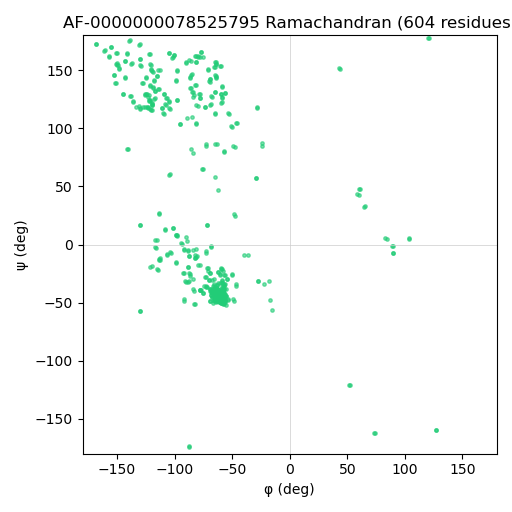46 ? 0.464 17.703 3.02 1 98 46 MET B CA 1
ATOM 2868 C C . MET B 1 46 ? -0.609 18.719 2.627 1 98 46 MET B C 1
ATOM 2870 O O . MET B 1 46 ? -1.803 18.406 2.684 1 98 46 MET B O 1
ATOM 2874 N N . ILE B 1 47 ? -0.185 19.859 2.182 1 98 47 ILE B N 1
ATOM 2875 C CA . ILE B 1 47 ? -1.139 20.922 1.875 1 98 47 ILE B CA 1
ATOM 2876 C C . ILE B 1 47 ? -1.032 21.297 0.399 1 98 47 ILE B C 1
ATOM 2878 O O . ILE B 1 47 ? 0.048 21.656 -0.084 1 98 47 ILE B O 1
ATOM 2882 N N . HIS B 1 48 ? -2.092 21.156 -0.303 1 98 48 HIS B N 1
ATOM 2883 C CA . HIS B 1 48 ? -2.209 21.609 -1.681 1 98 48 HIS B CA 1
ATOM 2884 C C . HIS B 1 48 ? -2.844 23 -1.741 1 98 48 HIS B C 1
ATOM 2886 O O . HIS B 1 48 ? -4.039 23.156 -1.482 1 98 48 HIS B O 1
ATOM 2892 N N . PHE B 1 49 ? -1.994 24.016 -1.979 1 96.88 49 PHE B N 1
ATOM 2893 C CA . PHE B 1 49 ? -2.494 25.375 -2.18 1 96.88 49 PHE B CA 1
ATOM 2894 C C . PHE B 1 49 ? -2.975 25.578 -3.613 1 96.88 49 PHE B C 1
ATOM 2896 O O . PHE B 1 49 ? -2.162 25.719 -4.531 1 96.88 49 PHE B O 1
ATOM 2903 N N . LEU B 1 50 ? -4.25 25.578 -3.832 1 94.31 50 LEU B N 1
ATOM 2904 C CA . LEU B 1 50 ? -4.852 25.594 -5.164 1 94.31 50 LEU B CA 1
ATOM 2905 C C . LEU B 1 50 ? -4.914 27.016 -5.719 1 94.31 50 LEU B C 1
ATOM 2907 O O . LEU B 1 50 ? -4.543 27.25 -6.871 1 94.31 50 LEU B O 1
ATOM 2911 N N . LYS B 1 51 ? -5.48 27.891 -4.875 1 92 51 LYS B N 1
ATOM 2912 C CA . LYS B 1 51 ? -5.723 29.266 -5.312 1 92 51 LYS B CA 1
ATOM 2913 C C . LYS B 1 51 ? -5.688 30.234 -4.133 1 92 51 LYS B C 1
ATOM 2915 O O . LYS B 1 51 ? -6.195 29.922 -3.053 1 92 51 LYS B O 1
ATOM 2920 N N . GLY B 1 52 ? -5.043 31.406 -4.438 1 91.06 52 GLY B N 1
ATOM 2921 C CA . GLY B 1 52 ? -5.047 32.469 -3.434 1 91.06 52 GLY B CA 1
ATOM 2922 C C . GLY B 1 52 ? -3.656 32.875 -2.992 1 91.06 52 GLY B C 1
ATOM 2923 O O . GLY B 1 52 ? -2.658 32.375 -3.527 1 91.06 52 GLY B O 1
ATOM 2924 N N . HIS B 1 53 ? -3.613 33.875 -2.123 1 93.62 53 HIS B N 1
ATOM 2925 C CA . HIS B 1 53 ? -2.379 34.406 -1.546 1 93.62 53 HIS B CA 1
ATOM 2926 C C . HIS B 1 53 ? -2.271 34.031 -0.066 1 93.62 53 HIS B C 1
ATOM 2928 O O . HIS B 1 53 ? -3.059 34.531 0.75 1 93.62 53 HIS B O 1
ATOM 2934 N N . PHE B 1 54 ? -1.284 33.156 0.215 1 94.31 54 PHE B N 1
ATOM 2935 C CA . PHE B 1 54 ? -1.125 32.656 1.575 1 94.31 54 PHE B CA 1
ATOM 2936 C C . PHE B 1 54 ? 0.254 33 2.121 1 94.31 54 PHE B C 1
ATOM 2938 O O . PHE B 1 54 ? 1.178 33.281 1.356 1 94.31 54 PHE B O 1
ATOM 2945 N N . ARG B 1 55 ? 0.274 33.062 3.357 1 94.44 55 ARG B N 1
ATOM 2946 C CA . ARG B 1 55 ? 1.532 33 4.09 1 94.44 55 ARG B CA 1
ATOM 2947 C C . ARG B 1 55 ? 1.551 31.797 5.035 1 94.44 55 ARG B C 1
ATOM 2949 O O . ARG B 1 55 ? 0.732 31.719 5.953 1 94.44 55 ARG B O 1
ATOM 2956 N N . LEU B 1 56 ? 2.447 30.906 4.746 1 96.12 56 LEU B N 1
ATOM 2957 C CA . LEU B 1 56 ? 2.611 29.734 5.586 1 96.12 56 LEU B CA 1
ATOM 2958 C C . LEU B 1 56 ? 3.764 29.922 6.566 1 96.12 56 LEU B C 1
ATOM 2960 O O . LEU B 1 56 ? 4.871 30.281 6.168 1 96.12 56 LEU B O 1
ATOM 2964 N N . LEU B 1 57 ? 3.43 29.766 7.809 1 94.62 57 LEU B N 1
ATOM 2965 C CA . LEU B 1 57 ? 4.453 29.844 8.844 1 94.62 57 LEU B CA 1
ATOM 2966 C C . LEU B 1 57 ? 4.793 28.453 9.367 1 94.62 57 LEU B C 1
ATOM 2968 O O . LEU B 1 57 ? 3.904 27.719 9.805 1 94.62 57 LEU B O 1
ATOM 2972 N N . VAL B 1 58 ? 6.047 28.109 9.289 1 94.81 58 VAL B N 1
ATOM 2973 C CA . VAL B 1 58 ? 6.535 26.844 9.82 1 94.81 58 VAL B CA 1
ATOM 2974 C C . VAL B 1 58 ? 7.758 27.094 10.703 1 94.81 58 VAL B C 1
ATOM 2976 O O . VAL B 1 58 ? 8.805 27.5 10.203 1 94.81 58 VAL B O 1
ATOM 2979 N N . ASN B 1 59 ? 7.566 26.75 11.945 1 91.81 59 ASN B N 1
ATOM 2980 C CA . ASN B 1 59 ? 8.625 27.062 12.898 1 91.81 59 ASN B CA 1
ATOM 2981 C C . ASN B 1 59 ? 9.031 28.531 12.812 1 91.81 59 ASN B C 1
ATOM 2983 O O . ASN B 1 59 ? 8.195 29.422 12.961 1 91.81 59 ASN B O 1
ATOM 2987 N N . MET B 1 60 ? 10.234 28.844 12.539 1 89.44 60 MET B N 1
ATOM 2988 C CA . MET B 1 60 ? 10.664 30.234 12.523 1 89.44 60 MET B CA 1
ATOM 2989 C C . MET B 1 60 ? 10.766 30.766 11.094 1 89.44 60 MET B C 1
ATOM 2991 O O . MET B 1 60 ? 11.359 31.812 10.852 1 89.44 60 MET B O 1
ATOM 2995 N N . GLU B 1 61 ? 10.172 30.016 10.156 1 92.25 61 GLU B N 1
ATOM 2996 C CA . GLU B 1 61 ? 10.258 30.406 8.75 1 92.25 61 GLU B CA 1
ATOM 2997 C C . GLU B 1 61 ? 8.883 30.75 8.195 1 92.25 61 GLU B C 1
ATOM 2999 O O . GLU B 1 61 ? 7.871 30.188 8.609 1 92.25 61 GLU B O 1
ATOM 3004 N N . SER B 1 62 ? 8.953 31.734 7.301 1 94.06 62 SER B N 1
ATOM 3005 C CA . SER B 1 62 ? 7.734 32.188 6.629 1 94.06 62 SER B CA 1
ATOM 3006 C C . SER B 1 62 ? 7.828 31.984 5.121 1 94.06 62 SER B C 1
ATOM 3008 O O . SER B 1 62 ? 8.867 32.25 4.516 1 94.06 62 SER B O 1
ATOM 3010 N N . TYR B 1 63 ? 6.711 31.438 4.512 1 95.5 63 TYR B N 1
ATOM 3011 C CA . TYR B 1 63 ? 6.652 31.188 3.076 1 95.5 63 TYR B CA 1
ATOM 3012 C C . TYR B 1 63 ? 5.461 31.906 2.445 1 95.5 63 TYR B C 1
ATOM 3014 O O . TYR B 1 63 ? 4.312 31.641 2.797 1 95.5 63 TYR B O 1
ATOM 3022 N N . GLU B 1 64 ? 5.832 32.781 1.572 1 95.38 64 GLU B N 1
ATOM 3023 C CA . GLU B 1 64 ? 4.762 33.438 0.816 1 95.38 64 GLU B CA 1
ATOM 3024 C C . GLU B 1 64 ? 4.336 32.594 -0.375 1 95.38 64 GLU B C 1
ATOM 3026 O O . GLU B 1 64 ? 5.172 32.188 -1.187 1 95.38 64 GLU B O 1
ATOM 3031 N N . ILE B 1 65 ? 3.031 32.312 -0.51 1 95.5 65 ILE B N 1
ATOM 3032 C CA . ILE B 1 65 ? 2.504 31.438 -1.55 1 95.5 65 ILE B CA 1
ATOM 3033 C C . ILE B 1 65 ? 1.499 32.188 -2.408 1 95.5 65 ILE B C 1
ATOM 3035 O O . ILE B 1 65 ? 0.445 32.625 -1.922 1 95.5 65 ILE B O 1
ATOM 3039 N N . LYS B 1 66 ? 1.798 32.344 -3.654 1 93.56 66 LYS B N 1
ATOM 3040 C CA . LYS B 1 66 ? 0.938 33.062 -4.57 1 93.56 66 LYS B CA 1
ATOM 3041 C C . LYS B 1 66 ? 0.457 32.188 -5.715 1 93.56 66 LYS B C 1
ATOM 3043 O O . LYS B 1 66 ? -0.491 32.531 -6.422 1 93.56 66 LYS B O 1
ATOM 3048 N N . GLU B 1 67 ? 1.187 31.109 -5.879 1 93.56 67 GLU B N 1
ATOM 3049 C CA . GLU B 1 67 ? 0.858 30.172 -6.945 1 93.56 67 GLU B CA 1
ATOM 3050 C C . GLU B 1 67 ? 0.59 28.781 -6.387 1 93.56 67 GLU B C 1
ATOM 3052 O O . GLU B 1 67 ? 0.919 28.5 -5.234 1 93.56 67 GLU B O 1
ATOM 3057 N N . GLU B 1 68 ? -0.036 28 -7.262 1 96.31 68 GLU B N 1
ATOM 3058 C CA . GLU B 1 68 ? -0.339 26.625 -6.863 1 96.31 68 GLU B CA 1
ATOM 3059 C C . GLU B 1 68 ? 0.933 25.859 -6.508 1 96.31 68 GLU B C 1
ATOM 3061 O O . GLU B 1 68 ? 1.953 26 -7.188 1 96.31 68 GLU B O 1
ATOM 3066 N N . CYS B 1 69 ? 0.899 25.141 -5.441 1 97.38 69 CYS B N 1
ATOM 3067 C CA . CYS B 1 69 ? 2.027 24.328 -5 1 97.38 69 CYS B CA 1
ATOM 3068 C C . CYS B 1 69 ? 1.61 23.375 -3.883 1 97.38 69 CYS B C 1
ATOM 3070 O O . CYS B 1 69 ? 0.458 23.391 -3.447 1 97.38 69 CYS B O 1
ATOM 3072 N N . ILE B 1 70 ? 2.535 22.5 -3.527 1 98.38 70 ILE B N 1
ATOM 3073 C CA . ILE B 1 70 ? 2.291 21.547 -2.451 1 98.38 70 ILE B CA 1
ATOM 3074 C C . ILE B 1 70 ? 3.355 21.703 -1.368 1 98.38 70 ILE B C 1
ATOM 3076 O O . ILE B 1 70 ? 4.551 21.719 -1.663 1 98.38 70 ILE B O 1
ATOM 3080 N N . PHE B 1 71 ? 2.934 21.875 -0.148 1 98.44 71 PHE B N 1
ATOM 3081 C CA . PHE B 1 71 ? 3.84 21.969 0.99 1 98.44 71 PHE B CA 1
ATOM 3082 C C . PHE B 1 71 ? 3.678 20.766 1.912 1 98.44 71 PHE B C 1
ATOM 3084 O O . PHE B 1 71 ? 2.586 20.203 2.02 1 98.44 71 PHE B O 1
ATOM 3091 N N . PHE B 1 72 ? 4.758 20.422 2.553 1 98.12 72 PHE B N 1
ATOM 3092 C CA . PHE B 1 72 ? 4.734 19.359 3.561 1 98.12 72 PHE B CA 1
ATOM 3093 C C . PHE B 1 72 ? 5.105 19.922 4.93 1 98.12 72 PHE B C 1
ATOM 3095 O O . PHE B 1 72 ? 6.039 20.719 5.051 1 98.12 72 PHE B O 1
ATOM 3102 N N . ILE B 1 73 ? 4.328 19.594 5.906 1 96.62 73 ILE B N 1
ATOM 3103 C CA . ILE B 1 73 ? 4.633 19.844 7.309 1 96.62 73 ILE B CA 1
ATOM 3104 C C . ILE B 1 73 ? 5.062 18.562 7.992 1 96.62 73 ILE B C 1
ATOM 3106 O O . ILE B 1 73 ? 4.285 17.594 8.078 1 96.62 73 ILE B O 1
ATOM 3110 N N . ASN B 1 74 ? 6.258 18.484 8.461 1 95.75 74 ASN B N 1
ATOM 3111 C CA . ASN B 1 74 ? 6.781 17.281 9.102 1 95.75 74 ASN B CA 1
ATOM 3112 C C . ASN B 1 74 ? 6.344 17.188 10.562 1 95.75 74 ASN B C 1
ATOM 3114 O O . ASN B 1 74 ? 5.914 18.172 11.148 1 95.75 74 ASN B O 1
ATOM 3118 N N . PRO B 1 75 ? 6.465 16 11.078 1 93.56 75 PRO B N 1
ATOM 3119 C CA . PRO B 1 75 ? 6.031 15.797 12.461 1 93.56 75 PRO B CA 1
ATOM 3120 C C . PRO B 1 75 ? 6.719 16.75 13.445 1 93.56 75 PRO B C 1
ATOM 3122 O O . PRO B 1 75 ? 7.938 16.922 13.383 1 93.56 75 PRO B O 1
ATOM 3125 N N . GLY B 1 76 ? 5.863 17.375 14.266 1 90.94 76 GLY B N 1
ATOM 3126 C CA . GLY B 1 76 ? 6.387 18.203 15.344 1 90.94 76 GLY B CA 1
ATOM 3127 C C . GLY B 1 76 ? 6.605 19.641 14.938 1 90.94 76 GLY B C 1
ATOM 3128 O O . GLY B 1 76 ? 6.891 20.5 15.789 1 90.94 76 GLY B O 1
ATOM 3129 N N . GLU B 1 77 ? 6.469 19.938 13.742 1 92.62 77 GLU B N 1
ATOM 3130 C CA . GLU B 1 77 ? 6.707 21.297 13.297 1 92.62 77 GLU B CA 1
ATOM 3131 C C . GLU B 1 77 ? 5.523 22.203 13.641 1 92.62 77 GLU B C 1
ATOM 3133 O O . GLU B 1 77 ? 4.379 21.891 13.328 1 92.62 77 GLU B O 1
ATOM 3138 N N . LEU B 1 78 ? 5.871 23.281 14.336 1 93.19 78 LEU B N 1
ATOM 3139 C CA . LEU B 1 78 ? 4.879 24.328 14.57 1 93.19 78 LEU B CA 1
ATOM 3140 C C . LEU B 1 78 ? 4.512 25.031 13.273 1 93.19 78 LEU B C 1
ATOM 3142 O O . LEU B 1 78 ? 5.391 25.406 12.492 1 93.19 78 LEU B O 1
ATOM 3146 N N . HIS B 1 79 ? 3.172 25.094 12.977 1 94.56 79 HIS B N 1
ATOM 3147 C CA . HIS B 1 79 ? 2.818 25.719 11.703 1 94.56 79 HIS B CA 1
ATOM 3148 C C . HIS B 1 79 ? 1.447 26.391 11.781 1 94.56 79 HIS B C 1
ATOM 3150 O O . HIS B 1 79 ? 0.657 26.094 12.68 1 94.56 79 HIS B O 1
ATOM 3156 N N . GLY B 1 80 ? 1.272 27.328 10.938 1 94.31 80 GLY B N 1
ATOM 3157 C CA . GLY B 1 80 ? 0.029 28.047 10.727 1 94.31 80 GLY B CA 1
ATOM 3158 C C . GLY B 1 80 ? -0.069 28.688 9.359 1 94.31 80 GLY B C 1
ATOM 3159 O O . GLY B 1 80 ? 0.926 28.781 8.633 1 94.31 80 GLY B O 1
ATOM 3160 N N . ILE B 1 81 ? -1.327 29.016 8.984 1 94 81 ILE B N 1
ATOM 3161 C CA . ILE B 1 81 ? -1.561 29.625 7.676 1 94 81 ILE B CA 1
ATOM 3162 C C . ILE B 1 81 ? -2.301 30.953 7.84 1 94 81 ILE B C 1
ATOM 3164 O O . ILE B 1 81 ? -3.309 31.016 8.547 1 94 81 ILE B O 1
ATOM 3168 N N . ILE B 1 82 ? -1.806 31.953 7.238 1 91.06 82 ILE B N 1
ATOM 3169 C CA . ILE B 1 82 ? -2.438 33.25 7.211 1 91.06 82 ILE B CA 1
ATOM 3170 C C . ILE B 1 82 ? -2.869 33.594 5.789 1 91.06 82 ILE B C 1
ATOM 3172 O O . ILE B 1 82 ? -2.129 33.344 4.832 1 91.06 82 ILE B O 1
ATOM 3176 N N . SER B 1 83 ? -4.059 34.062 5.613 1 89.88 83 SER B N 1
ATOM 3177 C CA . SER B 1 83 ? -4.539 34.594 4.344 1 89.88 83 SER B CA 1
ATOM 3178 C C . SER B 1 83 ? -4.141 36.062 4.168 1 89.88 83 SER B C 1
ATOM 3180 O O . SER B 1 83 ? -4.414 36.906 5.035 1 89.88 83 SER B O 1
ATOM 3182 N N . GLU B 1 84 ? -3.623 36.406 3.133 1 85.62 84 GLU B N 1
ATOM 3183 C CA . GLU B 1 84 ? -3.07 37.75 2.934 1 85.62 84 GLU B CA 1
ATOM 3184 C C . GLU B 1 84 ? -3.998 38.594 2.078 1 85.62 84 GLU B C 1
ATOM 3186 O O . GLU B 1 84 ? -3.697 39.781 1.807 1 85.62 84 GLU B O 1
ATOM 3191 N N . SER B 1 85 ? -5.008 38.062 1.547 1 81.44 85 SER B N 1
ATOM 3192 C CA . SER B 1 85 ? -5.906 38.844 0.69 1 81.44 85 SER B CA 1
ATOM 3193 C C . SER B 1 85 ? -7.359 38.438 0.927 1 81.44 85 SER B C 1
ATOM 3195 O O . SER B 1 85 ? -7.641 37.469 1.602 1 81.44 85 SER B O 1
ATOM 3197 N N . LYS B 1 86 ? -8.227 39.281 0.442 1 82.5 86 LYS B N 1
ATOM 3198 C CA . LYS B 1 86 ? -9.656 39.031 0.564 1 82.5 86 LYS B CA 1
ATOM 3199 C C . LYS B 1 86 ? -10.172 38.219 -0.625 1 82.5 86 LYS B C 1
ATOM 3201 O O . LYS B 1 86 ? -11.367 37.938 -0.718 1 82.5 86 LYS B O 1
ATOM 3206 N N . SER B 1 87 ? -9.25 37.875 -1.433 1 82.69 87 SER B N 1
ATOM 3207 C CA . SER B 1 87 ? -9.656 37.062 -2.58 1 82.69 87 SER B CA 1
ATOM 3208 C C . SER B 1 87 ? -9.93 35.625 -2.174 1 82.69 87 SER B C 1
ATOM 3210 O O . SER B 1 87 ? -9.547 35.188 -1.083 1 82.69 87 SER B O 1
ATOM 3212 N N . LEU B 1 88 ? -10.656 35 -3.074 1 85.31 88 LEU B N 1
ATOM 3213 C CA . LEU B 1 88 ? -10.969 33.594 -2.803 1 85.31 88 LEU B CA 1
ATOM 3214 C C . LEU B 1 88 ? -9.695 32.781 -2.645 1 85.31 88 LEU B C 1
ATOM 3216 O O . LEU B 1 88 ? -8.789 32.844 -3.479 1 85.31 88 LEU B O 1
ATOM 3220 N N . LYS B 1 89 ? -9.641 32.094 -1.563 1 88.12 89 LYS B N 1
ATOM 3221 C CA . LYS B 1 89 ? -8.523 31.203 -1.251 1 88.12 89 LYS B CA 1
ATOM 3222 C C . LYS B 1 89 ? -9.008 29.766 -1.038 1 88.12 89 LYS B C 1
ATOM 3224 O O . LYS B 1 89 ? -10.07 29.547 -0.465 1 88.12 89 LYS B O 1
ATOM 3229 N N . GLU B 1 90 ? -8.203 28.906 -1.625 1 92.81 90 GLU B N 1
ATOM 3230 C CA . GLU B 1 90 ? -8.562 27.5 -1.479 1 92.81 90 GLU B CA 1
ATOM 3231 C C . GLU B 1 90 ? -7.324 26.641 -1.224 1 92.81 90 GLU B C 1
ATOM 3233 O O . GLU B 1 90 ? -6.32 26.766 -1.93 1 92.81 90 GLU B O 1
ATOM 3238 N N . GLU B 1 91 ? -7.379 25.891 -0.23 1 93.5 91 GLU B N 1
ATOM 3239 C CA . GLU B 1 91 ? -6.332 24.906 0.053 1 93.5 91 GLU B CA 1
ATOM 3240 C C . GLU B 1 91 ? -6.918 23.625 0.634 1 93.5 91 GLU B C 1
ATOM 3242 O O . GLU B 1 91 ? -7.93 23.672 1.341 1 93.5 91 GLU B O 1
ATOM 3247 N N . HIS B 1 92 ? -6.34 22.5 0.268 1 94.75 92 HIS B N 1
ATOM 3248 C CA . HIS B 1 92 ? -6.691 21.188 0.797 1 94.75 92 HIS B CA 1
ATOM 3249 C C . HIS B 1 92 ? -5.508 20.562 1.521 1 94.75 92 HIS B C 1
ATOM 3251 O O . HIS B 1 92 ? -4.363 20.688 1.085 1 94.75 92 HIS B O 1
ATOM 3257 N N . ALA B 1 93 ? -5.816 19.891 2.635 1 95.88 93 ALA B N 1
ATOM 3258 C CA . ALA B 1 93 ? -4.746 19.266 3.4 1 95.88 93 ALA B CA 1
ATOM 3259 C C . ALA B 1 93 ? -5.055 17.781 3.668 1 95.88 93 ALA B C 1
ATOM 3261 O O . ALA B 1 93 ? -6.207 17.422 3.908 1 95.88 93 ALA B O 1
ATOM 3262 N N . ILE B 1 94 ? -4.062 17 3.557 1 95.31 94 ILE B N 1
ATOM 3263 C CA . ILE B 1 94 ? -4.086 15.617 4.02 1 95.31 94 ILE B CA 1
ATOM 3264 C C . ILE B 1 94 ? -3.199 15.469 5.254 1 95.31 94 ILE B C 1
ATOM 3266 O O . ILE B 1 94 ? -2.064 15.953 5.27 1 95.31 94 ILE B O 1
ATOM 3270 N N . VAL B 1 95 ? -3.672 14.906 6.289 1 95.88 95 VAL B N 1
ATOM 3271 C CA . VAL B 1 95 ? -2.912 14.656 7.512 1 95.88 95 VAL B CA 1
ATOM 3272 C C . VAL B 1 95 ? -2.922 13.164 7.828 1 95.88 95 VAL B C 1
ATOM 3274 O O . VAL B 1 95 ? -3.988 12.547 7.902 1 95.88 95 VAL B O 1
ATOM 3277 N N . PHE B 1 96 ? -1.729 12.555 7.953 1 94.62 96 PHE B N 1
ATOM 3278 C CA . PHE B 1 96 ? -1.705 11.125 8.242 1 94.62 96 PHE B CA 1
ATOM 3279 C C . PHE B 1 96 ? -0.468 10.758 9.055 1 94.62 96 PHE B C 1
ATOM 3281 O O . PHE B 1 96 ? 0.555 11.438 8.977 1 94.62 96 PHE B O 1
ATOM 3288 N N . GLN B 1 97 ? -0.541 9.695 9.797 1 93.81 97 GLN B N 1
ATOM 3289 C CA . GLN B 1 97 ? 0.606 9.141 10.508 1 93.81 97 GLN B CA 1
ATOM 3290 C C . GLN B 1 97 ? 1.396 8.188 9.617 1 93.81 97 GLN B C 1
ATOM 3292 O O . GLN B 1 97 ? 0.821 7.297 8.992 1 93.81 97 GLN B O 1
ATOM 3297 N N . PRO B 1 98 ? 2.691 8.305 9.625 1 91.19 98 PRO B N 1
ATOM 3298 C CA . PRO B 1 98 ? 3.471 7.391 8.781 1 91.19 98 PRO B CA 1
ATOM 3299 C C . PRO B 1 98 ? 3.232 5.922 9.133 1 91.19 98 PRO B C 1
ATOM 3301 O O . PRO B 1 98 ? 3.309 5.055 8.258 1 91.19 98 PRO B O 1
ATOM 3304 N N . GLY B 1 99 ? 2.953 5.68 10.383 1 92.06 99 GLY B N 1
ATOM 3305 C CA . GLY B 1 99 ? 2.695 4.32 10.828 1 92.06 99 GLY B CA 1
ATOM 3306 C C . GLY B 1 99 ? 1.521 3.676 10.117 1 92.06 99 GLY B C 1
ATOM 3307 O O . GLY B 1 99 ? 1.39 2.449 10.109 1 92.06 99 GLY B O 1
ATOM 3308 N N . LEU B 1 100 ? 0.687 4.48 9.57 1 94 100 LEU B N 1
ATOM 3309 C CA . LEU B 1 100 ? -0.45 3.998 8.797 1 94 100 LEU B CA 1
ATOM 3310 C C . LEU B 1 100 ? 0.013 3.096 7.656 1 94 100 LEU B C 1
ATOM 3312 O O . LEU B 1 100 ? -0.714 2.191 7.238 1 94 100 LEU B O 1
ATOM 3316 N N . LEU B 1 101 ? 1.284 3.289 7.176 1 96.62 101 LEU B N 1
ATOM 3317 C CA . LEU B 1 101 ? 1.802 2.6 6 1 96.62 101 LEU B CA 1
ATOM 3318 C C . LEU B 1 101 ? 2.844 1.559 6.395 1 96.62 101 LEU B C 1
ATOM 3320 O O . LEU B 1 101 ? 3.592 1.069 5.543 1 96.62 101 LEU B O 1
ATOM 3324 N N . SER B 1 102 ? 2.914 1.271 7.656 1 96.25 102 SER B N 1
ATOM 3325 C CA . SER B 1 102 ? 3.857 0.257 8.117 1 96.25 102 SER B CA 1
ATOM 3326 C C . SER B 1 102 ? 3.334 -1.149 7.844 1 96.25 102 SER B C 1
ATOM 3328 O O . SER B 1 102 ? 2.203 -1.479 8.203 1 96.25 102 SER B O 1
ATOM 3330 N N . PHE B 1 103 ? 4.16 -1.917 7.258 1 95.25 103 PHE B N 1
ATOM 3331 C CA . PHE B 1 103 ? 3.811 -3.299 6.949 1 95.25 103 PHE B CA 1
ATOM 3332 C C . PHE B 1 103 ? 4.422 -4.254 7.969 1 95.25 103 PHE B C 1
ATOM 3334 O O . PHE B 1 103 ? 5.391 -3.904 8.648 1 95.25 103 PHE B O 1
ATOM 3341 N N . ASP B 1 104 ? 3.865 -5.453 7.965 1 90.94 104 ASP B N 1
ATOM 3342 C CA . ASP B 1 104 ? 4.434 -6.523 8.773 1 90.94 104 ASP B CA 1
ATOM 3343 C C . ASP B 1 104 ? 5.746 -7.027 8.18 1 90.94 104 ASP B C 1
ATOM 3345 O O . ASP B 1 104 ? 6.66 -7.406 8.914 1 90.94 104 ASP B O 1
ATOM 3349 N N . ALA B 1 105 ? 5.781 -7.051 6.875 1 87.5 105 ALA B N 1
ATOM 3350 C CA . ALA B 1 105 ? 6.969 -7.535 6.172 1 87.5 105 ALA B CA 1
ATOM 3351 C C . ALA B 1 105 ? 8.133 -6.562 6.336 1 87.5 105 ALA B C 1
ATOM 3353 O O . ALA B 1 105 ? 7.945 -5.344 6.289 1 87.5 105 ALA B O 1
ATOM 3354 N N . TYR B 1 106 ? 9.32 -7.039 6.516 1 89.06 106 TYR B N 1
ATOM 3355 C CA . TYR B 1 106 ? 10.508 -6.219 6.711 1 89.06 106 TYR B CA 1
ATOM 3356 C C . TYR B 1 106 ? 11.359 -6.184 5.449 1 89.06 106 TYR B C 1
ATOM 3358 O O . TYR B 1 106 ? 12.539 -6.543 5.48 1 89.06 106 TYR B O 1
ATOM 3366 N N . ASP B 1 107 ? 10.828 -5.727 4.449 1 92.31 107 ASP B N 1
ATOM 3367 C CA . ASP B 1 107 ? 11.547 -5.598 3.182 1 92.31 107 ASP B CA 1
ATOM 3368 C C . ASP B 1 107 ? 12.289 -4.266 3.105 1 92.31 107 ASP B C 1
ATOM 3370 O O . ASP B 1 107 ? 12.344 -3.523 4.086 1 92.31 107 ASP B O 1
ATOM 3374 N N . SER B 1 108 ? 12.898 -3.92 1.96 1 92.5 108 SER B N 1
ATOM 3375 C CA . SER B 1 108 ? 13.719 -2.721 1.812 1 92.5 108 SER B CA 1
ATOM 3376 C C . SER B 1 108 ? 12.883 -1.456 1.976 1 92.5 108 SER B C 1
ATOM 3378 O O . SER B 1 108 ? 13.328 -0.487 2.596 1 92.5 108 SER B O 1
ATOM 3380 N N . ALA B 1 109 ? 11.688 -1.448 1.431 1 94.81 109 ALA B N 1
ATOM 3381 C CA . ALA B 1 109 ? 10.82 -0.282 1.558 1 94.81 109 ALA B CA 1
ATOM 3382 C C . ALA B 1 109 ? 10.523 0.027 3.023 1 94.81 109 ALA B C 1
ATOM 3384 O O . ALA B 1 109 ? 10.562 1.188 3.439 1 94.81 109 ALA B O 1
ATOM 3385 N N . GLN B 1 110 ? 10.188 -0.998 3.805 1 95.75 110 GLN B N 1
ATOM 3386 C CA . GLN B 1 110 ? 9.914 -0.84 5.23 1 95.75 110 GLN B CA 1
ATOM 3387 C C . GLN B 1 110 ? 11.156 -0.363 5.977 1 95.75 110 GLN B C 1
ATOM 3389 O O . GLN B 1 110 ? 11.094 0.587 6.758 1 95.75 110 GLN B O 1
ATOM 3394 N N . MET B 1 111 ? 12.234 -0.886 5.695 1 94.94 111 MET B N 1
ATOM 3395 C CA . MET B 1 111 ? 13.453 -0.678 6.477 1 94.94 111 MET B CA 1
ATOM 3396 C C . MET B 1 111 ? 14.086 0.672 6.152 1 94.94 111 MET B C 1
ATOM 3398 O O . MET B 1 111 ? 14.547 1.378 7.051 1 94.94 111 MET B O 1
ATOM 3402 N N . TYR B 1 112 ? 14.055 1.023 4.934 1 95.5 112 TYR B N 1
ATOM 3403 C CA . TYR B 1 112 ? 14.914 2.133 4.535 1 95.5 112 TYR B CA 1
ATOM 3404 C C . TYR B 1 112 ? 14.094 3.391 4.273 1 95.5 112 TYR B C 1
ATOM 3406 O O . TYR B 1 112 ? 14.648 4.477 4.098 1 95.5 112 TYR B O 1
ATOM 3414 N N . LEU B 1 113 ? 12.789 3.236 4.266 1 97.25 113 LEU B N 1
ATOM 3415 C CA . LEU B 1 113 ? 12.008 4.445 4.059 1 97.25 113 LEU B CA 1
ATOM 3416 C C . LEU B 1 113 ? 10.914 4.578 5.121 1 97.25 113 LEU B C 1
ATOM 3418 O O . LEU B 1 113 ? 10.891 5.555 5.875 1 97.25 113 LEU B O 1
ATOM 3422 N N . ILE B 1 114 ? 10.047 3.58 5.238 1 97.38 114 ILE B N 1
ATOM 3423 C CA . ILE B 1 114 ? 8.867 3.697 6.094 1 97.38 114 ILE B CA 1
ATOM 3424 C C . ILE B 1 114 ? 9.297 3.807 7.555 1 97.38 114 ILE B C 1
ATOM 3426 O O . ILE B 1 114 ? 8.828 4.684 8.281 1 97.38 114 ILE B O 1
ATOM 3430 N N . ASN B 1 115 ? 10.18 2.943 7.992 1 96.88 115 ASN B N 1
ATOM 3431 C CA . ASN B 1 115 ? 10.641 3.002 9.375 1 96.88 115 ASN B CA 1
ATOM 3432 C C . ASN B 1 115 ? 11.32 4.332 9.68 1 96.88 115 ASN B C 1
ATOM 3434 O O . ASN B 1 115 ? 11.031 4.965 10.695 1 96.88 115 ASN B O 1
ATOM 3438 N N . PRO B 1 116 ? 12.242 4.715 8.82 1 96.69 116 PRO B N 1
ATOM 3439 C CA . PRO B 1 116 ? 12.867 6.012 9.078 1 96.69 116 PRO B CA 1
ATOM 3440 C C . PRO B 1 116 ? 11.852 7.152 9.141 1 96.69 116 PRO B C 1
ATOM 3442 O O . PRO B 1 116 ? 12.008 8.078 9.945 1 96.69 116 PRO B O 1
ATOM 3445 N N . LEU B 1 117 ? 10.836 7.168 8.32 1 96.5 117 LEU B N 1
ATOM 3446 C CA . LEU B 1 117 ? 9.789 8.188 8.375 1 96.5 117 LEU B CA 1
ATOM 3447 C C . LEU B 1 117 ? 9.008 8.094 9.68 1 96.5 117 LEU B C 1
ATOM 3449 O O . LEU B 1 117 ? 8.758 9.109 10.336 1 96.5 117 LEU B O 1
ATOM 3453 N N . LYS B 1 118 ? 8.625 6.879 9.992 1 94.56 118 LYS B N 1
ATOM 3454 C CA . LYS B 1 118 ? 7.859 6.617 11.211 1 94.56 118 LYS B CA 1
ATOM 3455 C C . LYS B 1 118 ? 8.625 7.059 12.453 1 94.56 118 LYS B C 1
ATOM 3457 O O . LYS B 1 118 ? 8.031 7.547 13.414 1 94.56 118 LYS B O 1
ATOM 3462 N N . ASN B 1 119 ? 9.945 6.953 12.398 1 94.31 119 ASN B N 1
ATOM 3463 C CA . ASN B 1 119 ? 10.789 7.258 13.547 1 94.31 119 ASN B CA 1
ATOM 3464 C C . ASN B 1 119 ? 11.383 8.656 13.453 1 94.31 119 ASN B C 1
ATOM 3466 O O . ASN B 1 119 ? 12.32 8.992 14.18 1 94.31 119 ASN B O 1
ATOM 3470 N N . ASN B 1 120 ? 10.945 9.391 12.508 1 93 120 ASN B N 1
ATOM 3471 C CA . ASN B 1 120 ? 11.336 10.781 12.328 1 93 120 ASN B CA 1
ATOM 3472 C C . ASN B 1 120 ? 12.82 10.914 12.008 1 93 120 ASN B C 1
ATOM 3474 O O . ASN B 1 120 ? 13.492 11.82 12.5 1 93 120 ASN B O 1
ATOM 3478 N N . LYS B 1 121 ? 13.383 9.969 11.328 1 94.44 121 LYS B N 1
ATOM 3479 C CA . LYS B 1 121 ? 14.773 10.023 10.875 1 94.44 121 LYS B CA 1
ATOM 3480 C C . LYS B 1 121 ? 14.875 10.625 9.477 1 94.44 121 LYS B C 1
ATOM 3482 O O . LYS B 1 121 ? 15.938 11.094 9.07 1 94.44 121 LYS B O 1
ATOM 3487 N N . LEU B 1 122 ? 13.789 10.508 8.773 1 95.88 122 LEU B N 1
ATOM 3488 C CA . LEU B 1 122 ? 13.664 11.125 7.453 1 95.88 122 LEU B CA 1
ATOM 3489 C C . LEU B 1 122 ? 12.516 12.133 7.43 1 95.88 122 LEU B C 1
ATOM 3491 O O . LEU B 1 122 ? 11.523 11.961 8.133 1 95.88 122 LEU B O 1
ATOM 3495 N N . SER B 1 123 ? 12.656 13.164 6.617 1 96.06 123 SER B N 1
ATOM 3496 C CA . SER B 1 123 ? 11.641 14.203 6.5 1 96.06 123 SER B CA 1
ATOM 3497 C C . SER B 1 123 ? 11.195 14.383 5.051 1 96.06 123 SER B C 1
ATOM 3499 O O . SER B 1 123 ? 12 14.234 4.129 1 96.06 123 SER B O 1
ATOM 3501 N N . PHE B 1 124 ? 9.914 14.656 4.906 1 97.38 124 PHE B N 1
ATOM 3502 C CA . PHE B 1 124 ? 9.383 15.062 3.609 1 97.38 124 PHE B CA 1
ATOM 3503 C C . PHE B 1 124 ? 9.992 16.391 3.164 1 97.38 124 PHE B C 1
ATOM 3505 O O . PHE B 1 124 ? 10.469 17.172 3.992 1 97.38 124 PHE B O 1
ATOM 3512 N N . PRO B 1 125 ? 10.023 16.641 1.855 1 97.38 125 PRO B N 1
ATOM 3513 C CA . PRO B 1 125 ? 10.477 17.953 1.405 1 97.38 125 PRO B CA 1
ATOM 3514 C C . PRO B 1 125 ? 9.539 19.078 1.854 1 97.38 125 PRO B C 1
ATOM 3516 O O . PRO B 1 125 ? 8.367 18.828 2.152 1 97.38 125 PRO B O 1
ATOM 3519 N N . ARG B 1 126 ? 10.016 20.297 1.929 1 97.12 126 ARG B N 1
ATOM 3520 C CA . ARG B 1 126 ? 9.203 21.422 2.363 1 97.12 126 ARG B CA 1
ATOM 3521 C C . ARG B 1 126 ? 8.125 21.75 1.333 1 97.12 126 ARG B C 1
ATOM 3523 O O . ARG B 1 126 ? 6.961 21.953 1.686 1 97.12 126 ARG B O 1
ATOM 3530 N N . CYS B 1 127 ? 8.555 21.734 0.079 1 97.56 127 CYS B N 1
ATOM 3531 C CA . CYS B 1 127 ? 7.629 22.172 -0.963 1 97.56 127 CYS B CA 1
ATOM 3532 C C . CYS B 1 127 ? 7.957 21.5 -2.293 1 97.56 127 CYS B C 1
ATOM 3534 O O . CYS B 1 127 ? 9.109 21.141 -2.549 1 97.56 127 CYS B O 1
ATOM 3536 N N . ILE B 1 128 ? 6.953 21.234 -3.043 1 97.81 128 ILE B N 1
ATOM 3537 C CA . ILE B 1 128 ? 7.082 20.828 -4.438 1 97.81 128 ILE B CA 1
ATOM 3538 C C . ILE B 1 128 ? 6.367 21.844 -5.336 1 97.81 128 ILE B C 1
ATOM 3540 O O . ILE B 1 128 ? 5.152 22.031 -5.223 1 97.81 128 ILE B O 1
ATOM 3544 N N . GLN B 1 129 ? 7.145 22.422 -6.238 1 97.12 129 GLN B N 1
ATOM 3545 C CA . GLN B 1 129 ? 6.609 23.406 -7.168 1 97.12 129 GLN B CA 1
ATOM 3546 C C . GLN B 1 129 ? 6.098 22.734 -8.445 1 97.12 129 GLN B C 1
ATOM 3548 O O . GLN B 1 129 ? 6.551 21.656 -8.805 1 97.12 129 GLN B O 1
ATOM 3553 N N . PRO B 1 130 ? 5.199 23.375 -9.148 1 96.62 130 PRO B N 1
ATOM 3554 C CA . PRO B 1 130 ? 4.59 22.781 -10.344 1 96.62 130 PRO B CA 1
ATOM 3555 C C . PRO B 1 130 ? 5.613 22.453 -11.43 1 96.62 130 PRO B C 1
ATOM 3557 O O . PRO B 1 130 ? 5.379 21.578 -12.258 1 96.62 130 PRO B O 1
ATOM 3560 N N . ASP B 1 131 ? 6.688 23.141 -11.438 1 96.69 131 ASP B N 1
ATOM 3561 C CA . ASP B 1 131 ? 7.676 22.922 -12.492 1 96.69 131 ASP B CA 1
ATOM 3562 C C . ASP B 1 131 ? 8.562 21.719 -12.18 1 96.69 131 ASP B C 1
ATOM 3564 O O . ASP B 1 131 ? 9.328 21.266 -13.031 1 96.69 131 ASP B O 1
ATOM 3568 N N . HIS B 1 132 ? 8.469 21.234 -10.984 1 97.38 132 HIS B N 1
ATOM 3569 C CA . HIS B 1 132 ? 9.242 20.047 -10.664 1 97.38 132 HIS B CA 1
ATOM 3570 C C . HIS B 1 132 ? 8.711 18.828 -11.398 1 97.38 132 HIS B C 1
ATOM 3572 O O . HIS B 1 132 ? 7.492 18.641 -11.5 1 97.38 132 HIS B O 1
ATOM 3578 N N . PRO B 1 133 ? 9.539 17.922 -11.867 1 97.88 133 PRO B N 1
ATOM 3579 C CA . PRO B 1 133 ? 9.102 16.766 -12.656 1 97.88 133 PRO B CA 1
ATOM 3580 C C . PRO B 1 133 ? 8.18 15.836 -11.883 1 97.88 133 PRO B C 1
ATOM 3582 O O . PRO B 1 133 ? 7.371 15.125 -12.477 1 97.88 133 PRO B O 1
ATOM 3585 N N . SER B 1 134 ? 8.234 15.844 -10.586 1 97.62 134 SER B N 1
ATOM 3586 C CA . SER B 1 134 ? 7.426 14.945 -9.766 1 97.62 134 SER B CA 1
ATOM 3587 C C . SER B 1 134 ? 6.059 15.547 -9.469 1 97.62 134 SER B C 1
ATOM 3589 O O . SER B 1 134 ? 5.168 14.859 -8.969 1 97.62 134 SER B O 1
ATOM 3591 N N . TYR B 1 135 ? 5.863 16.766 -9.773 1 98.38 135 TYR B N 1
ATOM 3592 C CA . TYR B 1 135 ? 4.703 17.516 -9.297 1 98.38 135 TYR B CA 1
ATOM 3593 C C . TYR B 1 135 ? 3.406 16.859 -9.758 1 98.38 135 TYR B C 1
ATOM 3595 O O . TYR B 1 135 ? 2.498 16.625 -8.961 1 98.38 135 TYR B O 1
ATOM 3603 N N . SER B 1 136 ? 3.299 16.531 -11.031 1 98.12 136 SER B N 1
ATOM 3604 C CA . SER B 1 136 ? 2.072 15.984 -11.594 1 98.12 136 SER B CA 1
ATOM 3605 C C . SER B 1 136 ? 1.697 14.672 -10.922 1 98.12 136 SER B C 1
ATOM 3607 O O . SER B 1 136 ? 0.527 14.438 -10.609 1 98.12 136 SER B O 1
ATOM 3609 N N . SER B 1 137 ? 2.691 13.852 -10.75 1 97.88 137 SER B N 1
ATOM 3610 C CA . SER B 1 137 ? 2.457 12.555 -10.125 1 97.88 137 SER B CA 1
ATOM 3611 C C . SER B 1 137 ? 2.023 12.719 -8.672 1 97.88 137 SER B C 1
ATOM 3613 O O . SER B 1 137 ? 1.1 12.039 -8.211 1 97.88 137 SER B O 1
ATOM 3615 N N . ILE B 1 138 ? 2.643 13.594 -7.941 1 98.38 138 ILE B N 1
ATOM 3616 C CA . ILE B 1 138 ? 2.322 13.828 -6.539 1 98.38 138 ILE B CA 1
ATOM 3617 C C . ILE B 1 138 ? 0.923 14.422 -6.422 1 98.38 138 ILE B C 1
ATOM 3619 O O . ILE B 1 138 ? 0.14 14.023 -5.559 1 98.38 138 ILE B O 1
ATOM 3623 N N . LEU B 1 139 ? 0.635 15.328 -7.301 1 98.44 139 LEU B N 1
ATOM 3624 C CA . LEU B 1 139 ? -0.693 15.93 -7.312 1 98.44 139 LEU B CA 1
ATOM 3625 C C . LEU B 1 139 ? -1.765 14.875 -7.586 1 98.44 139 LEU B C 1
ATOM 3627 O O . LEU B 1 139 ? -2.822 14.883 -6.953 1 98.44 139 LEU B O 1
ATOM 3631 N N . GLU B 1 140 ? -1.527 14.031 -8.531 1 98.12 140 GLU B N 1
ATOM 3632 C CA . GLU B 1 140 ? -2.467 12.953 -8.828 1 98.12 140 GLU B CA 1
ATOM 3633 C C . GLU B 1 140 ? -2.727 12.094 -7.59 1 98.12 140 GLU B C 1
ATOM 3635 O O . GLU B 1 140 ? -3.873 11.742 -7.305 1 98.12 140 GLU B O 1
ATOM 3640 N N . CYS B 1 141 ? -1.678 11.703 -6.918 1 98.25 141 CYS B N 1
ATOM 3641 C CA . CYS B 1 141 ? -1.82 10.938 -5.684 1 98.25 141 CYS B CA 1
ATOM 3642 C C . CYS B 1 141 ? -2.65 11.703 -4.66 1 98.25 141 CYS B C 1
ATOM 3644 O O . CYS B 1 141 ? -3.523 11.125 -4.008 1 98.25 141 CYS B O 1
ATOM 3646 N N . PHE B 1 142 ? -2.357 12.984 -4.512 1 97.94 142 PHE B N 1
ATOM 3647 C CA . PHE B 1 142 ? -3.08 13.844 -3.582 1 97.94 142 PHE B CA 1
ATOM 3648 C C . PHE B 1 142 ? -4.574 13.836 -3.887 1 97.94 142 PHE B C 1
ATOM 3650 O O . PHE B 1 142 ? -5.395 13.633 -2.992 1 97.94 142 PHE B O 1
ATOM 3657 N N . ILE B 1 143 ? -4.891 14.031 -5.133 1 96.94 143 ILE B N 1
ATOM 3658 C CA . ILE B 1 143 ? -6.277 14.094 -5.578 1 96.94 143 ILE B CA 1
ATOM 3659 C C . ILE B 1 143 ? -6.961 12.75 -5.328 1 96.94 143 ILE B C 1
ATOM 3661 O O . ILE B 1 143 ? -8.094 12.703 -4.852 1 96.94 143 ILE B O 1
ATOM 3665 N N . ASN B 1 144 ? -6.258 11.68 -5.633 1 96.5 144 ASN B N 1
ATOM 3666 C CA . ASN B 1 144 ? -6.812 10.352 -5.418 1 96.5 144 ASN B CA 1
ATOM 3667 C C . ASN B 1 144 ? -7.148 10.117 -3.945 1 96.5 144 ASN B C 1
ATOM 3669 O O . ASN B 1 144 ? -8.18 9.523 -3.625 1 96.5 144 ASN B O 1
ATOM 3673 N N . VAL B 1 145 ? -6.266 10.539 -3.07 1 96.44 145 VAL B N 1
ATOM 3674 C CA . VAL B 1 145 ? -6.512 10.391 -1.64 1 96.44 145 VAL B CA 1
ATOM 3675 C C . VAL B 1 145 ? -7.754 11.188 -1.244 1 96.44 145 VAL B C 1
ATOM 3677 O O . VAL B 1 145 ? -8.656 10.656 -0.587 1 96.44 145 VAL B O 1
ATOM 3680 N N . THR B 1 146 ? -7.832 12.406 -1.665 1 94 146 THR B N 1
ATOM 3681 C CA . THR B 1 146 ? -8.953 13.266 -1.287 1 94 146 THR B CA 1
ATOM 3682 C C . THR B 1 146 ? -10.258 12.734 -1.858 1 94 146 THR B C 1
ATOM 3684 O O . THR B 1 146 ? -11.297 12.773 -1.192 1 94 146 THR B O 1
ATOM 3687 N N . ASP B 1 147 ? -10.227 12.188 -3.043 1 92.88 147 ASP B N 1
ATOM 3688 C CA . ASP B 1 147 ? -11.422 11.656 -3.691 1 92.88 147 ASP B CA 1
ATOM 3689 C C . ASP B 1 147 ? -11.898 10.383 -2.996 1 92.88 147 ASP B C 1
ATOM 3691 O O . ASP B 1 147 ? -13.086 10.047 -3.047 1 92.88 147 ASP B O 1
ATOM 3695 N N . SER B 1 148 ? -10.984 9.672 -2.461 1 92.31 148 SER B N 1
ATOM 3696 C CA . SER B 1 148 ? -11.312 8.398 -1.832 1 92.31 148 SER B CA 1
ATOM 3697 C C . SER B 1 148 ? -12.031 8.602 -0.505 1 92.31 148 SER B C 1
ATOM 3699 O O . SER B 1 148 ? -12.664 7.68 0.016 1 92.31 148 SER B O 1
ATOM 3701 N N . PHE B 1 149 ? -11.805 9.719 0.225 1 84.44 149 PHE B N 1
ATOM 3702 C CA . PHE B 1 149 ? -12.516 10.023 1.465 1 84.44 149 PHE B CA 1
ATOM 3703 C C . PHE B 1 149 ? -13.961 10.406 1.183 1 84.44 149 PHE B C 1
ATOM 3705 O O . PHE B 1 149 ? -14.82 10.281 2.057 1 84.44 149 PHE B O 1
ATOM 3712 N N . GLY B 1 150 ? -14.516 10.141 0.082 1 64.19 150 GLY B N 1
ATOM 3713 C CA . GLY B 1 150 ? -15.883 10.508 -0.246 1 64.19 150 GLY B CA 1
ATOM 3714 C C . GLY B 1 150 ? -16.234 11.922 0.177 1 64.19 150 GLY B C 1
ATOM 3715 O O . GLY B 1 150 ? -15.461 12.578 0.87 1 64.19 150 GLY B O 1
ATOM 3716 N N . VAL B 1 151 ? -17.109 12.594 -0.458 1 51.56 151 VAL B N 1
ATOM 3717 C CA . VAL B 1 151 ? -17.578 13.961 -0.219 1 51.56 151 VAL B CA 1
ATOM 3718 C C . VAL B 1 151 ? -17.922 14.133 1.258 1 51.56 151 VAL B C 1
ATOM 3720 O O . VAL B 1 151 ? -17.797 15.234 1.805 1 51.56 151 VAL B O 1
ATOM 3723 N N . GLU B 1 152 ? -18.688 13.219 1.963 1 43.88 152 GLU B N 1
ATOM 3724 C CA . GLU B 1 152 ? -19.359 13.664 3.186 1 43.88 152 GLU B CA 1
ATOM 3725 C C . GLU B 1 152 ? -18.422 13.555 4.391 1 43.88 152 GLU B C 1
ATOM 3727 O O . GLU B 1 152 ? -17.953 12.469 4.719 1 43.88 152 GLU B O 1
ATOM 3732 N N . GLU B 1 153 ? -17.562 14.469 4.652 1 44.84 153 GLU B N 1
ATOM 3733 C CA . GLU B 1 153 ? -16.75 14.797 5.828 1 44.84 153 GLU B CA 1
ATOM 3734 C C . GLU B 1 153 ? -17.297 14.102 7.074 1 44.84 153 GLU B C 1
ATOM 3736 O O . GLU B 1 153 ? -16.547 13.789 7.996 1 44.84 153 GLU B O 1
ATOM 3741 N N . GLY B 1 154 ? -18.734 14.188 7.344 1 38.44 154 GLY B N 1
ATOM 3742 C CA . GLY B 1 154 ? -19.422 13.969 8.602 1 38.44 154 GLY B CA 1
ATOM 3743 C C . GLY B 1 154 ? -19.641 12.492 8.906 1 38.44 154 GLY B C 1
ATOM 3744 O O . GLY B 1 154 ? -20.562 12.141 9.648 1 38.44 154 GLY B O 1
ATOM 3745 N N . LEU B 1 155 ? -19.438 11.594 8.086 1 39.72 155 LEU B N 1
ATOM 3746 C CA . LEU B 1 155 ? -20.188 10.359 8.242 1 39.72 155 LEU B CA 1
ATOM 3747 C C . LEU B 1 155 ? -19.859 9.688 9.57 1 39.72 155 LEU B C 1
ATOM 3749 O O . LEU B 1 155 ? -18.875 8.953 9.672 1 39.72 155 LEU B O 1
ATOM 3753 N N . GLU B 1 156 ? -19.844 10.305 10.531 1 40.38 156 GLU B N 1
ATOM 3754 C CA . GLU B 1 156 ? -20.219 9.672 11.789 1 40.38 156 GLU B CA 1
ATOM 3755 C C . GLU B 1 156 ? -21.078 8.438 11.562 1 40.38 156 GLU B C 1
ATOM 3757 O O . GLU B 1 156 ? -21.438 7.73 12.508 1 40.38 156 GLU B O 1
ATOM 3762 N N . GLN B 1 157 ? -21.922 8.508 10.492 1 43.22 157 GLN B N 1
ATOM 3763 C CA . GLN B 1 157 ? -22.828 7.363 10.352 1 43.22 157 GLN B CA 1
ATOM 3764 C C . GLN B 1 157 ? -22.031 6.082 10.094 1 43.22 157 GLN B C 1
ATOM 3766 O O . GLN B 1 157 ? -20.891 6.133 9.633 1 43.22 157 GLN B O 1
ATOM 3771 N N . GLN B 1 158 ? -22.438 5.016 10.578 1 46.84 158 GLN B N 1
ATOM 3772 C CA . GLN B 1 158 ? -21.984 3.639 10.398 1 46.84 158 GLN B CA 1
ATOM 3773 C C . GLN B 1 158 ? -21.375 3.439 9.008 1 46.84 158 GLN B C 1
ATOM 3775 O O . GLN B 1 158 ? -22.109 3.25 8.031 1 46.84 158 GLN B O 1
ATOM 3780 N N . GLU B 1 159 ? -20.344 4.27 8.727 1 55.78 159 GLU B N 1
ATOM 3781 C CA . GLU B 1 159 ? -19.719 3.947 7.445 1 55.78 159 GLU B CA 1
ATOM 3782 C C . GLU B 1 159 ? -19.859 2.467 7.117 1 55.78 159 GLU B C 1
ATOM 3784 O O . GLU B 1 159 ? -19.578 1.605 7.953 1 55.78 159 GLU B O 1
ATOM 3789 N N . ASP B 1 160 ? -20.547 2.236 6.051 1 79.5 160 ASP B N 1
ATOM 3790 C CA . ASP B 1 160 ? -20.656 0.891 5.492 1 79.5 160 ASP B CA 1
ATOM 3791 C C . ASP B 1 160 ? -19.266 0.254 5.352 1 79.5 160 ASP B C 1
ATOM 3793 O O . ASP B 1 160 ? -18.359 0.862 4.789 1 79.5 160 ASP B O 1
ATOM 3797 N N . VAL B 1 161 ? -18.969 -0.621 6.316 1 86.31 161 VAL B N 1
ATOM 3798 C CA . VAL B 1 161 ? -17.734 -1.407 6.305 1 86.31 161 VAL B CA 1
ATOM 3799 C C . VAL B 1 161 ? -17.266 -1.603 4.863 1 86.31 161 VAL B C 1
ATOM 3801 O O . VAL B 1 161 ? -16.062 -1.514 4.582 1 86.31 161 VAL B O 1
ATOM 3804 N N . PHE B 1 162 ? -18.172 -1.663 4.023 1 92.06 162 PHE B N 1
ATOM 3805 C CA . PHE B 1 162 ? -17.859 -1.913 2.621 1 92.06 162 PHE B CA 1
ATOM 3806 C C . PHE B 1 162 ? -17.141 -0.72 2.006 1 92.06 162 PHE B C 1
ATOM 3808 O O . PHE B 1 162 ? -16.078 -0.873 1.416 1 92.06 162 PHE B O 1
ATOM 3815 N N . GLU B 1 163 ? -17.641 0.449 2.186 1 91.31 163 GLU B N 1
ATOM 3816 C CA . GLU B 1 163 ? -17.031 1.656 1.633 1 91.31 163 GLU B CA 1
ATOM 3817 C C . GLU B 1 163 ? -15.703 1.971 2.32 1 91.31 163 GLU B C 1
ATOM 3819 O O . GLU B 1 163 ? -14.773 2.461 1.682 1 91.31 163 GLU B O 1
ATOM 3824 N N . ALA B 1 164 ? -15.656 1.748 3.594 1 91.25 164 ALA B N 1
ATOM 3825 C CA . ALA B 1 164 ? -14.445 2.014 4.359 1 91.25 164 ALA B CA 1
ATOM 3826 C C . ALA B 1 164 ? -13.273 1.172 3.85 1 91.25 164 ALA B C 1
ATOM 3828 O O . ALA B 1 164 ? -12.156 1.668 3.719 1 91.25 164 ALA B O 1
ATOM 3829 N N . VAL B 1 165 ? -13.555 -0.092 3.553 1 94.44 165 VAL B N 1
ATOM 3830 C CA . VAL B 1 165 ? -12.516 -0.997 3.068 1 94.44 165 VAL B CA 1
ATOM 3831 C C . VAL B 1 165 ? -11.945 -0.47 1.755 1 94.44 165 VAL B C 1
ATOM 3833 O O . VAL B 1 165 ? -10.727 -0.352 1.605 1 94.44 165 VAL B O 1
ATOM 3836 N N . ILE B 1 166 ? -12.805 -0.106 0.854 1 95.69 166 ILE B N 1
ATOM 3837 C CA . ILE B 1 166 ? -12.383 0.375 -0.456 1 95.69 166 ILE B CA 1
ATOM 3838 C C . ILE B 1 166 ? -11.578 1.666 -0.297 1 95.69 166 ILE B C 1
ATOM 3840 O O . ILE B 1 166 ? -10.477 1.793 -0.84 1 95.69 166 ILE B O 1
ATOM 3844 N N . SER B 1 167 ? -12.109 2.605 0.471 1 94.56 167 SER B N 1
ATOM 3845 C CA . SER B 1 167 ? -11.484 3.91 0.668 1 94.56 167 SER B CA 1
ATOM 3846 C C . SER B 1 167 ? -10.102 3.771 1.301 1 94.56 167 SER B C 1
ATOM 3848 O O . SER B 1 167 ? -9.133 4.359 0.821 1 94.56 167 SER B O 1
ATOM 3850 N N . GLN B 1 168 ? -10.016 2.99 2.324 1 95.69 168 GLN B N 1
ATOM 3851 C CA . GLN B 1 168 ? -8.758 2.832 3.057 1 95.69 168 GLN B CA 1
ATOM 3852 C C . GLN B 1 168 ? -7.688 2.195 2.18 1 95.69 168 GLN B C 1
ATOM 3854 O O . GLN B 1 168 ? -6.523 2.604 2.215 1 95.69 168 GLN B O 1
ATOM 3859 N N . LEU B 1 169 ? -8.062 1.199 1.368 1 97.38 169 LEU B N 1
ATOM 3860 C CA . LEU B 1 169 ? -7.113 0.575 0.451 1 97.38 169 LEU B CA 1
ATOM 3861 C C . LEU B 1 169 ? -6.629 1.575 -0.593 1 97.38 169 LEU B C 1
ATOM 3863 O O . LEU B 1 169 ? -5.434 1.634 -0.894 1 97.38 169 LEU B O 1
ATOM 3867 N N . GLN B 1 170 ? -7.539 2.312 -1.146 1 97.31 170 GLN B N 1
ATOM 3868 C CA . GLN B 1 170 ? -7.191 3.287 -2.178 1 97.31 170 GLN B CA 1
ATOM 3869 C C . GLN B 1 170 ? -6.297 4.387 -1.614 1 97.31 170 GLN B C 1
ATOM 3871 O O . GLN B 1 170 ? -5.352 4.824 -2.273 1 97.31 170 GLN B O 1
ATOM 3876 N N . ILE B 1 171 ? -6.609 4.879 -0.44 1 96.88 171 ILE B N 1
ATOM 3877 C CA . ILE B 1 171 ? -5.809 5.902 0.222 1 96.88 171 ILE B CA 1
ATOM 3878 C C . ILE B 1 171 ? -4.391 5.383 0.447 1 96.88 171 ILE B C 1
ATOM 3880 O O . ILE B 1 171 ? -3.414 6.035 0.073 1 96.88 171 ILE B O 1
ATOM 3884 N N . LYS B 1 172 ? -4.281 4.188 1.027 1 98.06 172 LYS B N 1
ATOM 3885 C CA . LYS B 1 172 ? -2.971 3.6 1.283 1 98.06 172 LYS B CA 1
ATOM 3886 C C . LYS B 1 172 ? -2.188 3.418 -0.013 1 98.06 172 LYS B C 1
ATOM 3888 O O . LYS B 1 172 ? -0.989 3.705 -0.066 1 98.06 172 LYS B O 1
ATOM 3893 N N . ALA B 1 173 ? -2.881 2.939 -1.044 1 98.5 173 ALA B N 1
ATOM 3894 C CA . ALA B 1 173 ? -2.229 2.75 -2.338 1 98.5 173 ALA B CA 1
ATOM 3895 C C . ALA B 1 173 ? -1.666 4.066 -2.865 1 98.5 173 ALA B C 1
ATOM 3897 O O . ALA B 1 173 ? -0.521 4.121 -3.32 1 98.5 173 ALA B O 1
ATOM 3898 N N . SER B 1 174 ? -2.461 5.113 -2.814 1 98.31 174 SER B N 1
ATOM 3899 C CA . SER B 1 174 ? -2.051 6.414 -3.33 1 98.31 174 SER B CA 1
ATOM 3900 C C . SER B 1 174 ? -0.908 7.004 -2.51 1 98.31 174 SER B C 1
ATOM 3902 O O . SER B 1 174 ? 0.022 7.594 -3.062 1 98.31 174 SER B O 1
ATOM 3904 N N . LEU B 1 175 ? -0.973 6.871 -1.206 1 98.38 175 LEU B N 1
ATOM 3905 C CA . LEU B 1 175 ? 0.091 7.375 -0.345 1 98.38 175 LEU B CA 1
ATOM 3906 C C . LEU B 1 175 ? 1.397 6.633 -0.604 1 98.38 175 LEU B C 1
ATOM 3908 O O . LEU B 1 175 ? 2.471 7.242 -0.612 1 98.38 175 LEU B O 1
ATOM 3912 N N . LEU B 1 176 ? 1.327 5.316 -0.793 1 98.62 176 LEU B N 1
ATOM 3913 C CA . LEU B 1 176 ? 2.527 4.543 -1.1 1 98.62 176 LEU B CA 1
ATOM 3914 C C . LEU B 1 176 ? 3.146 5 -2.416 1 98.62 176 LEU B C 1
ATOM 3916 O O . LEU B 1 176 ? 4.367 5.117 -2.523 1 98.62 176 LEU B O 1
ATOM 3920 N N . LYS B 1 177 ? 2.305 5.176 -3.396 1 98.38 177 LYS B N 1
ATOM 3921 C CA . LYS B 1 177 ? 2.789 5.676 -4.676 1 98.38 177 LYS B CA 1
ATOM 3922 C C . LYS B 1 177 ? 3.479 7.027 -4.512 1 98.38 177 LYS B C 1
ATOM 3924 O O . LYS B 1 177 ? 4.512 7.285 -5.137 1 98.38 177 LYS B O 1
ATOM 3929 N N . MET B 1 178 ? 2.891 7.879 -3.703 1 98.38 178 MET B N 1
ATOM 3930 C CA . MET B 1 178 ? 3.477 9.188 -3.428 1 98.38 178 MET B CA 1
ATOM 3931 C C . MET B 1 178 ? 4.855 9.047 -2.791 1 98.38 178 MET B C 1
ATOM 3933 O O . MET B 1 178 ? 5.805 9.711 -3.205 1 98.38 178 MET B O 1
ATOM 3937 N N . LEU B 1 179 ? 4.973 8.188 -1.767 1 98.56 179 LEU B N 1
ATOM 3938 C CA . LEU B 1 179 ? 6.25 7.945 -1.107 1 98.56 179 LEU B CA 1
ATOM 3939 C C . LEU B 1 179 ? 7.297 7.477 -2.109 1 98.56 179 LEU B C 1
ATOM 3941 O O . LEU B 1 179 ? 8.445 7.93 -2.076 1 98.56 179 LEU B O 1
ATOM 3945 N N . ALA B 1 180 ? 6.871 6.586 -3.01 1 98.31 180 ALA B N 1
ATOM 3946 C CA . ALA B 1 180 ? 7.781 6.062 -4.023 1 98.31 180 ALA B CA 1
ATOM 3947 C C . ALA B 1 180 ? 8.281 7.172 -4.941 1 98.31 180 ALA B C 1
ATOM 3949 O O . ALA B 1 180 ? 9.469 7.238 -5.258 1 98.31 180 ALA B O 1
ATOM 3950 N N . THR B 1 181 ? 7.383 8.016 -5.367 1 98.44 181 THR B N 1
ATOM 3951 C CA . THR B 1 181 ? 7.727 9.109 -6.273 1 98.44 181 THR B CA 1
ATOM 3952 C C . THR B 1 181 ? 8.719 10.062 -5.613 1 98.44 181 THR B C 1
ATOM 3954 O O . THR B 1 181 ? 9.719 10.445 -6.219 1 98.44 181 THR B O 1
ATOM 3957 N N . LEU B 1 182 ? 8.461 10.461 -4.355 1 98.62 182 LEU B N 1
ATOM 3958 C CA . LEU B 1 182 ? 9.359 11.352 -3.625 1 98.62 182 LEU B CA 1
ATOM 3959 C C . LEU B 1 182 ? 10.734 10.711 -3.457 1 98.62 182 LEU B C 1
ATOM 3961 O O . LEU B 1 182 ? 11.758 11.383 -3.578 1 98.62 182 LEU B O 1
ATOM 3965 N N . TYR B 1 183 ? 10.75 9.414 -3.15 1 98.06 183 TYR B N 1
ATOM 3966 C CA . TYR B 1 183 ? 12 8.688 -2.996 1 98.06 183 TYR B CA 1
ATOM 3967 C C . TYR B 1 183 ? 12.766 8.633 -4.312 1 98.06 183 TYR B C 1
ATOM 3969 O O . TYR B 1 183 ? 13.984 8.844 -4.336 1 98.06 183 TYR B O 1
ATOM 3977 N N . GLN B 1 184 ? 12.078 8.375 -5.379 1 97.31 184 GLN B N 1
ATOM 3978 C CA . GLN B 1 184 ? 12.656 8.273 -6.715 1 97.31 184 GLN B CA 1
ATOM 3979 C C . GLN B 1 184 ? 13.398 9.547 -7.098 1 97.31 184 GLN B C 1
ATOM 3981 O O . GLN B 1 184 ? 14.438 9.492 -7.758 1 97.31 184 GLN B O 1
ATOM 3986 N N . PHE B 1 185 ? 12.93 10.664 -6.688 1 97.69 185 PHE B N 1
ATOM 3987 C CA . PHE B 1 185 ? 13.516 11.945 -7.055 1 97.69 185 PHE B CA 1
ATOM 3988 C C . PHE B 1 185 ? 14.438 12.453 -5.953 1 97.69 185 PHE B C 1
ATOM 3990 O O . PHE B 1 185 ? 14.836 13.617 -5.953 1 97.69 185 PHE B O 1
ATOM 3997 N N . HIS B 1 186 ? 14.734 11.648 -4.926 1 97 186 HIS B N 1
ATOM 3998 C CA . HIS B 1 186 ? 15.672 11.953 -3.854 1 97 186 HIS B CA 1
ATOM 3999 C C . HIS B 1 186 ? 15.25 13.203 -3.092 1 97 186 HIS B C 1
ATOM 4001 O O . HIS B 1 186 ? 16.078 14.07 -2.803 1 97 186 HIS B O 1
ATOM 4007 N N . LEU B 1 187 ? 13.953 13.227 -2.734 1 97.62 187 LEU B N 1
ATOM 4008 C CA . LEU B 1 187 ? 13.438 14.469 -2.178 1 97.62 187 LEU B CA 1
ATOM 4009 C C . LEU B 1 187 ? 13.406 14.414 -0.654 1 97.62 187 LEU B C 1
ATOM 4011 O O . LEU B 1 187 ? 13.242 15.445 0.007 1 97.62 187 LEU B O 1
ATOM 4015 N N . TYR B 1 188 ? 13.516 13.25 -0.064 1 97.06 188 TYR B N 1
ATOM 4016 C CA . TYR B 1 188 ? 13.578 13.156 1.391 1 97.06 188 TYR B CA 1
ATOM 4017 C C . TYR B 1 188 ? 14.906 13.688 1.917 1 97.06 188 TYR B C 1
ATOM 4019 O O . TYR B 1 188 ? 15.922 13.617 1.225 1 97.06 188 TYR B O 1
ATOM 4027 N N . SER B 1 189 ? 14.891 14.195 3.1 1 94.88 189 SER B N 1
ATOM 4028 C CA . SER B 1 189 ? 16.109 14.641 3.775 1 94.88 189 SER B CA 1
ATOM 4029 C C . SER B 1 189 ? 16.188 14.055 5.184 1 94.88 189 SER B C 1
ATOM 4031 O O . SER B 1 189 ? 15.18 13.656 5.762 1 94.88 189 SER B O 1
ATOM 4033 N N . ASP B 1 190 ? 17.375 13.938 5.68 1 91.94 190 ASP B N 1
ATOM 4034 C CA . ASP B 1 190 ? 17.562 13.516 7.066 1 91.94 190 ASP B CA 1
ATOM 4035 C C . ASP B 1 190 ? 16.875 14.5 8.023 1 91.94 190 ASP B C 1
ATOM 4037 O O . ASP B 1 190 ? 16.969 15.711 7.84 1 91.94 190 ASP B O 1
ATOM 4041 N N . SER B 1 191 ? 16.141 13.812 8.82 1 84.5 191 SER B N 1
ATOM 4042 C CA . SER B 1 191 ? 15.484 14.664 9.805 1 84.5 191 SER B CA 1
ATOM 4043 C C . SER B 1 191 ? 16.469 15.18 10.844 1 84.5 191 SER B C 1
ATOM 4045 O O . SER B 1 191 ? 17.297 14.414 11.352 1 84.5 191 SER B O 1
ATOM 4047 N N . HIS B 1 192 ? 17.172 16.266 10.586 1 67.25 192 HIS B N 1
ATOM 4048 C CA . HIS B 1 192 ? 18.016 16.812 11.641 1 67.25 192 HIS B CA 1
ATOM 4049 C C . HIS B 1 192 ? 17.188 17.266 12.836 1 67.25 192 HIS B C 1
ATOM 4051 O O . HIS B 1 192 ? 16.297 18.109 12.695 1 67.25 192 HIS B O 1
ATOM 4057 N N . ARG B 1 193 ? 16.938 16.312 13.719 1 57.47 193 ARG B N 1
ATOM 4058 C CA . ARG B 1 193 ? 16.234 16.75 14.914 1 57.47 193 ARG B CA 1
ATOM 4059 C C . ARG B 1 193 ? 16.859 18.016 15.5 1 57.47 193 ARG B C 1
ATOM 4061 O O . ARG B 1 193 ? 17.703 17.938 16.391 1 57.47 193 ARG B O 1
ATOM 4068 N N . ASN B 1 194 ? 17.531 18.797 14.695 1 55.47 194 ASN B N 1
ATOM 4069 C CA . ASN B 1 194 ? 17.984 19.984 15.406 1 55.47 194 ASN B CA 1
ATOM 4070 C C . ASN B 1 194 ? 16.812 20.734 16.031 1 55.47 194 ASN B C 1
ATOM 4072 O O . ASN B 1 194 ? 15.992 21.312 15.312 1 55.47 194 ASN B O 1
ATOM 4076 N N . THR B 1 195 ? 16.406 20.203 17.141 1 62.56 195 THR B N 1
ATOM 4077 C CA . THR B 1 195 ? 15.414 20.953 17.906 1 62.56 195 THR B CA 1
ATOM 4078 C C . THR B 1 195 ? 15.82 22.406 18.047 1 62.56 195 THR B C 1
ATOM 4080 O O . THR B 1 195 ? 16.781 22.734 18.766 1 62.56 195 THR B O 1
ATOM 4083 N N . ASP B 1 196 ? 15.453 23.188 16.953 1 77.94 196 ASP B N 1
ATOM 4084 C CA . ASP B 1 196 ? 15.617 24.625 17.141 1 77.94 196 ASP B CA 1
ATOM 4085 C C . ASP B 1 196 ? 15.055 25.078 18.484 1 77.94 196 ASP B C 1
ATOM 4087 O O . ASP B 1 196 ? 13.844 25.031 18.703 1 77.94 196 ASP B O 1
ATOM 4091 N N . THR B 1 197 ? 15.938 25.328 19.359 1 85.88 197 THR B N 1
ATOM 4092 C CA . THR B 1 197 ? 15.594 25.75 20.703 1 85.88 197 THR B CA 1
ATOM 4093 C C . THR B 1 197 ? 14.539 26.859 20.672 1 85.88 197 THR B C 1
ATOM 4095 O O . THR B 1 197 ? 13.688 26.938 21.562 1 85.88 197 THR B O 1
ATOM 4098 N N . ARG B 1 198 ? 14.641 27.641 19.703 1 88 198 ARG B N 1
ATOM 4099 C CA . ARG B 1 198 ? 13.688 28.734 19.562 1 88 198 ARG B CA 1
ATOM 4100 C C . ARG B 1 198 ? 12.258 28.219 19.406 1 88 198 ARG B C 1
ATOM 4102 O O . ARG B 1 198 ? 11.328 28.75 20 1 88 198 ARG B O 1
ATOM 4109 N N . VAL B 1 199 ? 12.195 27.156 18.656 1 90.88 199 VAL B N 1
ATOM 4110 C CA . VAL B 1 199 ? 10.883 26.578 18.422 1 90.88 199 VAL B CA 1
ATOM 4111 C C . VAL B 1 199 ? 10.344 25.953 19.703 1 90.88 199 VAL B C 1
ATOM 4113 O O . VAL B 1 199 ? 9.164 26.125 20.031 1 90.88 199 VAL B O 1
ATOM 4116 N N . GLU B 1 200 ? 11.148 25.344 20.406 1 90.75 200 GLU B N 1
ATOM 4117 C CA . GLU B 1 200 ? 10.734 24.734 21.672 1 90.75 200 GLU B CA 1
ATOM 4118 C C . GLU B 1 200 ? 10.281 25.797 22.672 1 90.75 200 GLU B C 1
ATOM 4120 O O . GLU B 1 200 ? 9.359 25.547 23.453 1 90.75 200 GLU B O 1
ATOM 4125 N N . LEU B 1 201 ? 10.953 26.859 22.641 1 91.38 201 LEU B N 1
ATOM 4126 C CA . LEU B 1 201 ? 10.586 27.953 23.547 1 91.38 201 LEU B CA 1
ATOM 4127 C C . LEU B 1 201 ? 9.203 28.5 23.203 1 91.38 201 LEU B C 1
ATOM 4129 O O . LEU B 1 201 ? 8.406 28.781 24.094 1 91.38 201 LEU B O 1
ATOM 4133 N N . ILE B 1 202 ? 8.977 28.641 21.969 1 91.81 202 ILE B N 1
ATOM 4134 C CA . ILE B 1 202 ? 7.672 29.125 21.547 1 91.81 202 ILE B CA 1
ATOM 4135 C C . ILE B 1 202 ? 6.598 28.094 21.906 1 91.81 202 ILE B C 1
ATOM 4137 O O . ILE B 1 202 ? 5.527 28.469 22.406 1 91.81 202 ILE B O 1
ATOM 4141 N N . LYS B 1 203 ? 6.883 26.859 21.656 1 91.94 203 LYS B N 1
ATOM 4142 C CA . LYS B 1 203 ? 5.93 25.812 21.984 1 91.94 203 LYS B CA 1
ATOM 4143 C C . LYS B 1 203 ? 5.633 25.797 23.484 1 91.94 203 LYS B C 1
ATOM 4145 O O . LYS B 1 203 ? 4.477 25.656 23.891 1 91.94 203 LYS B O 1
ATOM 4150 N N . ALA B 1 204 ? 6.637 25.984 24.219 1 91.88 204 ALA B N 1
ATOM 4151 C CA . ALA B 1 204 ? 6.469 26.047 25.672 1 91.88 204 ALA B CA 1
ATOM 4152 C C . ALA B 1 204 ? 5.594 27.234 26.078 1 91.88 204 ALA B C 1
ATOM 4154 O O . ALA B 1 204 ? 4.758 27.125 26.969 1 91.88 204 ALA B O 1
ATOM 4155 N N . SER B 1 205 ? 5.871 28.328 25.422 1 93.06 205 SER B N 1
ATOM 4156 C CA . SER B 1 205 ? 5.09 29.531 25.703 1 93.06 205 SER B CA 1
ATOM 4157 C C . SER B 1 205 ? 3.619 29.328 25.359 1 93.06 205 SER B C 1
ATOM 4159 O O . SER B 1 205 ? 2.738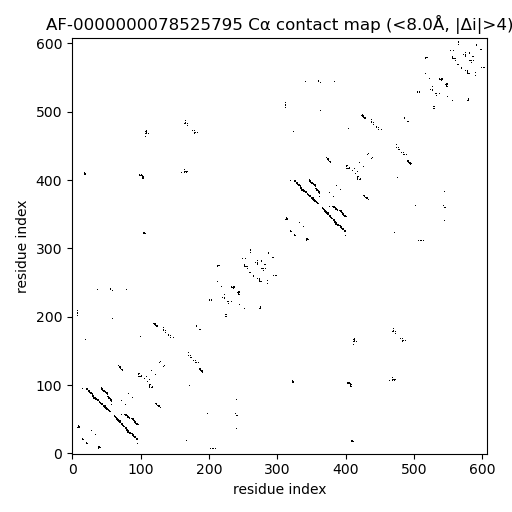 29.672 26.141 1 93.06 205 SER B O 1
ATOM 4161 N N . ILE B 1 206 ? 3.43 28.766 24.219 1 93.31 206 ILE B N 1
ATOM 4162 C CA . ILE B 1 206 ? 2.068 28.484 23.766 1 93.31 206 ILE B CA 1
ATOM 4163 C C . ILE B 1 206 ? 1.391 27.531 24.75 1 93.31 206 ILE B C 1
ATOM 4165 O O . ILE B 1 206 ? 0.249 27.766 25.156 1 93.31 206 ILE B O 1
ATOM 4169 N N . THR B 1 207 ? 2.068 26.516 25.125 1 92.5 207 THR B N 1
ATOM 4170 C CA . THR B 1 207 ? 1.543 25.531 26.078 1 92.5 207 THR B CA 1
ATOM 4171 C C . THR B 1 207 ? 1.196 26.188 27.406 1 92.5 207 THR B C 1
ATOM 4173 O O . THR B 1 207 ? 0.151 25.906 27.984 1 92.5 207 THR B O 1
ATOM 4176 N N . PHE B 1 208 ? 2.031 27.031 27.875 1 93.62 208 PHE B N 1
ATOM 4177 C CA . PHE B 1 208 ? 1.787 27.766 29.109 1 93.62 208 PHE B CA 1
ATOM 4178 C C . PHE B 1 208 ? 0.506 28.578 29.016 1 93.62 208 PHE B C 1
ATOM 4180 O O . PHE B 1 208 ? -0.337 28.531 29.906 1 93.62 208 PHE B O 1
ATOM 4187 N N . ILE B 1 209 ? 0.417 29.328 27.938 1 93.88 209 ILE B N 1
ATOM 4188 C CA . ILE B 1 209 ? -0.75 30.188 27.734 1 93.88 209 ILE B CA 1
ATOM 4189 C C . ILE B 1 209 ? -2.018 29.328 27.734 1 93.88 209 ILE B C 1
ATOM 4191 O O . ILE B 1 209 ? -3 29.672 28.391 1 93.88 209 ILE B O 1
ATOM 4195 N N . ARG B 1 210 ? -1.99 28.266 27.062 1 93.12 210 ARG B N 1
ATOM 4196 C CA . ARG B 1 210 ? -3.168 27.406 26.922 1 93.12 210 ARG B CA 1
ATOM 4197 C C . ARG B 1 210 ? -3.553 26.797 28.266 1 93.12 210 ARG B C 1
ATOM 4199 O O . ARG B 1 210 ? -4.738 26.609 28.562 1 93.12 210 ARG B O 1
ATOM 4206 N N . ASN B 1 211 ? -2.576 26.484 29.047 1 93.5 211 ASN B N 1
ATOM 4207 C CA . ASN B 1 211 ? -2.816 25.844 30.344 1 93.5 211 ASN B CA 1
ATOM 4208 C C . ASN B 1 211 ? -3.244 26.859 31.391 1 93.5 211 ASN B C 1
ATOM 4210 O O . ASN B 1 211 ? -3.869 26.5 32.375 1 93.5 211 ASN B O 1
ATOM 4214 N N . HIS B 1 212 ? -3.016 28.141 31.156 1 94.69 212 HIS B N 1
ATOM 4215 C CA . HIS B 1 212 ? -3.227 29.141 32.188 1 94.69 212 HIS B CA 1
ATOM 4216 C C . HIS B 1 212 ? -4.078 30.297 31.672 1 94.69 212 HIS B C 1
ATOM 4218 O O . HIS B 1 212 ? -4.047 31.406 32.25 1 94.69 212 HIS B O 1
ATOM 4224 N N . TYR B 1 213 ? -4.734 30.062 30.594 1 94.38 213 TYR B N 1
ATOM 4225 C CA . TYR B 1 213 ? -5.453 31.156 29.922 1 94.38 213 TYR B CA 1
ATOM 4226 C C . TYR B 1 213 ? -6.484 31.766 30.859 1 94.38 213 TYR B C 1
ATOM 4228 O O . TYR B 1 213 ? -6.906 32.906 30.656 1 94.38 213 TYR B O 1
ATOM 4236 N N . ARG B 1 214 ? -6.922 31.078 31.891 1 95 214 ARG B N 1
ATOM 4237 C CA . ARG B 1 214 ? -7.949 31.547 32.812 1 95 214 ARG B CA 1
ATOM 4238 C C . ARG B 1 214 ? -7.352 32.469 33.875 1 95 214 ARG B C 1
ATOM 4240 O O . ARG B 1 214 ? -8.078 33.125 34.625 1 95 214 ARG B O 1
ATOM 4247 N N . GLU B 1 215 ? -6.152 32.5 33.938 1 94.5 215 GLU B N 1
ATOM 4248 C CA . GLU B 1 215 ? -5.434 33.312 34.938 1 94.5 215 GLU B CA 1
ATOM 4249 C C . GLU B 1 215 ? -4.84 34.562 34.281 1 94.5 215 GLU B C 1
ATOM 4251 O O . GLU B 1 215 ? -4.844 34.688 33.062 1 94.5 215 GLU B O 1
ATOM 4256 N N . LYS B 1 216 ? -4.457 35.5 35.156 1 92.5 216 LYS B N 1
ATOM 4257 C CA . LYS B 1 216 ? -3.729 36.625 34.625 1 92.5 216 LYS B CA 1
ATOM 4258 C C . LYS B 1 216 ? -2.346 36.219 34.125 1 92.5 216 LYS B C 1
ATOM 4260 O O . LYS B 1 216 ? -1.555 35.656 34.875 1 92.5 216 LYS B O 1
ATOM 4265 N N . ILE B 1 217 ? -2.137 36.469 32.875 1 93.81 217 ILE B N 1
ATOM 4266 C CA . ILE B 1 217 ? -0.852 36.125 32.281 1 93.81 217 ILE B CA 1
ATOM 4267 C C . ILE B 1 217 ? -0.071 37.406 32 1 93.81 217 ILE B C 1
ATOM 4269 O O . ILE B 1 217 ? -0.542 38.281 31.25 1 93.81 217 ILE B O 1
ATOM 4273 N N . TYR B 1 218 ? 1.011 37.5 32.562 1 93.12 218 TYR B N 1
ATOM 4274 C CA . TYR B 1 218 ? 1.876 38.656 32.281 1 93.12 218 TYR B CA 1
ATOM 4275 C C . TYR B 1 218 ? 2.945 38.312 31.266 1 93.12 218 TYR B C 1
ATOM 4277 O O . TYR B 1 218 ? 3.504 37.219 31.297 1 93.12 218 TYR B O 1
ATOM 4285 N N . ILE B 1 219 ? 3.227 39.219 30.406 1 94.31 219 ILE B N 1
ATOM 4286 C CA . ILE B 1 219 ? 4.219 39.031 29.344 1 94.31 219 ILE B CA 1
ATOM 4287 C C . ILE B 1 219 ? 5.586 38.75 29.969 1 94.31 219 ILE B C 1
ATOM 4289 O O . ILE B 1 219 ? 6.375 37.969 29.438 1 94.31 219 ILE B O 1
ATOM 4293 N N . HIS B 1 220 ? 5.809 39.375 31.125 1 93.44 220 HIS B N 1
ATOM 4294 C CA . HIS B 1 220 ? 7.086 39.188 31.797 1 93.44 220 HIS B CA 1
ATOM 4295 C C . HIS B 1 220 ? 7.293 37.75 32.188 1 93.44 220 HIS B C 1
ATOM 4297 O O . HIS B 1 220 ? 8.414 37.219 32.156 1 93.44 220 HIS B O 1
ATOM 4303 N N . ASP B 1 221 ? 6.238 37.094 32.625 1 91.69 221 ASP B N 1
ATOM 4304 C CA . ASP B 1 221 ? 6.32 35.688 33 1 91.69 221 ASP B CA 1
ATOM 4305 C C . ASP B 1 221 ? 6.629 34.812 31.781 1 91.69 221 ASP B C 1
ATOM 4307 O O . ASP B 1 221 ? 7.445 33.875 31.859 1 91.69 221 ASP B O 1
ATOM 4311 N N . LEU B 1 222 ? 6.023 35.094 30.688 1 93.62 222 LEU B N 1
ATOM 4312 C CA . LEU B 1 222 ? 6.266 34.375 29.453 1 93.62 222 LEU B CA 1
ATOM 4313 C C . LEU B 1 222 ? 7.691 34.594 28.953 1 93.62 222 LEU B C 1
ATOM 4315 O O . LEU B 1 222 ? 8.352 33.656 28.5 1 93.62 222 LEU B O 1
ATOM 4319 N N . ALA B 1 223 ? 8.109 35.781 29 1 94.88 223 ALA B N 1
ATOM 4320 C CA . ALA B 1 223 ? 9.477 36.125 28.609 1 94.88 223 ALA B CA 1
ATOM 4321 C C . ALA B 1 223 ? 10.5 35.375 29.453 1 94.88 223 ALA B C 1
ATOM 4323 O O . ALA B 1 223 ? 11.508 34.875 28.922 1 94.88 223 ALA B O 1
ATOM 4324 N N . SER B 1 224 ? 10.211 35.312 30.703 1 93.12 224 SER B N 1
ATOM 4325 C CA . SER B 1 224 ? 11.094 34.594 31.625 1 93.12 224 SER B CA 1
ATOM 4326 C C . SER B 1 224 ? 11.164 33.094 31.281 1 93.12 224 SER B C 1
ATOM 4328 O O . SER B 1 224 ? 12.234 32.5 31.328 1 93.12 224 SER B O 1
ATOM 4330 N N . LEU B 1 225 ? 10.039 32.594 30.984 1 90.06 225 LEU B N 1
ATOM 4331 C CA . LEU B 1 225 ? 9.984 31.188 30.578 1 90.06 225 LEU B CA 1
ATOM 4332 C C . LEU B 1 225 ? 10.891 30.938 29.391 1 90.06 225 LEU B C 1
ATOM 4334 O O . LEU B 1 225 ? 11.484 29.859 29.266 1 90.06 225 LEU B O 1
ATOM 4338 N N . ALA B 1 226 ? 11.016 31.891 28.516 1 91.44 226 ALA B N 1
ATOM 4339 C CA . ALA B 1 226 ? 11.805 31.781 27.297 1 91.44 226 ALA B CA 1
ATOM 4340 C C . ALA B 1 226 ? 13.227 32.312 27.516 1 91.44 226 ALA B C 1
ATOM 4342 O O . ALA B 1 226 ? 14.016 32.375 26.578 1 91.44 226 ALA B O 1
ATOM 4343 N N . ASN B 1 227 ? 13.469 32.75 28.719 1 92.06 227 ASN B N 1
ATOM 4344 C CA . ASN B 1 227 ? 14.766 33.344 29.078 1 92.06 227 ASN B CA 1
ATOM 4345 C C . ASN B 1 227 ? 15.102 34.531 28.219 1 92.06 227 ASN B C 1
ATOM 4347 O O . ASN B 1 227 ? 16.219 34.656 27.688 1 92.06 227 ASN B O 1
ATOM 4351 N N . MET B 1 228 ? 14.109 35.344 28.031 1 93.81 228 MET B N 1
ATOM 4352 C CA . MET B 1 228 ? 14.25 36.562 27.234 1 93.81 228 MET B CA 1
ATOM 4353 C C . MET B 1 228 ? 13.695 37.781 28 1 93.81 228 MET B C 1
ATOM 4355 O O . MET B 1 228 ? 12.953 37.594 28.969 1 93.81 228 MET B O 1
ATOM 4359 N N . ASN B 1 229 ? 14.133 38.906 27.594 1 94 229 ASN B N 1
ATOM 4360 C CA . ASN B 1 229 ? 13.414 40.094 28.078 1 94 229 ASN B CA 1
ATOM 4361 C C . ASN B 1 229 ? 12.094 40.281 27.328 1 94 229 ASN B C 1
ATOM 4363 O O . ASN B 1 229 ? 11.867 39.656 26.281 1 94 229 ASN B O 1
ATOM 4367 N N . GLU B 1 230 ? 11.258 41.094 27.828 1 94.62 230 GLU B N 1
ATOM 4368 C CA . GLU B 1 230 ? 9.891 41.25 27.328 1 94.62 230 GLU B CA 1
ATOM 4369 C C . GLU B 1 230 ? 9.883 41.719 25.891 1 94.62 230 GLU B C 1
ATOM 4371 O O . GLU B 1 230 ? 9.141 41.219 25.047 1 94.62 230 GLU B O 1
ATOM 4376 N N . GLN B 1 231 ? 10.727 42.75 25.656 1 94.31 231 GLN B N 1
ATOM 4377 C CA . GLN B 1 231 ? 10.75 43.312 24.328 1 94.31 231 GLN B CA 1
ATOM 4378 C C . GLN B 1 231 ? 11.172 42.312 23.281 1 94.31 231 GLN B C 1
ATOM 4380 O O . GLN B 1 231 ? 10.539 42.188 22.234 1 94.31 231 GLN B O 1
ATOM 4385 N N . TYR B 1 232 ? 12.211 41.625 23.641 1 94.06 232 TYR B N 1
ATOM 4386 C CA . TYR B 1 232 ? 12.719 40.625 22.719 1 94.06 232 TYR B CA 1
ATOM 4387 C C . TYR B 1 232 ? 11.719 39.469 22.562 1 94.06 232 TYR B C 1
ATOM 4389 O O . TYR B 1 232 ? 11.531 38.938 21.469 1 94.06 232 TYR B O 1
ATOM 4397 N N . PHE B 1 233 ? 11.141 39.062 23.609 1 95.44 233 PHE B N 1
ATOM 4398 C CA . PHE B 1 233 ? 10.172 37.969 23.578 1 95.44 233 PHE B CA 1
ATOM 4399 C C . PHE B 1 233 ? 9 38.312 22.672 1 95.44 233 PHE B C 1
ATOM 4401 O O . PHE B 1 233 ? 8.555 37.469 21.875 1 95.44 233 PHE B O 1
ATOM 4408 N N . CYS B 1 234 ? 8.461 39.531 22.781 1 94.62 234 CYS B N 1
ATOM 4409 C CA . CYS B 1 234 ? 7.336 39.938 21.938 1 94.62 234 CYS B CA 1
ATOM 4410 C C . CYS B 1 234 ? 7.699 39.875 20.469 1 94.62 234 CYS B C 1
ATOM 4412 O O . CYS B 1 234 ? 6.91 39.406 19.641 1 94.62 234 CYS B O 1
ATOM 4414 N N . ARG B 1 235 ? 8.906 40.312 20.125 1 93.19 235 ARG B N 1
ATOM 4415 C CA . ARG B 1 235 ? 9.359 40.281 18.75 1 93.19 235 ARG B CA 1
ATOM 4416 C C . ARG B 1 235 ? 9.539 38.844 18.266 1 93.19 235 ARG B C 1
ATOM 4418 O O . ARG B 1 235 ? 9.172 38.5 17.141 1 93.19 235 ARG B O 1
ATOM 4425 N N . PHE B 1 236 ? 10.164 38.125 19.172 1 92.06 236 PHE B N 1
ATOM 4426 C CA . PHE B 1 236 ? 10.422 36.688 18.922 1 92.06 236 PHE B CA 1
ATOM 4427 C C . PHE B 1 236 ? 9.125 35.938 18.672 1 92.06 236 PHE B C 1
ATOM 4429 O O . PHE B 1 236 ? 9.008 35.219 17.688 1 92.06 236 PHE B O 1
ATOM 4436 N N . PHE B 1 237 ? 8.141 36.156 19.516 1 94.5 237 PHE B N 1
ATOM 4437 C CA . PHE B 1 237 ? 6.828 35.531 19.422 1 94.5 237 PHE B CA 1
ATOM 4438 C C . PHE B 1 237 ? 6.117 35.938 18.141 1 94.5 237 PHE B C 1
ATOM 4440 O O . PHE B 1 237 ? 5.559 35.125 17.438 1 94.5 237 PHE B O 1
ATOM 4447 N N . LYS B 1 238 ? 6.168 37.156 17.812 1 92.5 238 LYS B N 1
ATOM 4448 C CA . LYS B 1 238 ? 5.523 37.656 16.609 1 92.5 238 LYS B CA 1
ATOM 4449 C C . LYS B 1 238 ? 6.172 37.094 15.352 1 92.5 238 LYS B C 1
ATOM 4451 O O . LYS B 1 238 ? 5.488 36.812 14.367 1 92.5 238 LYS B O 1
ATOM 4456 N N . LYS B 1 239 ? 7.422 37.031 15.414 1 89.69 239 LYS B N 1
ATOM 4457 C CA . LYS B 1 239 ? 8.133 36.438 14.281 1 89.69 239 LYS B CA 1
ATOM 4458 C C . LYS B 1 239 ? 7.703 35 14.039 1 89.69 239 LYS B C 1
ATOM 4460 O O . LYS B 1 239 ? 7.523 34.594 12.891 1 89.69 239 LYS B O 1
ATOM 4465 N N . ALA B 1 240 ? 7.531 34.312 15.086 1 89.81 240 ALA B N 1
ATOM 4466 C CA . ALA B 1 240 ? 7.207 32.906 15.016 1 89.81 240 ALA B CA 1
ATOM 4467 C C . ALA B 1 240 ? 5.738 32.688 14.656 1 89.81 240 ALA B C 1
ATOM 4469 O O . ALA B 1 240 ? 5.406 31.812 13.859 1 89.81 240 ALA B O 1
ATOM 4470 N N . LEU B 1 241 ? 4.824 33.5 15.188 1 92.75 241 LEU B N 1
ATOM 4471 C CA . LEU B 1 241 ? 3.398 33.188 15.094 1 92.75 241 LEU B CA 1
ATOM 4472 C C . LEU B 1 241 ? 2.684 34.219 14.211 1 92.75 241 LEU B C 1
ATOM 4474 O O . LEU B 1 241 ? 1.528 34 13.828 1 92.75 241 LEU B O 1
ATOM 4478 N N . GLY B 1 242 ? 3.324 35.281 13.93 1 89.38 242 GLY B N 1
ATOM 4479 C CA . GLY B 1 242 ? 2.711 36.312 13.117 1 89.38 242 GLY B CA 1
ATOM 4480 C C . GLY B 1 242 ? 1.841 37.281 13.93 1 89.38 242 GLY B C 1
ATOM 4481 O O . GLY B 1 242 ? 1.216 38.188 13.367 1 89.38 242 GLY B O 1
ATOM 4482 N N . ARG B 1 243 ? 1.887 37.062 15.234 1 91.12 243 ARG B N 1
ATOM 4483 C CA . ARG B 1 243 ? 1.119 37.938 16.125 1 91.12 243 ARG B CA 1
ATOM 4484 C C . ARG B 1 243 ? 1.791 38.031 17.484 1 91.12 243 ARG B C 1
ATOM 4486 O O . ARG B 1 243 ? 2.625 37.219 17.844 1 91.12 243 ARG B O 1
ATOM 4493 N N . THR B 1 244 ? 1.372 39.031 18.266 1 94 244 THR B N 1
ATOM 4494 C CA . THR B 1 244 ? 1.967 39.25 19.578 1 94 244 THR B CA 1
ATOM 4495 C C . THR B 1 244 ? 1.402 38.281 20.609 1 94 244 THR B C 1
ATOM 4497 O O . THR B 1 244 ? 0.344 37.688 20.391 1 94 244 THR B O 1
ATOM 4500 N N . PRO B 1 245 ? 2.131 38.156 21.703 1 95.44 245 PRO B N 1
ATOM 4501 C CA . PRO B 1 245 ? 1.615 37.312 22.766 1 95.44 245 PRO B CA 1
ATOM 4502 C C . PRO B 1 245 ? 0.238 37.75 23.266 1 95.44 245 PRO B C 1
ATOM 4504 O O . PRO B 1 245 ? -0.638 36.906 23.484 1 95.44 245 PRO B O 1
ATOM 4507 N N . THR B 1 246 ? 0.055 39 23.375 1 94.25 246 THR B N 1
ATOM 4508 C CA . THR B 1 246 ? -1.217 39.531 23.859 1 94.25 246 THR B CA 1
ATOM 4509 C C . THR B 1 246 ? -2.346 39.188 22.891 1 94.25 246 THR B C 1
ATOM 4511 O O . THR B 1 246 ? -3.428 38.75 23.312 1 94.25 246 THR B O 1
ATOM 4514 N N . GLU B 1 247 ? -2.068 39.406 21.641 1 93.31 247 GLU B N 1
ATOM 4515 C CA . GLU B 1 247 ? -3.053 39.062 20.625 1 93.31 247 GLU B CA 1
ATOM 4516 C C . GLU B 1 247 ? -3.395 37.594 20.672 1 93.31 247 GLU B C 1
ATOM 4518 O O . GLU B 1 247 ? -4.559 37.219 20.531 1 93.31 247 GLU B O 1
ATOM 4523 N N . TYR B 1 248 ? -2.367 36.781 20.844 1 94.69 248 TYR B N 1
ATOM 4524 C CA . TYR B 1 248 ? -2.57 35.344 20.906 1 94.69 248 TYR B CA 1
ATOM 4525 C C . TYR B 1 248 ? -3.447 34.969 22.094 1 94.69 248 TYR B C 1
ATOM 4527 O O . TYR B 1 248 ? -4.391 34.156 21.953 1 94.69 248 TYR B O 1
ATOM 4535 N N . ILE B 1 249 ? -3.172 35.469 23.234 1 95.12 249 ILE B N 1
ATOM 4536 C CA . ILE B 1 249 ? -3.912 35.188 24.453 1 95.12 249 ILE B CA 1
ATOM 4537 C C . ILE B 1 249 ? -5.375 35.562 24.281 1 95.12 249 ILE B C 1
ATOM 4539 O O . ILE B 1 249 ? -6.281 34.781 24.594 1 95.12 249 ILE B O 1
ATOM 4543 N N . ASN B 1 250 ? -5.562 36.781 23.766 1 94.75 250 ASN B N 1
ATOM 4544 C CA . ASN B 1 250 ? -6.922 37.25 23.562 1 94.75 250 ASN B CA 1
ATOM 4545 C C . ASN B 1 250 ? -7.699 36.375 22.594 1 94.75 250 ASN B C 1
ATOM 4547 O O . ASN B 1 250 ? -8.867 36.062 22.844 1 94.75 250 ASN B O 1
ATOM 4551 N N . ASP B 1 251 ? -7.059 36.062 21.594 1 93.62 251 ASP B N 1
ATOM 4552 C CA . ASP B 1 251 ? -7.688 35.188 20.609 1 93.62 251 ASP B CA 1
ATOM 4553 C C . ASP B 1 251 ? -8.102 33.844 21.234 1 93.62 251 ASP B C 1
ATOM 4555 O O . ASP B 1 251 ? -9.211 33.375 21.016 1 93.62 251 ASP B O 1
ATOM 4559 N N . TYR B 1 252 ? -7.168 33.219 21.922 1 94.38 252 TYR B N 1
ATOM 4560 C CA . TYR B 1 252 ? -7.438 31.938 22.578 1 94.38 252 TYR B CA 1
ATOM 4561 C C . TYR B 1 252 ? -8.609 32.062 23.547 1 94.38 252 TYR B C 1
ATOM 4563 O O . TYR B 1 252 ? -9.5 31.219 23.562 1 94.38 252 TYR B O 1
ATOM 4571 N N . ARG B 1 253 ? -8.609 33.094 24.297 1 95.81 253 ARG B N 1
ATOM 4572 C CA . ARG B 1 253 ? -9.648 33.344 25.281 1 95.81 253 ARG B CA 1
ATOM 4573 C C . ARG B 1 253 ? -11 33.562 24.609 1 95.81 253 ARG B C 1
ATOM 4575 O O . ARG B 1 253 ? -12.031 33.094 25.094 1 95.81 253 ARG B O 1
ATOM 4582 N N . ILE B 1 254 ? -11.016 34.312 23.547 1 95.31 254 ILE B N 1
ATOM 4583 C CA . ILE B 1 254 ? -12.25 34.562 22.812 1 95.31 254 ILE B CA 1
ATOM 4584 C C . ILE B 1 254 ? -12.82 33.25 22.281 1 95.31 254 ILE B C 1
ATOM 4586 O O . ILE B 1 254 ? -14.031 33.031 22.312 1 95.31 254 ILE B O 1
ATOM 4590 N N . ARG B 1 255 ? -12 32.438 21.844 1 93.44 255 ARG B N 1
ATOM 4591 C CA . ARG B 1 255 ? -12.453 31.141 21.359 1 93.44 255 ARG B CA 1
ATOM 4592 C C . ARG B 1 255 ? -13.086 30.312 22.469 1 93.44 255 ARG B C 1
ATOM 4594 O O . ARG B 1 255 ? -14.094 29.641 22.266 1 93.44 255 ARG B O 1
ATOM 4601 N N . LYS B 1 256 ? -12.477 30.359 23.547 1 95.31 256 LYS B N 1
ATOM 4602 C CA . LYS B 1 256 ? -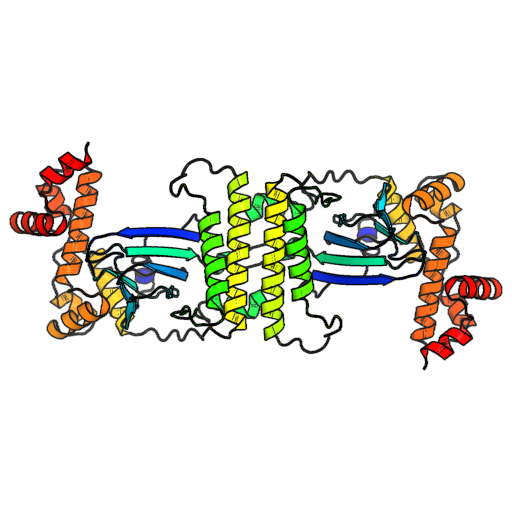13.047 29.688 24.703 1 95.31 256 LYS B CA 1
ATOM 4603 C C . LYS B 1 256 ? -14.406 30.281 25.078 1 95.31 256 LYS B C 1
ATOM 4605 O O . LYS B 1 256 ? -15.336 29.547 25.406 1 95.31 256 LYS B O 1
ATOM 4610 N N . ALA B 1 257 ? -14.453 31.531 24.953 1 95.94 257 ALA B N 1
ATOM 4611 C CA . ALA B 1 257 ? -15.711 32.219 25.234 1 95.94 257 ALA B CA 1
ATOM 4612 C C . ALA B 1 257 ? -16.797 31.781 24.25 1 95.94 257 ALA B C 1
ATOM 4614 O O . ALA B 1 257 ? -17.938 31.516 24.656 1 95.94 257 ALA B O 1
ATOM 4615 N N . ILE B 1 258 ? -16.422 31.719 23.031 1 94.44 258 ILE B N 1
ATOM 4616 C CA . ILE B 1 258 ? -17.359 31.312 21.984 1 94.44 258 ILE B CA 1
ATOM 4617 C C . ILE B 1 258 ? -17.859 29.906 22.266 1 94.44 258 ILE B C 1
ATOM 4619 O O . ILE B 1 258 ? -19.062 29.641 22.188 1 94.44 258 ILE B O 1
ATOM 4623 N N . THR B 1 259 ? -16.984 29.047 22.641 1 93.94 259 THR B N 1
ATOM 4624 C CA . THR B 1 259 ? -17.359 27.672 22.969 1 93.94 259 THR B CA 1
ATOM 4625 C C . THR B 1 259 ? -18.359 27.641 24.125 1 93.94 259 THR B C 1
ATOM 4627 O O . THR B 1 259 ? -19.359 26.922 24.062 1 93.94 259 THR B O 1
ATOM 4630 N N . LEU B 1 260 ? -18.094 28.422 25.062 1 94.88 260 LEU B N 1
ATOM 4631 C CA . LEU B 1 260 ? -18.969 28.484 26.219 1 94.88 260 LEU B CA 1
ATOM 4632 C C . LEU B 1 260 ? -20.328 29.062 25.844 1 94.88 260 LEU B C 1
ATOM 4634 O O . LEU B 1 260 ? -21.359 28.625 26.328 1 94.88 260 LEU B O 1
ATOM 4638 N N . LEU B 1 261 ? -20.297 30.031 24.984 1 94.69 261 LEU B N 1
ATOM 4639 C CA . LEU B 1 261 ? -21.531 30.656 24.516 1 94.69 261 LEU B CA 1
ATOM 4640 C C . LEU B 1 261 ? -22.406 29.656 23.766 1 94.69 261 LEU B C 1
ATOM 4642 O O . LEU B 1 261 ? -23.625 29.703 23.859 1 94.69 261 LEU B O 1
ATOM 4646 N N . GLU B 1 262 ? -21.75 28.781 23.078 1 93.5 262 GLU B N 1
ATOM 4647 C CA . GLU B 1 262 ? -22.453 27.844 22.203 1 93.5 262 GLU B CA 1
ATOM 4648 C C . GLU B 1 262 ? -22.875 26.594 22.969 1 93.5 262 GLU B C 1
ATOM 4650 O O . GLU B 1 262 ? -23.844 25.938 22.594 1 93.5 262 GLU B O 1
ATOM 4655 N N . THR B 1 263 ? -22.188 26.281 24.031 1 93.56 263 THR B N 1
ATOM 4656 C CA . THR B 1 263 ? -22.391 24.969 24.641 1 93.56 263 THR B CA 1
ATOM 4657 C C . THR B 1 263 ? -23.031 25.094 26.016 1 93.56 263 THR B C 1
ATOM 4659 O O . THR B 1 263 ? -23.453 24.109 26.609 1 93.56 263 THR B O 1
ATOM 4662 N N . THR B 1 264 ? -23.062 26.344 26.578 1 94.38 264 THR B N 1
ATOM 4663 C CA . THR B 1 264 ? -23.625 26.547 27.906 1 94.38 264 THR B CA 1
ATOM 4664 C C . THR B 1 264 ? -24.641 27.688 27.906 1 94.38 264 THR B C 1
ATOM 4666 O O . THR B 1 264 ? -24.766 28.406 26.906 1 94.38 264 THR B O 1
ATOM 4669 N N . ASP B 1 265 ? -25.312 27.844 29.047 1 93.88 265 ASP B N 1
ATOM 4670 C CA . ASP B 1 265 ? -26.234 28.969 29.25 1 93.88 265 ASP B CA 1
ATOM 4671 C C . ASP B 1 265 ? -25.719 29.922 30.328 1 93.88 265 ASP B C 1
ATOM 4673 O O . ASP B 1 265 ? -26.5 30.594 31 1 93.88 265 ASP B O 1
ATOM 4677 N N . LEU B 1 266 ? -24.5 29.922 30.469 1 95.88 266 LEU B N 1
ATOM 4678 C CA . LEU B 1 266 ? -23.891 30.75 31.5 1 95.88 266 LEU B CA 1
ATOM 4679 C C . LEU B 1 266 ? -24.125 32.25 31.219 1 95.88 266 LEU B C 1
ATOM 4681 O O . LEU B 1 266 ? -24.141 32.656 30.047 1 95.88 266 LEU B O 1
ATOM 4685 N N . PRO B 1 267 ? -24.297 33 32.344 1 96.31 267 PRO B N 1
ATOM 4686 C CA . PRO B 1 267 ? -24.344 34.469 32.125 1 96.31 267 PRO B CA 1
ATOM 4687 C C . PRO B 1 267 ? -23.078 35 31.5 1 96.31 267 PRO B C 1
ATOM 4689 O O . PRO B 1 267 ? -21.984 34.5 31.734 1 96.31 267 PRO B O 1
ATOM 4692 N N . ILE B 1 268 ? -23.188 36.094 30.797 1 96 268 ILE B N 1
ATOM 4693 C CA . ILE B 1 268 ? -22.094 36.688 30.031 1 96 268 ILE B CA 1
ATOM 4694 C C . ILE B 1 268 ? -20.938 37 30.969 1 96 268 ILE B C 1
ATOM 4696 O O . ILE B 1 268 ? -19.766 36.844 30.594 1 96 268 ILE B O 1
ATOM 4700 N N . MET B 1 269 ? -21.266 37.438 32.156 1 95.5 269 MET B N 1
ATOM 4701 C CA . MET B 1 269 ? -20.219 37.75 33.125 1 95.5 269 MET B CA 1
ATOM 4702 C C . MET B 1 269 ? -19.406 36.5 33.469 1 95.5 269 MET B C 1
ATOM 4704 O O . MET B 1 269 ? -18.188 36.594 33.594 1 95.5 269 MET B O 1
ATOM 4708 N N . ASN B 1 270 ? -20.062 35.438 33.688 1 96.62 270 ASN B N 1
ATOM 4709 C CA . ASN B 1 270 ? -19.375 34.219 34 1 96.62 270 ASN B CA 1
ATOM 4710 C C . ASN B 1 270 ? -18.5 33.75 32.844 1 96.62 270 ASN B C 1
ATOM 4712 O O . ASN B 1 270 ? -17.391 33.25 33.031 1 96.62 270 ASN B O 1
ATOM 4716 N N . ILE B 1 271 ? -19 33.875 31.641 1 96.94 271 ILE B N 1
ATOM 4717 C CA . ILE B 1 271 ? -18.25 33.5 30.453 1 96.94 271 ILE B CA 1
ATOM 4718 C C . ILE B 1 271 ? -17 34.375 30.328 1 96.94 271 ILE B C 1
ATOM 4720 O O . ILE B 1 271 ? -15.922 33.875 30 1 96.94 271 ILE B O 1
ATOM 4724 N N . CYS B 1 272 ? -17.172 35.656 30.594 1 96.69 272 CYS B N 1
ATOM 4725 C CA . CYS B 1 272 ? -16.062 36.594 30.609 1 96.69 272 CYS B CA 1
ATOM 4726 C C . CYS B 1 272 ? -14.953 36.125 31.531 1 96.69 272 CYS B C 1
ATOM 4728 O O . CYS B 1 272 ? -13.797 35.969 31.125 1 96.69 272 CYS B O 1
ATOM 4730 N N . LEU B 1 273 ? -15.336 35.719 32.719 1 95.75 273 LEU B N 1
ATOM 4731 C CA . LEU B 1 273 ? -14.375 35.312 33.75 1 95.75 273 LEU B CA 1
ATOM 4732 C C . LEU B 1 273 ? -13.812 33.938 33.438 1 95.75 273 LEU B C 1
ATOM 4734 O O . LEU B 1 273 ? -12.602 33.719 33.531 1 95.75 273 LEU B O 1
ATOM 4738 N N . ASP B 1 274 ? -14.664 33.062 33 1 95.75 274 ASP B N 1
ATOM 4739 C CA . ASP B 1 274 ? -14.266 31.688 32.719 1 95.75 274 ASP B CA 1
ATOM 4740 C C . ASP B 1 274 ? -13.352 31.609 31.5 1 95.75 274 ASP B C 1
ATOM 4742 O O . ASP B 1 274 ? -12.609 30.641 31.344 1 95.75 274 ASP B O 1
ATOM 4746 N N . SER B 1 275 ? -13.461 32.562 30.672 1 96.44 275 SER B N 1
ATOM 4747 C CA . SER B 1 275 ? -12.617 32.594 29.484 1 96.44 275 SER B CA 1
ATOM 4748 C C . SER B 1 275 ? -11.297 33.312 29.766 1 96.44 275 SER B C 1
ATOM 4750 O O . SER B 1 275 ? -10.414 33.344 28.906 1 96.44 275 SER B O 1
ATOM 4752 N N . GLY B 1 276 ? -11.172 33.875 30.938 1 95.62 276 GLY B N 1
ATOM 4753 C CA . GLY B 1 276 ? -9.883 34.406 31.359 1 95.62 276 GLY B CA 1
ATOM 4754 C C . GLY B 1 276 ? -9.805 35.906 31.266 1 95.62 276 GLY B C 1
ATOM 4755 O O . GLY B 1 276 ? -8.727 36.5 31.359 1 95.62 276 GLY B O 1
ATOM 4756 N N . PHE B 1 277 ? -10.961 36.5 30.938 1 95.12 277 PHE B N 1
ATOM 4757 C CA . PHE B 1 277 ? -11.016 37.969 30.984 1 95.12 277 PHE B CA 1
ATOM 4758 C C . PHE B 1 277 ? -11.359 38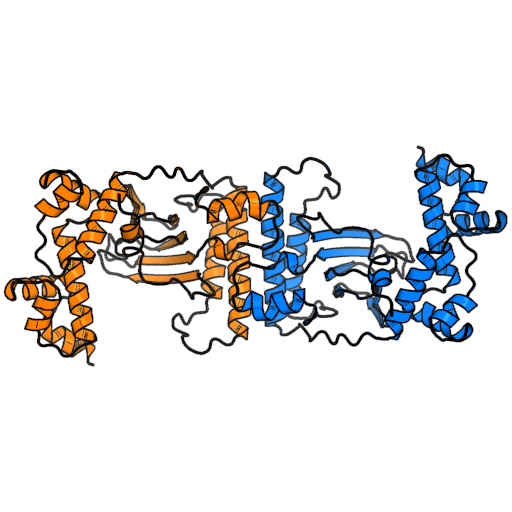.438 32.375 1 95.12 277 PHE B C 1
ATOM 4760 O O . PHE B 1 277 ? -12.141 37.812 33.094 1 95.12 277 PHE B O 1
ATOM 4767 N N . PHE B 1 278 ? -10.781 39.531 32.812 1 92 278 PHE B N 1
ATOM 4768 C CA . PHE B 1 278 ? -11.008 40.031 34.156 1 92 278 PHE B CA 1
ATOM 4769 C C . PHE B 1 278 ? -11.688 41.375 34.125 1 92 278 PHE B C 1
ATOM 4771 O O . PHE B 1 278 ? -11.953 41.969 35.188 1 92 278 PHE B O 1
ATOM 4778 N N . ASN B 1 279 ? -11.891 41.875 33.031 1 93.19 279 ASN B N 1
ATOM 4779 C CA . ASN B 1 279 ? -12.578 43.125 32.812 1 93.19 279 ASN B CA 1
ATOM 4780 C C . ASN B 1 279 ? -13.656 43 31.734 1 93.19 279 ASN B C 1
ATOM 4782 O O . ASN B 1 279 ? -13.352 42.75 30.562 1 93.19 279 ASN B O 1
ATOM 4786 N N . LEU B 1 280 ? -14.938 43.25 32.094 1 94.69 280 LEU B N 1
ATOM 4787 C CA . LEU B 1 280 ? -16.078 43.094 31.219 1 94.69 280 LEU B CA 1
ATOM 4788 C C . LEU B 1 280 ? -15.984 44.031 30.031 1 94.69 280 LEU B C 1
ATOM 4790 O O . LEU B 1 280 ? -16.297 43.656 28.891 1 94.69 280 LEU B O 1
ATOM 4794 N N . GLY B 1 281 ? -15.625 45.219 30.359 1 95.19 281 GLY B N 1
ATOM 4795 C CA . GLY B 1 281 ? -15.477 46.156 29.281 1 95.19 281 GLY B CA 1
ATOM 4796 C C . GLY B 1 281 ? -14.477 45.75 28.219 1 95.19 281 GLY B C 1
ATOM 4797 O O . GLY B 1 281 ? -14.75 45.844 27.031 1 95.19 281 GLY B O 1
ATOM 4798 N N . ASN B 1 282 ? -13.375 45.312 28.766 1 95.25 282 ASN B N 1
ATOM 4799 C CA . ASN B 1 282 ? -12.336 44.812 27.859 1 95.25 282 ASN B CA 1
ATOM 4800 C C . ASN B 1 282 ? -12.805 43.562 27.094 1 95.25 282 ASN B C 1
ATOM 4802 O O . ASN B 1 282 ? -12.516 43.438 25.891 1 95.25 282 ASN B O 1
ATOM 4806 N N . PHE B 1 283 ? -13.469 42.656 27.75 1 96.75 283 PHE B N 1
ATOM 4807 C CA . PHE B 1 283 ? -14.023 41.469 27.125 1 96.75 283 PHE B CA 1
ATOM 4808 C C . PHE B 1 283 ? -14.961 41.844 25.984 1 96.75 283 PHE B C 1
ATOM 4810 O O . PHE B 1 283 ? -14.852 41.312 24.875 1 96.75 283 PHE B O 1
ATOM 4817 N N . LEU B 1 284 ? -15.844 42.719 26.219 1 96.25 284 LEU B N 1
ATOM 4818 C CA . LEU B 1 284 ? -16.844 43.125 25.219 1 96.25 284 LEU B CA 1
ATOM 4819 C C . LEU B 1 284 ? -16.172 43.75 24.016 1 96.25 284 LEU B C 1
ATOM 4821 O O . LEU B 1 284 ? -16.562 43.5 22.875 1 96.25 284 LEU B O 1
ATOM 4825 N N . LYS B 1 285 ? -15.172 44.562 24.328 1 96.5 285 LYS B N 1
ATOM 4826 C CA . LYS B 1 285 ? -14.453 45.25 23.25 1 96.5 285 LYS B CA 1
ATOM 4827 C C . LYS B 1 285 ? -13.727 44.25 22.359 1 96.5 285 LYS B C 1
ATOM 4829 O O . LYS B 1 285 ? -13.828 44.312 21.125 1 96.5 285 LYS B O 1
ATOM 4834 N N . ILE B 1 286 ? -13.008 43.375 22.938 1 95.5 286 ILE B N 1
ATOM 4835 C CA . ILE B 1 286 ? -12.203 42.406 22.203 1 95.5 286 ILE B CA 1
ATOM 4836 C C . ILE B 1 286 ? -13.117 41.438 21.484 1 95.5 286 ILE B C 1
ATOM 4838 O O . ILE B 1 286 ? -12.852 41.062 20.328 1 95.5 286 ILE B O 1
ATOM 4842 N N . PHE B 1 287 ? -14.195 41 22.109 1 96.5 287 PHE B N 1
ATOM 4843 C CA . PHE B 1 287 ? -15.148 40.094 21.5 1 96.5 287 PHE B CA 1
ATOM 4844 C C . PHE B 1 287 ? -15.727 40.688 20.219 1 96.5 287 PHE B C 1
ATOM 4846 O O . PHE B 1 287 ? -15.797 40 19.188 1 96.5 287 PHE B O 1
ATOM 4853 N N . ARG B 1 288 ? -16.047 41.906 20.312 1 94.69 288 ARG B N 1
ATOM 4854 C CA . ARG B 1 288 ? -16.609 42.594 19.141 1 94.69 288 ARG B CA 1
ATOM 4855 C C . ARG B 1 288 ? -15.578 42.688 18.031 1 94.69 288 ARG B C 1
ATOM 4857 O O . ARG B 1 288 ? -15.922 42.562 16.844 1 94.69 288 ARG B O 1
ATOM 4864 N N . LYS B 1 289 ? -14.422 43.031 18.438 1 92.38 289 LYS B N 1
ATOM 4865 C CA . LYS B 1 289 ? -13.344 43.125 17.469 1 92.38 289 LYS B CA 1
ATOM 4866 C C . LYS B 1 289 ? -13.148 41.844 16.688 1 92.38 289 LYS B C 1
ATOM 4868 O O . LYS B 1 289 ? -12.891 41.844 15.484 1 92.38 289 LYS B O 1
ATOM 4873 N N . TYR B 1 290 ? -13.289 40.719 17.359 1 88.94 290 TYR B N 1
ATOM 4874 C CA . TYR B 1 290 ? -12.992 39.438 16.781 1 88.94 290 TYR B CA 1
ATOM 4875 C C . TYR B 1 290 ? -14.203 38.875 16.047 1 88.94 290 TYR B C 1
ATOM 4877 O O . TYR B 1 290 ? -14.062 38.156 15.047 1 88.94 290 TYR B O 1
ATOM 4885 N N . THR B 1 291 ? -15.469 39.156 16.469 1 89.69 291 THR B N 1
ATOM 4886 C CA . THR B 1 291 ? -16.641 38.5 15.922 1 89.69 291 THR B CA 1
ATOM 4887 C C . THR B 1 291 ? -17.531 39.469 15.18 1 89.69 291 THR B C 1
ATOM 4889 O O . THR B 1 291 ? -18.406 39.062 14.414 1 89.69 291 THR B O 1
ATOM 4892 N N . GLY B 1 292 ? -17.391 40.656 15.5 1 90.56 292 GLY B N 1
ATOM 4893 C CA . GLY B 1 292 ? -18.219 41.688 14.898 1 90.56 292 GLY B CA 1
ATOM 4894 C C . GLY B 1 292 ? -19.516 41.938 15.641 1 90.56 292 GLY B C 1
ATOM 4895 O O . GLY B 1 292 ? -20.297 42.812 15.281 1 90.56 292 GLY B O 1
ATOM 4896 N N . THR B 1 293 ? -19.719 41.188 16.688 1 93.19 293 THR B N 1
ATOM 4897 C CA . THR B 1 293 ? -20.953 41.312 17.453 1 93.19 293 THR B CA 1
ATOM 4898 C C . THR B 1 293 ? -20.672 41.25 18.953 1 93.19 293 THR B C 1
ATOM 4900 O O . THR B 1 293 ? -19.531 41.031 19.375 1 93.19 293 THR B O 1
ATOM 4903 N N . THR B 1 294 ? -21.719 41.438 19.703 1 95 294 THR B N 1
ATOM 4904 C CA . THR B 1 294 ? -21.594 41.281 21.156 1 95 294 THR B CA 1
ATOM 4905 C C . THR B 1 294 ? -21.828 39.812 21.531 1 95 294 THR B C 1
ATOM 4907 O O . THR B 1 294 ? -22.422 39.062 20.781 1 95 294 THR B O 1
ATOM 4910 N N . PRO B 1 295 ? -21.328 39.469 22.688 1 95.44 295 PRO B N 1
ATOM 4911 C CA . PRO B 1 295 ? -21.547 38.094 23.125 1 95.44 295 PRO B CA 1
ATOM 4912 C C . PRO B 1 295 ? -23.016 37.719 23.156 1 95.44 295 PRO B C 1
ATOM 4914 O O . PRO B 1 295 ? -23.391 36.594 22.734 1 95.44 295 PRO B O 1
ATOM 4917 N N . LEU B 1 296 ? -23.828 38.531 23.641 1 93.5 296 LEU B N 1
ATOM 4918 C CA . LEU B 1 296 ? -25.25 38.281 23.734 1 93.5 296 LEU B CA 1
ATOM 4919 C C . LEU B 1 296 ? -25.859 38.094 22.344 1 93.5 296 LEU B C 1
ATOM 4921 O O . LEU B 1 296 ? -26.672 37.188 22.141 1 93.5 296 LEU B O 1
ATOM 4925 N N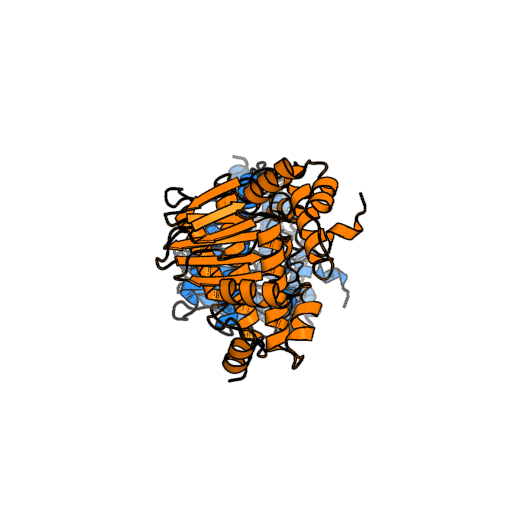 . GLN B 1 297 ? -25.547 39 21.516 1 93.69 297 GLN B N 1
ATOM 4926 C CA . GLN B 1 297 ? -26.031 38.906 20.141 1 93.69 297 GLN B CA 1
ATOM 4927 C C . GLN B 1 297 ? -25.547 37.625 19.469 1 93.69 297 GLN B C 1
ATOM 4929 O O . GLN B 1 297 ? -26.297 36.969 18.734 1 93.69 297 GLN B O 1
ATOM 4934 N N . TYR B 1 298 ? -24.297 37.312 19.688 1 93.56 298 TYR B N 1
ATOM 4935 C CA . TYR B 1 298 ? -23.719 36.094 19.125 1 93.56 298 TYR B CA 1
ATOM 4936 C C . TYR B 1 298 ? -24.5 34.875 19.562 1 93.56 298 TYR B C 1
ATOM 4938 O O . TYR B 1 298 ? -24.812 34 18.734 1 93.56 298 TYR B O 1
ATOM 4946 N N . ARG B 1 299 ? -24.734 34.719 20.797 1 92.62 299 ARG B N 1
ATOM 4947 C CA . ARG B 1 299 ? -25.484 33.594 21.328 1 92.62 299 ARG B CA 1
ATOM 4948 C C . ARG B 1 299 ? -26.875 33.5 20.688 1 92.62 299 ARG B C 1
ATOM 4950 O O . ARG B 1 299 ? -27.344 32.438 20.344 1 92.62 299 ARG B O 1
ATOM 4957 N N . LYS B 1 300 ? -27.5 34.625 20.547 1 90.44 300 LYS B N 1
ATOM 4958 C CA . LYS B 1 300 ? -28.844 34.656 19.969 1 90.44 300 LYS B CA 1
ATOM 4959 C C . LYS B 1 300 ? -28.828 34.219 18.516 1 90.44 300 LYS B C 1
ATOM 4961 O O . LYS B 1 300 ? -29.75 33.531 18.062 1 90.44 300 LYS B O 1
ATOM 4966 N N . GLU B 1 301 ? -27.828 34.531 17.891 1 87.12 301 GLU B N 1
ATOM 4967 C CA . GLU B 1 301 ? -27.703 34.188 16.484 1 87.12 301 GLU B CA 1
ATOM 4968 C C . GLU B 1 301 ? -27.406 32.719 16.297 1 87.12 301 GLU B C 1
ATOM 4970 O O . GLU B 1 301 ? -27.859 32.094 15.336 1 87.12 301 GLU B O 1
ATOM 4975 N N . LYS B 1 302 ? -26.625 32.094 17.188 1 81.06 302 LYS B N 1
ATOM 4976 C CA . LYS B 1 302 ? -26.234 30.688 17.047 1 81.06 302 LYS B CA 1
ATOM 4977 C C . LYS B 1 302 ? -27.297 29.766 17.656 1 81.06 302 LYS B C 1
ATOM 4979 O O . LYS B 1 302 ? -27.391 28.594 17.281 1 81.06 302 LYS B O 1
ATOM 4984 N N . SER B 1 303 ? -28.062 30.203 18.641 1 69.19 303 SER B N 1
ATOM 4985 C CA . SER B 1 303 ? -29.188 29.422 19.172 1 69.19 303 SER B CA 1
ATOM 4986 C C . SER B 1 303 ? -30.312 29.312 18.156 1 69.19 303 SER B C 1
ATOM 4988 O O . SER B 1 303 ? -31.203 28.469 18.297 1 69.19 303 SER B O 1
ATOM 4990 N N . LYS B 1 304 ? -30.188 29.875 17.078 1 54.75 304 LYS B N 1
ATOM 4991 C CA . LYS B 1 304 ? -31.188 29.703 16.031 1 54.75 304 LYS B CA 1
ATOM 4992 C C . LYS B 1 304 ? -30.719 28.688 14.984 1 54.75 304 LYS B C 1
ATOM 4994 O O . LYS B 1 304 ? -31.516 27.906 14.469 1 54.75 304 LYS B O 1
#

Sequence (608 aa):
MNPEIKSKLKEGRPHGTSSFPCGIYRTQSTQKGILVKHHWHEEIEMIHFLKGHFRLLVNMESYEIKEECIFFINPGELHGIISESKSLKEEHAIVFQPGLLSFDAYDSAQMYLINPLKNNKLSFPRCIQPDHPSYSSILECFINVTDSFGVEEGLEQQEDVFEAVISQLQIKASLLKMLATLYQFHLYSDSHRNTDTRVELIKASITFIRNHYREKIYIHDLASLANMNEQYFCRFFKKALGRTPTEYINDYRIRKAITLLETTDLPIMNICLDSGFFNLGNFLKIFRKYTGTTPLQYRKEKSKMNPEIKSKLKEGRPHGTSSFPCGIYRTQSTQKGILVKHHWHEEIEMIHFLKGHFRLLVNMESYEIKEECIFFINPGELHGIISESKSLKEEHAIVFQPGLLSFDAYDSAQMYLINPLKNNKLSFPRCIQPDHPSYSSILECFINVTDSFGVEEGLEQQEDVFEAVISQLQIKASLLKMLATLYQFHLYSDSHRNTDTRVELIKASITFIRNHYREKIYIHDLASLANMNEQYFCRFFKKALGRTPTEYINDYRIRKAITLLETTDLPIMNICLDSGFFNLGNFLKIFRKYTGTTPLQYRKEKSK

pLDDT: mean 88.55, std 15.12, range [23.78, 98.62]

Solvent-accessible surface area (backbone atoms only — not comparable to full-atom values): 32155 Å² total; per-residue (Å²): 132,74,74,76,73,72,64,72,61,34,60,85,64,75,50,46,42,95,53,47,44,45,34,76,45,81,48,74,45,47,60,61,39,79,72,36,73,73,39,27,39,75,36,35,32,40,34,41,37,65,42,40,47,36,34,40,29,45,41,82,43,78,42,81,37,69,61,57,35,35,37,41,43,49,58,61,44,39,31,31,32,32,31,75,37,60,52,67,28,33,37,37,33,40,34,32,38,57,56,70,73,34,50,69,45,74,26,58,34,38,62,72,43,45,46,32,42,54,68,53,46,35,29,73,45,59,65,48,47,71,85,42,89,59,31,66,61,42,49,51,26,51,50,51,33,60,60,39,64,48,86,70,84,72,63,81,53,81,66,52,65,67,58,49,23,35,26,49,28,42,30,51,16,26,52,33,39,37,54,24,53,41,53,73,68,64,46,59,40,72,37,68,79,64,74,52,62,68,50,52,38,49,50,49,44,51,39,48,46,70,75,40,44,59,42,94,76,52,63,60,59,49,11,51,75,55,73,37,54,50,71,57,33,40,53,53,39,21,64,42,70,73,41,39,60,66,58,50,52,50,50,55,27,46,51,47,30,50,50,45,50,73,74,46,86,68,54,69,68,55,40,37,42,68,23,29,38,91,43,69,68,59,42,51,52,53,43,24,71,75,69,73,41,46,73,68,57,48,38,59,61,68,75,102,134,74,74,76,71,71,66,70,62,35,59,84,64,74,51,45,42,95,52,46,43,45,34,77,45,80,48,74,46,49,60,60,37,79,72,37,72,74,40,28,40,76,36,35,33,41,34,41,38,65,42,40,46,38,35,39,29,47,40,81,42,77,43,81,36,69,61,56,35,36,37,41,45,48,57,62,45,39,31,31,32,32,30,73,37,60,53,67,29,34,38,36,34,39,34,32,38,58,56,70,73,32,50,69,46,74,25,59,34,38,61,72,42,44,45,32,42,54,68,53,45,36,29,74,44,60,64,47,48,70,84,43,89,58,31,64,61,43,49,50,26,53,50,51,33,59,60,40,62,49,88,68,87,68,62,80,52,82,65,52,64,68,58,49,23,35,26,50,28,43,30,52,17,28,51,32,40,36,53,24,52,42,54,72,68,66,44,58,42,72,37,67,80,66,74,52,61,68,51,53,38,49,51,50,45,51,41,49,46,69,76,40,44,58,43,92,77,52,64,62,59,51,10,50,76,56,72,37,54,50,72,57,33,41,53,52,40,20,63,42,70,72,41,40,62,67,58,49,51,50,50,55,25,48,51,46,29,50,49,43,49,75,74,47,86,67,54,69,67,53,39,37,42,68,23,28,37,90,42,68,69,58,41,52,53,53,42,24,71,75,69,72,40,47,72,69,57,47,38,58,61,68,76,102

Radius of gyration: 33.34 Å; Cα contacts (8 Å, |Δi|>4): 1017; chains: 2; bounding box: 61×96×67 Å

InterPro domains:
  IPR003313 AraC-type arabinose-binding/dimerisation domain [PF02311] (24-87)
  IPR009057 Homedomain-like superfamily [SSF46689] (201-250)
  IPR009057 Homedomain-like superfamily [SSF46689] (252-301)
  IPR011051 RmlC-like cupin domain superfamily [SSF51182] (33-106)
  IPR014710 RmlC-like jelly roll fold [G3DSA:2.60.120.10] (15-98)
  IPR018060 AraC-like, DNA binding HTH domain [PF12833] (222-300)
  IPR018060 AraC-like, DNA binding HTH domain [PS01124] (203-301)
  IPR018060 AraC-like, DNA binding HTH domain [SM00342] (216-299)
  IPR018062 HTH domain AraC-type, conserved site [PS00041] (253-295)